Protein AF-A0A1T4K351-F1 (afdb_monomer_lite)

Organism: NCBI:txid115783

Sequence (400 aa):
MPLLRLLARGHLTGSCNRALLVLYWIIAPCRLATFPYLRSLLSPQKSSDVQTVTPPDETFQIAHLRLLNDAAEGRPIELAQVLSIAAAWQSTFTSESYAATLARGMEVGARDSHGVADAIPEELLAELEELVAVATGGLPEELLENWEEWRETLVGTLVIRLRSRLFQKLEESADHFFDGDAEQAPPLLQCWDTWLAMHDATERLGYLMGTEDVATAWYGGLQITAWNGACRVSNTYGSKGNWISYLMFSWVVRVADIVEDAEAARVNRNNAATCGIPLYTTFESFLRLPLRIYKWFLGCLMRVCSFAWWGRETPRFLLNIRSALVNRITIVLPAGGAVVAVSIFLSLWSFSDLIVSSLMGLPILVAGIALLYILALRIEKKRQREGSHMAPEKEAEEIG

Radius of gyration: 38.17 Å; chains: 1; bounding box: 68×67×140 Å

Foldseek 3Di:
DVQVLQLLCCVPPVDGDLVVNVVVLVPDPPNVVCVVSNCVSPPPPPPDDPPVPPPPPDDLVNLLSVLVNCVVVLHAAALVNLLVSQVSVQVCPDPVNLVVQLVVCVVVPPPCSNCVSVCVVVVVLVSSLSSNVRYDDEDDPVCVVPVVVCCPGSSVVSLVVLLVVLLVQLVVLLVVQPPPPDLAGDDLVVLVVSVVSNLVSLVRCCRHVNLVSSLCSCVVCSLVSLLVSLVRQCVRVPLNSLVVSLVSLVSSLVNCVSNVVPPSNVVSVVVSVVSPDDVVVVVVVVVPDPPVVVVVVVVVVVVQFPDWDDDPPDIDTDRPQADWDDDPVDTDHDDDDDDDPPPCPVVVVVVVVVVVVVVVCPVVVVVVVVVVVVVVVVVVVVVVVVVVVDDDDDDDDDDD

Structure (mmCIF, N/CA/C/O backbone):
data_AF-A0A1T4K351-F1
#
_entry.id   AF-A0A1T4K351-F1
#
loop_
_atom_site.group_PDB
_atom_site.id
_atom_site.type_symbol
_atom_site.label_atom_id
_atom_site.label_alt_id
_atom_site.label_comp_id
_atom_site.label_asym_id
_atom_site.label_entity_id
_atom_site.label_seq_id
_atom_site.pdbx_PDB_ins_code
_atom_site.Cartn_x
_atom_site.Cartn_y
_atom_site.Cartn_z
_atom_site.occupancy
_atom_site.B_iso_or_equiv
_atom_site.auth_seq_id
_atom_site.auth_comp_id
_atom_site.auth_asym_id
_atom_site.auth_atom_id
_atom_site.pdbx_PDB_model_num
ATOM 1 N N . MET A 1 1 ? -10.447 -15.354 11.981 1.00 55.28 1 MET A N 1
ATOM 2 C CA . MET A 1 1 ? -11.022 -14.568 10.865 1.00 55.28 1 MET A CA 1
ATOM 3 C C . MET A 1 1 ? -12.263 -15.191 10.195 1.00 55.28 1 MET A C 1
ATOM 5 O O . MET A 1 1 ? -13.281 -14.511 10.187 1.00 55.28 1 MET A O 1
ATOM 9 N N . PRO A 1 2 ? -12.293 -16.444 9.687 1.00 65.88 2 PRO A N 1
ATOM 10 C CA . PRO A 1 2 ? -13.440 -16.924 8.889 1.00 65.88 2 PRO A CA 1
ATOM 11 C C . PRO A 1 2 ? -14.757 -17.107 9.673 1.00 65.88 2 PRO A C 1
ATOM 13 O O . PRO A 1 2 ? -15.829 -16.879 9.121 1.00 65.88 2 PRO A O 1
ATOM 16 N N . LEU A 1 3 ? -14.697 -17.457 10.967 1.00 68.62 3 LEU A N 1
ATOM 17 C CA . LEU A 1 3 ? -15.891 -17.642 11.805 1.00 68.62 3 LEU A CA 1
ATOM 18 C C . LEU A 1 3 ? -16.642 -16.330 12.085 1.00 68.62 3 LEU A C 1
ATOM 20 O O . LEU A 1 3 ? -17.861 -16.297 11.963 1.00 68.62 3 LEU A O 1
ATOM 24 N N . LEU A 1 4 ? -15.932 -15.255 12.443 1.00 67.56 4 LEU A N 1
ATOM 25 C CA . LEU A 1 4 ? -16.554 -13.956 12.736 1.00 67.56 4 LEU A CA 1
ATOM 26 C C . LEU A 1 4 ? -17.240 -13.379 11.491 1.00 67.56 4 LEU A C 1
ATOM 28 O O . LEU A 1 4 ? -18.376 -12.926 11.576 1.00 67.56 4 LEU A O 1
ATOM 32 N N . ARG A 1 5 ? -16.609 -13.525 10.317 1.00 67.75 5 ARG A N 1
ATOM 33 C CA . ARG A 1 5 ? -17.194 -13.151 9.018 1.00 67.75 5 ARG A CA 1
ATOM 34 C C . ARG A 1 5 ? -18.483 -13.924 8.715 1.00 67.75 5 ARG A C 1
ATOM 36 O O . ARG A 1 5 ? -19.476 -13.347 8.283 1.00 67.75 5 ARG A O 1
ATOM 43 N N . LEU A 1 6 ? -18.495 -15.229 8.980 1.00 66.44 6 LEU A N 1
ATOM 44 C CA . LEU A 1 6 ? -19.673 -16.079 8.783 1.00 66.44 6 LEU A CA 1
ATOM 45 C C . LEU A 1 6 ? -20.812 -15.772 9.771 1.00 66.44 6 LEU A C 1
ATOM 47 O O . LEU A 1 6 ? -21.978 -15.776 9.376 1.00 66.44 6 LEU A O 1
ATOM 51 N N . LEU A 1 7 ? -20.485 -15.469 11.032 1.00 72.25 7 LEU A N 1
ATOM 52 C CA . LEU A 1 7 ? -21.459 -15.044 12.043 1.00 72.25 7 LEU A CA 1
ATOM 53 C C . LEU A 1 7 ? -22.075 -13.682 11.688 1.00 72.25 7 LEU A C 1
ATOM 55 O O . LEU A 1 7 ? -23.297 -13.543 11.738 1.00 72.25 7 LEU A O 1
ATOM 59 N N . ALA A 1 8 ? -21.261 -12.715 11.255 1.00 69.50 8 ALA A N 1
ATOM 60 C CA . ALA A 1 8 ? -21.733 -11.408 10.798 1.00 69.50 8 ALA A CA 1
ATOM 61 C C . ALA A 1 8 ? -22.688 -11.543 9.600 1.00 69.50 8 ALA A C 1
ATOM 63 O O . ALA A 1 8 ? -23.799 -11.012 9.626 1.00 69.50 8 ALA A O 1
ATOM 64 N N . ARG A 1 9 ? -22.319 -12.350 8.595 1.00 70.56 9 ARG A N 1
ATOM 65 C CA . ARG A 1 9 ? -23.171 -12.628 7.429 1.00 70.56 9 ARG A CA 1
ATOM 66 C C . ARG A 1 9 ? -24.506 -13.260 7.817 1.00 70.56 9 ARG A C 1
ATOM 68 O O . ARG A 1 9 ? -25.547 -12.859 7.293 1.00 70.56 9 ARG A O 1
ATOM 75 N N . GLY A 1 10 ? -24.491 -14.229 8.733 1.00 69.31 10 GLY A N 1
ATOM 76 C CA . GLY A 1 10 ? -25.708 -14.857 9.245 1.00 69.31 10 GLY A CA 1
ATOM 77 C C . GLY A 1 10 ? -26.642 -13.857 9.927 1.00 69.31 10 GLY A C 1
ATOM 78 O O . GLY A 1 10 ? -27.849 -13.911 9.705 1.00 69.31 10 GLY A O 1
ATOM 79 N N . HIS A 1 11 ? -26.088 -12.923 10.701 1.00 68.94 11 HIS A N 1
ATOM 80 C CA . HIS A 1 11 ? -26.867 -11.916 11.419 1.00 68.94 11 HIS A CA 1
ATOM 81 C C . HIS A 1 11 ? -27.392 -10.784 10.528 1.00 68.94 11 HIS A C 1
ATOM 83 O O . HIS A 1 11 ? -28.496 -10.306 10.769 1.00 68.94 11 HIS A O 1
ATOM 89 N N . LEU A 1 12 ? -26.645 -10.382 9.496 1.00 66.06 12 LEU A N 1
ATOM 90 C CA . LEU A 1 12 ? -27.033 -9.287 8.599 1.00 66.06 12 LEU A CA 1
ATOM 91 C C . LEU A 1 12 ? -28.000 -9.726 7.495 1.00 66.06 12 LEU A C 1
ATOM 93 O O . LEU A 1 12 ? -28.911 -8.986 7.143 1.00 66.06 12 LEU A O 1
ATOM 97 N N . THR A 1 13 ? -27.802 -10.920 6.931 1.00 65.56 13 THR A N 1
ATOM 98 C CA . THR A 1 13 ? -28.545 -11.354 5.732 1.00 65.56 13 THR A CA 1
ATOM 99 C C . THR A 1 13 ? -29.606 -12.411 6.018 1.00 65.56 13 THR A C 1
ATOM 101 O O . THR A 1 13 ? -30.419 -12.711 5.149 1.00 65.56 13 THR A O 1
ATOM 104 N N . GLY A 1 14 ? -29.576 -13.052 7.193 1.00 65.06 14 GLY A N 1
ATOM 105 C CA . GLY A 1 14 ? -30.418 -14.213 7.511 1.00 65.06 14 GLY A CA 1
ATOM 106 C C . GLY A 1 14 ? -30.107 -15.474 6.683 1.00 65.06 14 GLY A C 1
ATOM 107 O O . GLY A 1 14 ? -30.541 -16.571 7.034 1.00 65.06 14 GLY A O 1
ATOM 108 N N . SER A 1 15 ? -29.315 -15.360 5.613 1.00 63.41 15 SER A N 1
ATOM 109 C CA . SER A 1 15 ? -28.910 -16.453 4.734 1.00 63.41 15 SER A CA 1
ATOM 110 C C . SER A 1 15 ? -27.471 -16.879 5.026 1.00 63.41 15 SER A C 1
ATOM 112 O O . SER A 1 15 ? -26.511 -16.345 4.472 1.00 63.41 15 SER A O 1
ATOM 114 N N . CYS A 1 16 ? -27.303 -17.875 5.894 1.00 72.62 16 CYS A N 1
ATOM 115 C CA . CYS A 1 16 ? -26.020 -18.545 6.088 1.00 72.62 16 CYS A CA 1
ATOM 116 C C . CYS A 1 16 ? -26.193 -20.059 5.989 1.00 72.62 16 CYS A C 1
ATOM 118 O O . CYS A 1 16 ? -27.124 -20.634 6.558 1.00 72.62 16 CYS A O 1
ATOM 120 N N . ASN A 1 17 ? -25.268 -20.725 5.293 1.00 80.38 17 ASN A N 1
ATOM 121 C CA . ASN A 1 17 ? -25.212 -22.179 5.280 1.00 80.38 17 ASN A CA 1
ATOM 122 C C . ASN A 1 17 ? -24.855 -22.671 6.693 1.00 80.38 17 ASN A C 1
ATOM 124 O O . ASN A 1 17 ? -23.704 -22.595 7.127 1.00 80.38 17 ASN A O 1
ATOM 128 N N . ARG A 1 18 ? -25.868 -23.158 7.416 1.00 82.56 18 ARG A N 1
ATOM 129 C CA . ARG A 1 18 ? -25.766 -23.592 8.817 1.00 82.56 18 ARG A CA 1
ATOM 130 C C . ARG A 1 18 ? -24.716 -24.687 9.017 1.00 82.56 18 ARG A C 1
ATOM 132 O O . ARG A 1 18 ? -24.059 -24.701 10.052 1.00 82.56 18 ARG A O 1
ATOM 139 N N . ALA A 1 19 ? -24.517 -25.558 8.025 1.00 80.19 19 ALA A N 1
ATOM 140 C CA . ALA A 1 19 ? -23.513 -26.617 8.096 1.00 80.19 19 ALA A CA 1
ATOM 141 C C . ALA A 1 19 ? -22.085 -26.048 8.085 1.00 80.19 19 ALA A C 1
ATOM 143 O O . ALA A 1 19 ? -21.259 -26.452 8.900 1.00 80.19 19 ALA A O 1
ATOM 144 N N . LEU A 1 20 ? -21.814 -25.057 7.227 1.00 77.69 20 LEU A N 1
ATOM 145 C CA . LEU A 1 20 ? -20.525 -24.357 7.207 1.00 77.69 20 LEU A CA 1
ATOM 146 C C . LEU A 1 20 ? -20.317 -23.534 8.482 1.00 77.69 20 LEU A C 1
ATOM 148 O O . LEU A 1 20 ? -19.233 -23.575 9.052 1.00 77.69 20 LEU A O 1
ATOM 152 N N . LEU A 1 21 ? -21.354 -22.849 8.972 1.00 81.12 21 LEU A N 1
ATOM 153 C CA . LEU A 1 21 ? -21.295 -22.077 10.218 1.00 81.12 21 LEU A CA 1
ATOM 154 C C . LEU A 1 21 ? -20.856 -22.953 11.408 1.00 81.12 21 LEU A C 1
ATOM 156 O O . LEU A 1 21 ? -19.949 -22.586 12.152 1.00 81.12 21 LEU A O 1
ATOM 160 N N . VAL A 1 22 ? -21.458 -24.139 11.547 1.00 83.06 22 VAL A N 1
ATOM 161 C CA . VAL A 1 22 ? -21.103 -25.118 12.587 1.00 83.06 22 VAL A CA 1
ATOM 162 C C . VAL A 1 22 ? -19.690 -25.663 12.377 1.00 83.06 22 VAL A C 1
ATOM 164 O O . VAL A 1 22 ? -18.929 -25.752 13.338 1.00 83.06 22 VAL A O 1
ATOM 167 N N . LEU A 1 23 ? -19.308 -25.985 11.137 1.00 82.62 23 LEU A N 1
ATOM 168 C CA . LEU A 1 23 ? -17.975 -26.501 10.820 1.00 82.62 23 LEU A CA 1
ATOM 169 C C . LEU A 1 23 ? -16.874 -25.498 11.197 1.00 82.62 23 LEU A C 1
ATOM 171 O O . LEU A 1 23 ? -15.933 -25.855 11.905 1.00 82.62 23 LEU A O 1
ATOM 175 N N . TYR A 1 24 ? -17.020 -24.237 10.781 1.00 78.19 24 TYR A N 1
ATOM 176 C CA . TYR A 1 24 ? -16.079 -23.163 11.110 1.00 78.19 24 TYR A CA 1
ATOM 177 C C . TYR A 1 24 ? -16.063 -22.832 12.604 1.00 78.19 24 TYR A C 1
ATOM 179 O O . TYR A 1 24 ? -15.031 -22.414 13.126 1.00 78.19 24 TYR A O 1
ATOM 187 N N . TRP A 1 25 ? -17.180 -23.040 13.302 1.00 86.25 25 TRP A N 1
ATOM 188 C CA . TRP A 1 25 ? -17.252 -22.869 14.748 1.00 86.25 25 TRP A CA 1
ATOM 189 C C . TRP A 1 25 ? -16.485 -23.959 15.503 1.00 86.25 25 TRP A C 1
ATOM 191 O O . TRP A 1 25 ? -15.744 -23.648 16.431 1.00 86.25 25 TRP A O 1
ATOM 201 N N . ILE A 1 26 ? -16.593 -25.223 15.080 1.00 84.81 26 ILE A N 1
ATOM 202 C CA . ILE A 1 26 ? -15.895 -26.353 15.720 1.00 84.81 26 ILE A CA 1
ATOM 203 C C . ILE A 1 26 ? -14.371 -26.162 15.691 1.00 84.81 26 ILE A C 1
ATOM 205 O O . ILE A 1 26 ? -13.700 -26.424 16.694 1.00 84.81 26 ILE A O 1
ATOM 209 N N . ILE A 1 27 ? -13.837 -25.687 14.561 1.00 80.56 27 ILE A N 1
ATOM 210 C CA . ILE A 1 27 ? -12.392 -25.508 14.341 1.00 80.56 27 ILE A CA 1
ATOM 211 C C . ILE A 1 27 ? -11.834 -24.196 14.914 1.00 80.56 27 ILE A C 1
ATOM 213 O O . ILE A 1 27 ? -10.626 -23.976 14.862 1.00 80.56 27 ILE A O 1
ATOM 217 N N . ALA A 1 28 ? -12.678 -23.309 15.452 1.00 77.69 28 ALA A N 1
ATOM 218 C CA . ALA A 1 28 ? -12.224 -22.017 15.949 1.00 77.69 28 ALA A CA 1
ATOM 219 C C . ALA A 1 28 ? -11.623 -22.110 17.368 1.00 77.69 28 ALA A C 1
ATOM 221 O O . ALA A 1 28 ? -12.225 -22.725 18.255 1.00 77.69 28 ALA A O 1
ATOM 222 N N . PRO A 1 29 ? -10.490 -21.429 17.631 1.00 59.53 29 PRO A N 1
ATOM 223 C CA . PRO A 1 29 ? -9.822 -21.457 18.936 1.00 59.53 29 PRO A CA 1
ATOM 224 C C . PRO A 1 29 ? -10.671 -20.862 20.079 1.00 59.53 29 PRO A C 1
ATOM 226 O O . PRO A 1 29 ? -10.521 -21.276 21.224 1.00 59.53 29 PRO A O 1
ATOM 229 N N . CYS A 1 30 ? -11.647 -19.994 19.777 1.00 69.69 30 CYS A N 1
ATOM 230 C CA . CYS A 1 30 ? -12.542 -19.353 20.757 1.00 69.69 30 CYS A CA 1
ATOM 231 C C . CYS A 1 30 ? -14.014 -19.802 20.627 1.00 69.69 30 CYS A C 1
ATOM 233 O O . CYS A 1 30 ? -14.946 -19.009 20.795 1.00 69.69 30 CYS A O 1
ATOM 235 N N . ARG A 1 31 ? -14.259 -21.079 20.299 1.00 75.19 31 ARG A N 1
ATOM 236 C CA . ARG A 1 31 ? -15.615 -21.602 20.034 1.00 75.19 31 ARG A CA 1
ATOM 237 C C . ARG A 1 31 ? -16.609 -21.393 21.186 1.00 75.19 31 ARG A C 1
ATOM 239 O O . ARG A 1 31 ? -17.766 -21.065 20.958 1.00 75.19 31 ARG A O 1
ATOM 246 N N . LEU A 1 32 ? -16.176 -21.504 22.442 1.00 77.25 32 LEU A N 1
ATOM 247 C CA . LEU A 1 32 ? -17.086 -21.334 23.585 1.00 77.25 32 LEU A CA 1
ATOM 248 C C . LEU A 1 32 ? -17.607 -19.894 23.706 1.00 77.25 32 LEU A C 1
ATOM 250 O O . LEU A 1 32 ? -18.799 -19.703 23.932 1.00 77.25 32 LEU A O 1
ATOM 254 N N . ALA A 1 33 ? -16.752 -18.896 23.465 1.00 72.31 33 ALA A N 1
ATOM 255 C CA . ALA A 1 33 ? -17.134 -17.482 23.493 1.00 72.31 33 ALA A CA 1
ATOM 256 C C . ALA A 1 33 ? -18.099 -17.109 22.353 1.00 72.31 33 ALA A C 1
ATOM 258 O O . ALA A 1 33 ? -18.955 -16.244 22.505 1.00 72.31 33 ALA A O 1
ATOM 259 N N . THR A 1 34 ? -18.000 -17.800 21.214 1.00 75.00 34 THR A N 1
ATOM 260 C CA . THR A 1 34 ? -18.831 -17.548 20.025 1.00 75.00 34 THR A CA 1
ATOM 261 C C . THR A 1 34 ? -20.115 -18.388 19.974 1.00 75.00 34 THR A C 1
ATOM 263 O O . THR A 1 34 ? -20.962 -18.188 19.102 1.00 75.00 34 THR A O 1
ATOM 266 N N . PHE A 1 35 ? -20.304 -19.310 20.925 1.00 80.62 35 PHE A N 1
ATOM 267 C CA . PHE A 1 35 ? -21.460 -20.208 20.989 1.00 80.62 35 PHE A CA 1
ATOM 268 C C . PHE A 1 35 ? -22.824 -19.501 21.109 1.00 80.62 35 PHE A C 1
ATOM 270 O O . PHE A 1 35 ? -23.759 -19.946 20.438 1.00 80.62 35 PHE A O 1
ATOM 277 N N . PRO A 1 36 ? -22.990 -18.407 21.886 1.00 76.94 36 PRO A N 1
ATOM 278 C CA . PRO A 1 36 ? -24.273 -17.702 21.962 1.00 76.94 36 PRO A CA 1
ATOM 279 C C . PRO A 1 36 ? -24.740 -17.161 20.602 1.00 76.94 36 PRO A C 1
ATOM 281 O O . PRO A 1 36 ? -25.921 -17.269 20.273 1.00 76.94 36 PRO A O 1
ATOM 284 N N . TYR A 1 37 ? -23.806 -16.664 19.785 1.00 76.12 37 TYR A N 1
ATOM 285 C CA . TYR A 1 37 ? -24.066 -16.144 18.437 1.00 76.12 37 TYR A CA 1
ATOM 286 C C . TYR A 1 37 ? -24.357 -17.263 17.429 1.00 76.12 37 TYR A C 1
ATOM 288 O O . TYR A 1 37 ? -25.254 -17.158 16.600 1.00 76.12 37 TYR A O 1
ATOM 296 N N . LEU A 1 38 ? -23.655 -18.396 17.532 1.00 83.00 38 LEU A N 1
ATOM 297 C CA . LEU A 1 38 ? -23.995 -19.582 16.746 1.00 83.00 38 LEU A CA 1
ATOM 298 C C . LEU A 1 38 ? -25.420 -20.064 17.073 1.00 83.00 38 LEU A C 1
ATOM 300 O O . LEU A 1 38 ? -26.213 -20.367 16.183 1.00 83.00 38 LEU A O 1
ATOM 304 N N . ARG A 1 39 ? -25.757 -20.132 18.364 1.00 83.81 39 ARG A N 1
ATOM 305 C CA . ARG A 1 39 ? -27.051 -20.623 18.845 1.00 83.81 39 ARG A CA 1
ATOM 306 C C . ARG A 1 39 ? -28.211 -19.732 18.405 1.00 83.81 39 ARG A C 1
ATOM 308 O O . ARG A 1 39 ? -29.275 -20.266 18.087 1.00 83.81 39 ARG A O 1
ATOM 315 N N . SER A 1 40 ? -28.030 -18.414 18.371 1.00 80.56 40 SER A N 1
ATOM 316 C CA . SER A 1 40 ? -29.064 -17.487 17.895 1.00 80.56 40 SER A CA 1
ATOM 317 C C . SER A 1 40 ? -29.346 -17.667 16.397 1.00 80.56 40 SER A C 1
ATOM 319 O O . SER A 1 40 ? -30.510 -17.673 16.007 1.00 80.56 40 SER A O 1
ATOM 321 N N . LEU A 1 41 ? -28.322 -17.939 15.579 1.00 79.06 41 LEU A N 1
ATOM 322 C CA . LEU A 1 41 ? -28.462 -18.202 14.137 1.00 79.06 41 LEU A CA 1
ATOM 323 C C . LEU A 1 41 ? -29.015 -19.595 13.794 1.00 79.06 41 LEU A C 1
ATOM 325 O O . LEU A 1 41 ? -29.647 -19.783 12.751 1.00 79.06 41 LEU A O 1
ATOM 329 N N . LEU A 1 42 ? -28.764 -20.591 14.647 1.00 81.56 42 LEU A N 1
ATOM 330 C CA . LEU A 1 42 ? -29.262 -21.960 14.470 1.00 81.56 42 LEU A CA 1
ATOM 331 C C . LEU A 1 42 ? -30.663 -22.178 15.046 1.00 81.56 42 LEU A C 1
ATOM 333 O O . LEU A 1 42 ? -31.313 -23.167 14.699 1.00 81.56 42 LEU A O 1
ATOM 337 N N . SER A 1 43 ? -31.128 -21.285 15.922 1.00 79.50 43 SER A N 1
ATOM 338 C CA . SER A 1 43 ? -32.469 -21.388 16.485 1.00 79.50 43 SER A CA 1
ATOM 339 C C . SER A 1 43 ? -33.504 -21.237 15.365 1.00 79.50 43 SER A C 1
ATOM 341 O O . SER A 1 43 ? -33.389 -20.320 14.549 1.00 79.50 43 SER A O 1
ATOM 343 N N . PRO A 1 44 ? -34.506 -22.131 15.276 1.00 58.00 44 PRO A N 1
ATOM 344 C CA . PRO A 1 44 ? -35.570 -21.987 14.297 1.00 58.00 44 PRO A CA 1
ATOM 345 C C . PRO A 1 44 ? -36.277 -20.659 14.566 1.00 58.00 44 PRO A C 1
ATOM 347 O O . PRO A 1 44 ? -36.932 -20.498 15.596 1.00 58.00 44 PRO A O 1
ATOM 350 N N . GLN A 1 45 ? -36.105 -19.697 13.656 1.00 54.84 45 GLN A N 1
ATOM 351 C CA . GLN A 1 45 ? -36.893 -18.475 13.652 1.00 54.84 45 GLN A CA 1
ATOM 352 C C . GLN A 1 45 ? -38.357 -18.904 13.593 1.00 54.84 45 GLN A C 1
ATOM 354 O O . GLN A 1 45 ? -38.830 -19.408 12.574 1.00 54.84 45 GLN A O 1
ATOM 359 N N . LYS A 1 46 ? -39.077 -18.735 14.709 1.00 45.12 46 LYS A N 1
ATOM 360 C CA . LYS A 1 46 ? -40.526 -18.587 14.639 1.00 45.12 46 LYS A CA 1
ATOM 361 C C . LYS A 1 46 ? -40.746 -17.451 13.655 1.00 45.12 46 LYS A C 1
ATOM 363 O O . LYS A 1 46 ? -40.214 -16.363 13.864 1.00 45.12 46 LYS A O 1
ATOM 368 N N . SER A 1 47 ? -41.457 -17.748 12.576 1.00 42.22 47 SER A N 1
ATOM 369 C CA . SER A 1 47 ? -41.986 -16.780 11.627 1.00 42.22 47 SER A CA 1
ATOM 370 C C . SER A 1 47 ? -42.960 -15.866 12.371 1.00 42.22 47 SER A C 1
ATOM 372 O O . SER A 1 47 ? -44.174 -16.030 12.298 1.00 42.22 47 SER A O 1
ATOM 374 N N . SER A 1 48 ? -42.419 -14.973 13.188 1.00 39.81 48 SER A N 1
ATOM 375 C CA . SER A 1 48 ? -43.096 -13.749 13.555 1.00 39.81 48 SER A CA 1
ATOM 376 C C . SER A 1 48 ? -43.103 -12.907 12.295 1.00 39.81 48 SER A C 1
ATOM 378 O O . SER A 1 48 ? -42.079 -12.833 11.609 1.00 39.81 48 SER A O 1
ATOM 380 N N . ASP A 1 49 ? -44.273 -12.360 11.979 1.00 37.62 49 ASP A N 1
ATOM 381 C CA . ASP A 1 49 ? -44.488 -11.412 10.900 1.00 37.62 49 ASP A CA 1
ATOM 382 C C . ASP A 1 49 ? -43.270 -10.525 10.689 1.00 37.62 49 ASP A C 1
ATOM 384 O O . ASP A 1 49 ? -42.671 -10.023 11.646 1.00 37.62 49 ASP A O 1
ATOM 388 N N . VAL A 1 50 ? -42.933 -10.339 9.414 1.00 40.03 50 VAL A N 1
A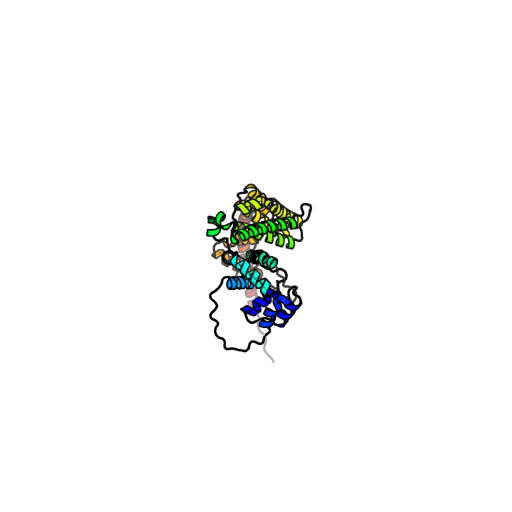TOM 389 C CA . VAL A 1 50 ? -42.020 -9.309 8.938 1.00 40.03 50 VAL A CA 1
ATOM 390 C C . VAL A 1 50 ? -42.628 -7.964 9.338 1.00 40.03 50 VAL A C 1
ATOM 392 O O . VAL A 1 50 ? -43.241 -7.263 8.541 1.00 40.03 50 VAL A O 1
ATOM 395 N N . GLN A 1 51 ? -42.469 -7.590 10.607 1.00 35.12 51 GLN A N 1
ATOM 396 C CA . GLN A 1 51 ? -42.246 -6.207 10.944 1.00 35.12 51 GLN A CA 1
ATOM 397 C C . GLN A 1 51 ? -41.005 -5.855 10.144 1.00 35.12 51 GLN A C 1
ATOM 399 O O . GLN A 1 51 ? -39.913 -6.358 10.407 1.00 35.12 51 GLN A O 1
ATOM 404 N N . THR A 1 52 ? -41.207 -5.066 9.095 1.00 36.06 52 THR A N 1
ATOM 405 C CA . THR A 1 52 ? -40.189 -4.172 8.572 1.00 36.06 52 THR A CA 1
ATOM 406 C C . THR A 1 52 ? -39.604 -3.453 9.775 1.00 36.06 52 THR A C 1
ATOM 408 O O . THR A 1 52 ? -40.160 -2.464 10.248 1.00 36.06 52 THR A O 1
ATOM 411 N N . VAL A 1 53 ? -38.539 -4.032 10.330 1.00 38.56 53 VAL A N 1
ATOM 412 C CA . VAL A 1 53 ? -37.652 -3.360 11.257 1.00 38.56 53 VAL A CA 1
ATOM 413 C C . VAL A 1 53 ? -37.143 -2.202 10.429 1.00 38.56 53 VAL A C 1
ATOM 415 O O . VAL A 1 53 ? -36.379 -2.397 9.482 1.00 38.56 53 VAL A O 1
ATOM 418 N N . THR A 1 54 ? -37.688 -1.020 10.700 1.00 34.66 54 THR A N 1
ATOM 419 C CA . THR A 1 54 ? -37.127 0.249 10.261 1.00 34.66 54 THR A CA 1
ATOM 420 C C . THR A 1 54 ? -35.620 0.112 10.445 1.00 34.66 54 THR A C 1
ATOM 422 O O . THR A 1 54 ? -35.225 -0.284 11.549 1.00 34.66 54 THR A O 1
ATOM 425 N N . PRO A 1 55 ? -34.790 0.288 9.396 1.00 42.69 55 PRO A N 1
ATOM 426 C CA . PRO A 1 55 ? -33.353 0.137 9.558 1.00 42.69 55 PRO A CA 1
ATOM 427 C C . PRO A 1 55 ? -32.968 0.988 10.770 1.00 42.69 55 PRO A C 1
ATOM 429 O O . PRO A 1 55 ? -33.392 2.146 10.819 1.00 42.69 55 PRO A O 1
ATOM 432 N N . PRO A 1 56 ? -32.314 0.406 11.794 1.00 47.97 56 PRO A N 1
ATOM 433 C CA . PRO A 1 56 ? -31.877 1.192 12.938 1.00 47.97 56 PRO A CA 1
ATOM 434 C C . PRO A 1 56 ? -31.120 2.398 12.390 1.00 47.97 56 PRO A C 1
ATOM 436 O O . PRO A 1 56 ? -30.382 2.224 11.413 1.00 47.97 56 PRO A O 1
ATOM 439 N N . ASP A 1 57 ? -31.348 3.583 12.974 1.00 52.69 57 ASP A N 1
ATOM 440 C CA . ASP A 1 57 ? -30.557 4.785 12.688 1.00 52.69 57 ASP A CA 1
ATOM 441 C C . ASP A 1 57 ? -29.113 4.338 12.490 1.00 52.69 57 ASP A C 1
ATOM 443 O O . ASP A 1 57 ? -28.592 3.623 13.349 1.00 52.69 57 ASP A O 1
ATOM 447 N N . GLU A 1 58 ? -28.536 4.603 11.314 1.00 65.00 58 GLU A N 1
ATOM 448 C CA . GLU A 1 58 ? -27.271 3.996 10.900 1.00 65.00 58 GLU A CA 1
ATOM 449 C C . GLU A 1 58 ? -26.168 4.383 11.880 1.00 65.00 58 GLU A C 1
ATOM 451 O O . GLU A 1 58 ? -25.508 5.411 11.750 1.00 65.00 58 GLU A O 1
ATOM 456 N N . THR A 1 59 ? -25.980 3.557 12.907 1.00 86.56 59 THR A N 1
ATOM 457 C CA . THR A 1 59 ? -24.914 3.771 13.864 1.00 86.56 59 THR A CA 1
ATOM 458 C C . THR A 1 59 ? -23.601 3.424 13.178 1.00 86.56 59 THR A C 1
ATOM 460 O O . THR A 1 59 ? -23.530 2.517 12.337 1.00 86.56 59 THR A O 1
ATOM 463 N N . PHE A 1 60 ? -22.526 4.119 13.544 1.00 89.81 60 PHE A N 1
ATOM 464 C CA . PHE A 1 60 ? -21.217 3.877 12.939 1.00 89.81 60 PHE A CA 1
ATOM 465 C C . PHE A 1 60 ? -20.735 2.428 13.156 1.00 89.81 60 PHE A C 1
ATOM 467 O O . PHE A 1 60 ? -19.992 1.905 12.332 1.00 89.81 60 PHE A O 1
ATOM 474 N N . GLN A 1 61 ? -21.202 1.731 14.203 1.00 89.88 61 GLN A N 1
ATOM 475 C CA . GLN A 1 61 ? -20.909 0.307 14.403 1.00 89.88 61 GLN A CA 1
ATOM 476 C C . GLN A 1 61 ? -21.541 -0.569 13.312 1.00 89.88 61 GLN A C 1
ATOM 478 O O . GLN A 1 61 ? -20.913 -1.515 12.842 1.00 89.88 61 GLN A O 1
ATOM 483 N N . ILE A 1 62 ? -22.766 -0.258 12.875 1.00 89.69 62 ILE A N 1
ATOM 484 C CA . ILE A 1 62 ? -23.416 -0.976 11.770 1.00 89.69 62 ILE A CA 1
ATOM 485 C C . ILE A 1 62 ? -22.700 -0.665 10.456 1.00 89.69 62 ILE A C 1
ATOM 487 O O . ILE A 1 62 ? -22.451 -1.582 9.673 1.00 89.69 62 ILE A O 1
ATOM 491 N N . ALA A 1 63 ? -22.324 0.598 10.231 1.00 89.50 63 ALA A N 1
ATOM 492 C CA . ALA A 1 63 ? -21.509 0.979 9.081 1.00 89.50 63 ALA A CA 1
ATOM 493 C C . ALA A 1 63 ? -20.172 0.215 9.065 1.00 89.50 63 ALA A C 1
ATOM 495 O O . ALA A 1 63 ? -19.781 -0.315 8.027 1.00 89.50 63 ALA A O 1
ATOM 496 N N . HIS A 1 64 ? -19.529 0.052 10.225 1.00 93.31 64 HIS A N 1
ATOM 497 C CA . HIS A 1 64 ? -18.273 -0.686 10.347 1.00 93.31 64 HIS A CA 1
ATOM 498 C C . HIS A 1 64 ? -18.439 -2.160 9.970 1.00 93.31 64 HIS A C 1
ATOM 500 O O . HIS A 1 64 ? -17.700 -2.679 9.135 1.00 93.31 64 HIS A O 1
ATOM 506 N N . LEU A 1 65 ? -19.473 -2.821 10.501 1.00 92.44 65 LEU A N 1
ATOM 507 C CA . LEU A 1 65 ? -19.783 -4.210 10.151 1.00 92.44 65 LEU A CA 1
ATOM 508 C C . LEU A 1 65 ? -20.082 -4.391 8.657 1.00 92.44 65 LEU A C 1
ATOM 510 O O . LEU A 1 65 ? -19.757 -5.438 8.092 1.00 92.44 65 LEU A O 1
ATOM 514 N N . ARG A 1 66 ? -20.683 -3.390 8.002 1.00 91.75 66 ARG A N 1
ATOM 515 C CA . ARG A 1 66 ? -20.894 -3.415 6.550 1.00 91.75 66 ARG A CA 1
ATOM 516 C C . ARG A 1 66 ? -19.580 -3.315 5.787 1.00 91.75 66 ARG A C 1
ATOM 518 O O . ARG A 1 66 ? -19.384 -4.140 4.902 1.00 91.75 66 ARG A O 1
ATOM 525 N N . LEU A 1 67 ? -18.663 -2.423 6.176 1.00 93.00 67 LEU A N 1
ATOM 526 C CA . LEU A 1 67 ? -17.337 -2.352 5.548 1.00 93.00 67 LEU A CA 1
ATOM 527 C C . LEU A 1 67 ? -16.579 -3.677 5.672 1.00 93.00 67 LEU A C 1
ATOM 529 O O . LEU A 1 67 ? -15.994 -4.148 4.703 1.00 93.00 67 LEU A O 1
ATOM 533 N N . LEU A 1 68 ? -16.651 -4.342 6.827 1.00 92.06 68 LEU A N 1
ATOM 534 C CA . LEU A 1 68 ? -16.046 -5.667 6.997 1.00 92.06 68 LEU A CA 1
ATOM 535 C C . LEU A 1 68 ? -16.676 -6.720 6.083 1.00 92.06 68 LEU A C 1
ATOM 537 O O . LEU A 1 68 ? -15.970 -7.582 5.553 1.00 92.06 68 LEU A O 1
ATOM 541 N N . ASN A 1 69 ? -17.995 -6.665 5.883 1.00 89.19 69 ASN A N 1
ATOM 542 C CA . ASN A 1 69 ? -18.678 -7.559 4.954 1.00 89.19 69 ASN A CA 1
ATOM 543 C C . ASN A 1 69 ? -18.298 -7.256 3.497 1.00 89.19 69 ASN A C 1
ATOM 545 O O . ASN A 1 69 ? -18.048 -8.183 2.731 1.00 89.19 69 ASN A O 1
ATOM 549 N N . ASP A 1 70 ? -18.211 -5.980 3.129 1.00 89.75 70 ASP A N 1
ATOM 550 C CA . ASP A 1 70 ? -17.813 -5.538 1.793 1.00 89.75 70 ASP A CA 1
ATOM 551 C C . ASP A 1 70 ? -16.388 -5.986 1.470 1.00 89.75 70 ASP A C 1
ATOM 553 O O . ASP A 1 70 ? -16.166 -6.616 0.435 1.00 89.75 70 ASP A O 1
ATOM 557 N N . ALA A 1 71 ? -15.456 -5.807 2.409 1.00 88.94 71 ALA A N 1
ATOM 558 C CA . ALA A 1 71 ? -14.076 -6.263 2.280 1.00 88.94 71 ALA A CA 1
ATOM 559 C C . ALA A 1 71 ? -14.012 -7.786 2.130 1.00 88.94 71 ALA A C 1
ATOM 561 O O . ALA A 1 71 ? -13.271 -8.314 1.302 1.00 88.94 71 ALA A O 1
ATOM 562 N N . ALA A 1 72 ? -14.811 -8.515 2.916 1.00 86.12 72 ALA A N 1
ATOM 563 C CA . ALA A 1 72 ? -14.862 -9.971 2.857 1.00 86.12 72 ALA A CA 1
ATOM 564 C C . ALA A 1 72 ? -15.438 -10.504 1.534 1.00 86.12 72 ALA A C 1
ATOM 566 O O . ALA A 1 72 ? -15.064 -11.599 1.112 1.00 86.12 72 ALA A O 1
ATOM 567 N N . GLU A 1 73 ? -16.332 -9.753 0.890 1.00 87.69 73 GLU A N 1
ATOM 568 C CA . GLU A 1 73 ? -16.900 -10.070 -0.425 1.00 87.69 73 GLU A CA 1
ATOM 569 C C . GLU A 1 73 ? -16.038 -9.558 -1.593 1.00 87.69 73 GLU A C 1
ATOM 571 O O . GLU A 1 73 ? -16.372 -9.810 -2.750 1.00 87.69 73 GLU A O 1
ATOM 576 N N . GLY A 1 74 ? -14.924 -8.870 -1.309 1.00 84.12 74 GLY A N 1
ATOM 577 C CA . GLY A 1 74 ? -14.072 -8.250 -2.325 1.00 84.12 74 GLY A CA 1
ATOM 578 C C . GLY A 1 74 ? -14.747 -7.075 -3.035 1.00 84.12 74 GLY A C 1
ATOM 579 O O . GLY A 1 74 ? -14.397 -6.757 -4.172 1.00 84.12 74 GLY A O 1
ATOM 580 N N . ARG A 1 75 ? -15.749 -6.457 -2.399 1.00 89.56 75 ARG A N 1
ATOM 581 C CA . ARG A 1 75 ? -16.391 -5.244 -2.904 1.00 89.56 75 ARG A CA 1
ATOM 582 C C . ARG A 1 75 ? -15.486 -4.038 -2.637 1.00 89.56 75 ARG A C 1
ATOM 584 O O . ARG A 1 75 ? -14.808 -4.014 -1.609 1.00 89.56 75 ARG A O 1
ATOM 591 N N . PRO A 1 76 ? -15.455 -3.051 -3.549 1.00 87.88 76 PRO A N 1
ATOM 592 C CA . PRO A 1 76 ? -14.666 -1.844 -3.347 1.00 87.88 76 PRO A CA 1
ATOM 593 C C . PRO A 1 76 ? -15.190 -1.069 -2.135 1.00 87.88 76 PRO A C 1
ATOM 595 O O . PRO A 1 76 ? -16.401 -0.976 -1.930 1.00 87.88 76 PRO A O 1
ATOM 598 N N . ILE A 1 77 ? -14.268 -0.520 -1.348 1.00 93.19 77 ILE A N 1
ATOM 599 C CA . ILE A 1 77 ? -14.550 0.295 -0.163 1.00 93.19 77 ILE A CA 1
ATOM 600 C C . ILE A 1 77 ? -13.819 1.615 -0.325 1.00 93.19 77 ILE A C 1
ATOM 602 O O . ILE A 1 77 ? -12.651 1.615 -0.688 1.00 93.19 77 ILE A O 1
ATOM 606 N N . GLU A 1 78 ? -14.466 2.728 -0.004 1.00 93.62 78 GLU A N 1
ATOM 607 C CA . GLU A 1 78 ? -13.820 4.038 -0.060 1.00 93.62 78 GLU A CA 1
ATOM 608 C C . GLU A 1 78 ? -13.023 4.323 1.218 1.00 93.62 78 GLU A C 1
ATOM 610 O O . GLU A 1 78 ? -13.522 4.159 2.334 1.00 93.62 78 GLU A O 1
ATOM 615 N N . LEU A 1 79 ? -11.793 4.816 1.067 1.00 93.69 79 LEU A N 1
ATOM 616 C CA . LEU A 1 79 ? -10.887 5.135 2.171 1.00 93.69 79 LEU A CA 1
ATOM 617 C C . LEU A 1 79 ? -11.512 6.160 3.121 1.00 93.69 79 LEU A C 1
ATOM 619 O O . LEU A 1 79 ? -11.459 5.986 4.337 1.00 93.69 79 LEU A O 1
ATOM 623 N N . ALA A 1 80 ? -12.195 7.169 2.576 1.00 92.56 80 ALA A N 1
ATOM 624 C CA . ALA A 1 80 ? -12.916 8.172 3.356 1.00 92.56 80 ALA A CA 1
ATOM 625 C C . ALA A 1 80 ? -13.949 7.553 4.317 1.00 92.56 80 ALA A C 1
ATOM 627 O O . ALA A 1 80 ? -14.104 8.027 5.442 1.00 92.56 80 ALA A O 1
ATOM 628 N N . GLN A 1 81 ? -14.616 6.460 3.923 1.00 94.31 81 GLN A N 1
ATOM 629 C CA . GLN A 1 81 ? -15.570 5.767 4.795 1.00 94.31 81 GLN A CA 1
ATOM 630 C C . GLN A 1 81 ? -14.848 5.107 5.970 1.00 94.31 81 GLN A C 1
ATOM 632 O O . GLN A 1 81 ? -15.271 5.272 7.113 1.00 94.31 81 GLN A O 1
ATOM 637 N N . VAL A 1 82 ? -13.727 4.427 5.716 1.00 95.69 82 VAL A N 1
ATOM 638 C CA . VAL A 1 82 ? -12.925 3.792 6.772 1.00 95.69 82 VAL A CA 1
ATOM 639 C C . VAL A 1 82 ? -12.405 4.836 7.764 1.00 95.69 82 VAL A C 1
ATOM 641 O O . VAL A 1 82 ? -12.539 4.654 8.974 1.00 95.69 82 VAL A O 1
ATOM 644 N N . LEU A 1 83 ? -11.888 5.966 7.269 1.00 94.75 83 LEU A N 1
ATOM 645 C CA . LEU A 1 83 ? -11.390 7.052 8.119 1.00 94.75 83 LEU A CA 1
ATOM 646 C C . LEU A 1 83 ? -12.514 7.712 8.933 1.00 94.75 83 LEU A C 1
ATOM 648 O O . LEU A 1 83 ? -12.321 7.997 10.113 1.00 94.75 83 LEU A O 1
ATOM 652 N N . SER A 1 84 ? -13.709 7.885 8.356 1.00 93.19 84 SER A N 1
ATOM 653 C CA . SER A 1 84 ? -14.869 8.410 9.093 1.00 93.19 84 SER A CA 1
ATOM 654 C C . SER A 1 84 ? -15.290 7.492 10.249 1.00 93.19 84 SER A C 1
ATOM 656 O O . SER A 1 84 ? -15.621 7.960 11.339 1.00 93.19 84 SER A O 1
ATOM 658 N N . ILE A 1 85 ? -15.205 6.174 10.047 1.00 95.00 85 ILE A N 1
ATOM 659 C CA . ILE A 1 85 ? -15.501 5.177 11.078 1.00 95.00 85 ILE A CA 1
ATOM 660 C C . ILE A 1 85 ? -14.424 5.180 12.158 1.00 95.00 85 ILE A C 1
ATOM 662 O O . ILE A 1 85 ? -14.755 5.109 13.340 1.00 95.00 85 ILE A O 1
ATOM 666 N N . ALA A 1 86 ? -13.153 5.316 11.781 1.00 95.19 86 ALA A N 1
ATOM 667 C CA . ALA A 1 86 ? -12.066 5.469 12.739 1.00 95.19 86 ALA A CA 1
ATOM 668 C C . ALA A 1 86 ? -12.263 6.715 13.625 1.00 95.19 86 ALA A C 1
ATOM 670 O O . ALA A 1 86 ? -12.156 6.624 14.848 1.00 95.19 86 ALA A O 1
ATOM 671 N N . ALA A 1 87 ? -12.634 7.856 13.035 1.00 93.44 87 ALA A N 1
ATOM 672 C CA . ALA A 1 87 ? -12.951 9.070 13.787 1.00 93.44 87 ALA A CA 1
ATOM 673 C C . ALA A 1 87 ? -14.133 8.862 14.754 1.00 93.44 87 ALA A C 1
ATOM 675 O O . ALA A 1 87 ? -14.075 9.283 15.910 1.00 93.44 87 ALA A O 1
ATOM 676 N N . ALA A 1 88 ? -15.181 8.154 14.319 1.00 93.06 88 ALA A N 1
ATOM 677 C CA . ALA A 1 88 ? -16.317 7.826 15.178 1.00 93.06 88 ALA A CA 1
ATOM 678 C C . ALA A 1 88 ? -15.912 6.923 16.358 1.00 93.06 88 ALA A C 1
ATOM 680 O O . ALA A 1 88 ? -16.292 7.200 17.497 1.00 93.06 88 ALA A O 1
ATOM 681 N N . TRP A 1 89 ? -15.087 5.896 16.127 1.00 93.56 89 TRP A N 1
ATOM 682 C CA . TRP A 1 89 ? -14.569 5.032 17.193 1.00 93.56 89 TRP A CA 1
ATOM 683 C C . TRP A 1 89 ? -13.678 5.773 18.190 1.00 93.56 89 TRP A C 1
ATOM 685 O O . TRP A 1 89 ? -13.820 5.541 19.390 1.00 93.56 89 TRP A O 1
ATOM 695 N N . GLN A 1 90 ? -12.827 6.700 17.737 1.00 91.56 90 GLN A N 1
ATOM 696 C CA . GLN A 1 90 ? -11.976 7.509 18.620 1.00 91.56 90 GLN A CA 1
ATOM 697 C C . GLN A 1 90 ? -12.794 8.184 19.732 1.00 91.56 90 GLN A C 1
ATOM 699 O O . GLN A 1 90 ? -12.392 8.169 20.893 1.00 91.56 90 GLN A O 1
ATOM 704 N N . SER A 1 91 ? -13.972 8.720 19.394 1.00 88.38 91 SER A N 1
ATOM 705 C CA . SER A 1 91 ? -14.861 9.388 20.359 1.00 88.38 91 SER A CA 1
ATOM 706 C C . SER A 1 91 ? -15.403 8.458 21.451 1.00 88.38 91 SER A C 1
ATOM 708 O O . SER A 1 91 ? -15.847 8.918 22.502 1.00 88.38 91 SER A O 1
ATOM 710 N N . THR A 1 92 ? -15.347 7.143 21.224 1.00 89.38 92 THR A N 1
ATOM 711 C CA . THR A 1 92 ? -15.824 6.134 22.170 1.00 89.38 92 THR A CA 1
ATOM 712 C C . THR A 1 92 ? -14.740 5.595 23.086 1.00 89.38 92 THR A C 1
ATOM 714 O O . THR A 1 92 ? -15.081 4.911 24.044 1.00 89.38 92 THR A O 1
ATOM 717 N N . PHE A 1 93 ? -13.462 5.900 22.854 1.00 87.62 93 PHE A N 1
ATOM 718 C CA . PHE A 1 93 ? -12.366 5.478 23.726 1.00 87.62 93 PHE A CA 1
ATOM 719 C C . PHE A 1 93 ? -12.182 6.456 24.889 1.00 87.62 93 PHE A C 1
ATOM 721 O O . PHE A 1 93 ? -11.254 7.259 24.924 1.00 87.62 93 PHE A O 1
ATOM 728 N N . THR A 1 94 ? -13.098 6.392 25.855 1.00 89.62 94 THR A N 1
ATOM 729 C CA . THR A 1 94 ? -13.079 7.200 27.077 1.00 89.62 94 THR A CA 1
ATOM 730 C C . THR A 1 94 ? -12.799 6.328 28.299 1.00 89.62 94 THR A C 1
ATOM 732 O O . THR A 1 94 ? -13.021 5.117 28.294 1.00 89.62 94 THR A O 1
ATOM 735 N N . SER A 1 95 ? -12.366 6.939 29.404 1.00 90.06 95 SER A N 1
ATOM 736 C CA . SER A 1 95 ? -12.200 6.220 30.677 1.00 90.06 95 SER A CA 1
ATOM 737 C C . SER A 1 95 ? -13.506 5.565 31.155 1.00 90.06 95 SER A C 1
ATOM 739 O O . SER A 1 95 ? -13.476 4.535 31.828 1.00 90.06 95 SER A O 1
ATOM 741 N N . GLU A 1 96 ? -14.658 6.136 30.788 1.00 90.06 96 GLU A N 1
ATOM 742 C CA . GLU A 1 96 ? -15.979 5.588 31.103 1.00 90.06 96 GLU A CA 1
ATOM 743 C C . GLU A 1 96 ? -16.290 4.327 30.292 1.00 90.06 96 GLU A C 1
ATOM 745 O O . GLU A 1 96 ? -16.732 3.328 30.861 1.00 90.06 96 GLU A O 1
ATOM 750 N N . SER A 1 97 ? -16.030 4.332 28.980 1.00 85.50 97 SER A N 1
ATOM 751 C CA . SER A 1 97 ? -16.252 3.151 28.138 1.00 85.50 97 SER A CA 1
ATOM 752 C C . SER A 1 97 ? -15.280 2.022 28.475 1.00 85.50 97 SER A C 1
ATOM 754 O O . SER A 1 97 ? -15.672 0.851 28.471 1.00 85.50 97 SER A O 1
ATOM 756 N N . TYR A 1 98 ? -14.049 2.365 28.861 1.00 89.62 98 TYR A N 1
ATOM 757 C CA . TYR A 1 98 ? -13.081 1.419 29.403 1.00 89.62 98 TYR A CA 1
ATOM 758 C C . TYR A 1 98 ? -13.616 0.744 30.672 1.00 89.62 98 TYR A C 1
ATOM 760 O O . TYR A 1 98 ? -13.698 -0.484 30.741 1.00 89.62 98 TYR A O 1
ATOM 768 N N . ALA A 1 99 ? -14.069 1.532 31.653 1.00 88.12 99 ALA A N 1
ATOM 769 C CA . ALA A 1 99 ? -14.639 1.009 32.893 1.00 88.12 99 ALA A CA 1
ATOM 770 C C . ALA A 1 99 ? -15.897 0.157 32.647 1.00 88.12 99 ALA A C 1
ATOM 772 O O . ALA A 1 99 ? -16.062 -0.891 33.272 1.00 88.12 99 ALA A O 1
ATOM 773 N N . ALA A 1 100 ? -16.762 0.564 31.712 1.00 85.88 100 ALA A N 1
ATOM 774 C CA . ALA A 1 100 ? -17.943 -0.203 31.321 1.00 85.88 100 ALA A CA 1
ATOM 775 C C . ALA A 1 100 ? -17.571 -1.549 30.678 1.00 85.88 100 ALA A C 1
ATOM 777 O O . ALA A 1 100 ? -18.183 -2.576 30.978 1.00 85.88 100 ALA A O 1
ATOM 778 N N . THR A 1 101 ? -16.540 -1.563 29.834 1.00 87.31 101 THR A N 1
ATOM 779 C CA . THR A 1 101 ? -16.041 -2.784 29.190 1.00 87.31 101 THR A CA 1
ATOM 780 C C . THR A 1 101 ? -15.420 -3.733 30.205 1.00 87.31 101 THR A C 1
ATOM 782 O O . THR A 1 101 ? -15.705 -4.930 30.187 1.00 87.31 101 THR A O 1
ATOM 785 N N . LEU A 1 102 ? -14.653 -3.196 31.153 1.00 89.31 102 LEU A N 1
ATOM 786 C CA . LEU A 1 102 ? -14.094 -3.952 32.264 1.00 89.31 102 LEU A CA 1
ATOM 787 C C . LEU A 1 102 ? -15.190 -4.549 33.160 1.00 89.31 102 LEU A C 1
ATOM 789 O O . LEU A 1 102 ? -15.158 -5.744 33.458 1.00 89.31 102 LEU A O 1
ATOM 793 N N . ALA A 1 103 ? -16.192 -3.748 33.539 1.00 81.31 103 ALA A N 1
ATOM 794 C CA . ALA A 1 103 ? -17.355 -4.212 34.295 1.00 81.31 103 ALA A CA 1
ATOM 795 C C . ALA A 1 103 ? -18.062 -5.355 33.564 1.00 81.31 103 ALA A C 1
ATOM 797 O O . ALA A 1 103 ? -18.328 -6.406 34.150 1.00 81.31 103 ALA A O 1
ATOM 798 N N . ARG A 1 104 ? -18.275 -5.198 32.254 1.00 79.31 104 ARG A N 1
ATOM 799 C CA . ARG A 1 104 ? -18.906 -6.231 31.441 1.00 79.31 104 ARG A CA 1
ATOM 800 C C . ARG A 1 104 ? -18.052 -7.491 31.329 1.00 79.31 104 ARG A C 1
ATOM 802 O O . ARG A 1 104 ? -18.605 -8.585 31.396 1.00 79.31 104 ARG A O 1
ATOM 809 N N . GLY A 1 105 ? -16.733 -7.352 31.192 1.00 82.75 105 GLY A N 1
ATOM 810 C CA . GLY A 1 105 ? -15.766 -8.451 31.206 1.00 82.75 105 GLY A CA 1
ATOM 811 C C . GLY A 1 105 ? -15.858 -9.279 32.489 1.00 82.75 105 GLY A C 1
ATOM 812 O O . GLY A 1 105 ? -15.947 -10.509 32.430 1.00 82.75 105 GLY A O 1
ATOM 813 N N . MET A 1 106 ? -15.947 -8.605 33.639 1.00 82.75 106 MET A N 1
ATOM 814 C CA . MET A 1 106 ? -16.123 -9.260 34.936 1.00 82.75 106 MET A CA 1
ATOM 815 C C . MET A 1 106 ? -17.468 -9.990 35.028 1.00 82.75 106 MET A C 1
ATOM 817 O O . MET A 1 106 ? -17.511 -11.133 35.481 1.00 82.75 106 MET A O 1
ATOM 821 N N . GLU A 1 107 ? -18.555 -9.380 34.544 1.00 84.19 107 GLU A N 1
ATOM 822 C CA . GLU A 1 107 ? -19.888 -10.000 34.521 1.00 84.19 107 GLU A CA 1
ATOM 823 C C . GLU A 1 107 ? -19.939 -11.284 33.683 1.00 84.19 107 GLU A C 1
ATOM 825 O O . GLU A 1 107 ? -20.594 -12.252 34.072 1.00 84.19 107 GLU A O 1
ATOM 830 N N . VAL A 1 108 ? -19.248 -11.319 32.537 1.00 85.81 108 VAL A N 1
ATOM 831 C CA . VAL A 1 108 ? -19.178 -12.521 31.685 1.00 85.81 108 VAL A CA 1
ATOM 832 C C . VAL A 1 108 ? -18.136 -13.540 32.159 1.00 85.81 108 VAL A C 1
ATOM 834 O O . VAL A 1 108 ? -17.976 -14.588 31.531 1.00 85.81 108 VAL A O 1
ATOM 837 N N . GLY A 1 109 ? -17.445 -13.271 33.272 1.00 86.56 109 GLY A N 1
ATOM 838 C CA . GLY A 1 109 ? -16.451 -14.167 33.858 1.00 86.56 109 GLY A CA 1
ATOM 839 C C . GLY A 1 109 ? -15.144 -14.241 33.065 1.00 86.56 109 GLY A C 1
ATOM 840 O O . GLY A 1 109 ? -14.490 -15.289 33.059 1.00 86.56 109 GLY A O 1
ATOM 841 N N . ALA A 1 110 ? -14.760 -13.162 32.372 1.00 86.12 110 ALA A N 1
ATOM 842 C CA . ALA A 1 110 ? -13.471 -13.087 31.697 1.00 86.12 110 ALA A CA 1
ATOM 843 C C . ALA A 1 110 ? -12.338 -13.163 32.732 1.00 86.12 110 ALA A C 1
ATOM 845 O O . ALA A 1 110 ? -12.265 -12.356 33.659 1.00 86.12 110 ALA A O 1
ATOM 846 N N . ARG A 1 111 ? -11.442 -14.148 32.565 1.00 84.69 111 ARG A N 1
ATOM 847 C CA . ARG A 1 111 ? -10.318 -14.391 33.490 1.00 84.69 111 ARG A CA 1
ATOM 848 C C . ARG A 1 111 ? -9.362 -13.204 33.598 1.00 84.69 111 ARG A C 1
ATOM 850 O O . ARG A 1 111 ? -8.763 -13.026 34.650 1.00 84.69 111 ARG A O 1
ATOM 857 N N . ASP A 1 112 ? -9.242 -12.428 32.527 1.00 91.44 112 ASP A N 1
ATOM 858 C CA . ASP A 1 112 ? -8.429 -11.220 32.458 1.00 91.44 112 ASP A CA 1
ATOM 859 C C . ASP A 1 112 ? -9.241 -10.097 31.800 1.00 91.44 112 ASP A C 1
ATOM 861 O O . ASP A 1 112 ? -9.183 -9.869 30.595 1.00 91.44 112 ASP A O 1
ATOM 865 N N . SER A 1 113 ? -10.095 -9.450 32.593 1.00 85.19 113 SER A N 1
ATOM 866 C CA . SER A 1 113 ? -10.973 -8.381 32.094 1.00 85.19 113 SER A CA 1
ATOM 867 C C . SER A 1 113 ? -10.203 -7.102 31.749 1.00 85.19 113 SER A C 1
ATOM 869 O O . SER A 1 113 ? -10.647 -6.355 30.882 1.00 85.19 113 SER A O 1
ATOM 871 N N . HIS A 1 114 ? -9.054 -6.869 32.395 1.00 89.31 114 HIS A N 1
ATOM 872 C CA . HIS A 1 114 ? -8.162 -5.753 32.078 1.00 89.31 114 HIS A CA 1
ATOM 873 C C . HIS A 1 114 ? -7.486 -5.972 30.730 1.00 89.31 114 HIS A C 1
ATOM 875 O O . HIS A 1 114 ? -7.640 -5.135 29.851 1.00 89.31 114 HIS A O 1
ATOM 881 N N . GLY A 1 115 ? -6.862 -7.137 30.520 1.00 87.12 115 GLY A N 1
ATOM 882 C CA . GLY A 1 115 ? -6.225 -7.458 29.244 1.00 87.12 115 GLY A CA 1
ATOM 883 C C . GLY A 1 115 ? -7.195 -7.394 28.063 1.00 87.12 115 GLY A C 1
ATOM 884 O O . GLY A 1 115 ? -6.831 -6.908 27.000 1.00 87.12 115 GLY A O 1
ATOM 885 N N . VAL A 1 116 ? -8.458 -7.805 28.247 1.00 83.75 116 VAL A N 1
ATOM 886 C CA . VAL A 1 116 ? -9.494 -7.649 27.209 1.00 83.75 116 VAL A CA 1
ATOM 887 C C . VAL A 1 116 ? -9.819 -6.176 26.947 1.00 83.75 116 VAL A C 1
ATOM 889 O O . VAL A 1 116 ? -9.914 -5.782 25.790 1.00 83.75 116 VAL A O 1
ATOM 892 N N . ALA A 1 117 ? -10.003 -5.361 27.989 1.00 85.44 117 ALA A N 1
ATOM 893 C CA . ALA A 1 117 ? -10.316 -3.942 27.821 1.00 85.44 117 ALA A CA 1
ATOM 894 C C . ALA A 1 117 ? -9.153 -3.165 27.174 1.00 85.44 117 ALA A C 1
ATOM 896 O O . ALA A 1 117 ? -9.394 -2.320 26.314 1.00 85.44 117 ALA A O 1
ATOM 897 N N . ASP A 1 118 ? -7.914 -3.495 27.544 1.00 88.44 118 ASP A N 1
ATOM 898 C CA . ASP A 1 118 ? -6.692 -2.899 26.997 1.00 88.44 118 ASP A CA 1
ATOM 899 C C . ASP A 1 118 ? -6.442 -3.322 25.538 1.00 88.44 118 ASP A C 1
ATOM 901 O O . ASP A 1 118 ? -5.937 -2.529 24.747 1.00 88.44 118 ASP A O 1
ATOM 905 N N . ALA A 1 119 ? -6.826 -4.546 25.154 1.00 88.00 119 ALA A N 1
ATOM 906 C CA . ALA A 1 119 ? -6.613 -5.066 23.802 1.00 88.00 119 ALA A CA 1
ATOM 907 C C . ALA A 1 119 ? -7.587 -4.496 22.757 1.00 88.00 119 ALA A C 1
ATOM 909 O O . ALA A 1 119 ? -7.252 -4.451 21.577 1.00 88.00 119 ALA A O 1
ATOM 910 N N . ILE A 1 120 ? -8.787 -4.052 23.152 1.00 87.50 120 ILE A N 1
ATOM 911 C CA . ILE A 1 120 ? -9.831 -3.622 22.201 1.00 87.50 120 ILE A CA 1
ATOM 912 C C . ILE A 1 120 ? -9.376 -2.491 21.264 1.00 87.50 120 ILE A C 1
ATOM 914 O O . ILE A 1 120 ? -9.613 -2.617 20.061 1.00 87.50 120 ILE A O 1
ATOM 918 N N . PRO A 1 121 ? -8.738 -1.402 21.739 1.00 87.31 121 PRO A N 1
ATOM 919 C CA . PRO A 1 121 ? -8.242 -0.359 20.846 1.00 87.31 121 PRO A CA 1
ATOM 920 C C . PRO A 1 121 ? -7.227 -0.880 19.822 1.00 87.31 121 PRO A C 1
ATOM 922 O O . PRO A 1 121 ? -7.290 -0.494 18.656 1.00 87.31 121 PRO A O 1
ATOM 925 N N . GLU A 1 122 ? -6.328 -1.781 20.229 1.00 87.94 122 GLU A N 1
ATOM 926 C CA . GLU A 1 122 ? -5.329 -2.377 19.335 1.00 87.94 122 GLU A CA 1
ATOM 927 C C . GLU A 1 122 ? -5.961 -3.342 18.323 1.00 87.94 122 GLU A C 1
ATOM 929 O O . GLU A 1 122 ? -5.625 -3.296 17.140 1.00 87.94 122 GLU A O 1
ATOM 934 N N . GLU A 1 123 ? -6.909 -4.180 18.755 1.00 89.69 123 GLU A N 1
ATOM 935 C CA . GLU A 1 123 ? -7.649 -5.088 17.871 1.00 89.69 123 GLU A CA 1
ATOM 936 C C . GLU A 1 123 ? -8.486 -4.317 16.846 1.00 89.69 123 GLU A C 1
ATOM 938 O O . GLU A 1 123 ? -8.489 -4.668 15.664 1.00 89.69 123 GLU A O 1
ATOM 943 N N . LEU A 1 124 ? -9.155 -3.239 17.272 1.00 91.06 124 LEU A N 1
ATOM 944 C CA . LEU A 1 124 ? -9.895 -2.367 16.365 1.00 91.06 124 LEU A CA 1
ATOM 945 C C . LEU A 1 124 ? -8.952 -1.689 15.370 1.00 91.06 124 LEU A C 1
ATOM 947 O O . LEU A 1 124 ? -9.255 -1.632 14.181 1.00 91.06 124 LEU A O 1
ATOM 951 N N . LEU A 1 125 ? -7.819 -1.167 15.841 1.00 91.38 125 LEU A N 1
ATOM 952 C CA . LEU A 1 125 ? -6.835 -0.526 14.980 1.00 91.38 125 LEU A CA 1
ATOM 953 C C . LEU A 1 125 ? -6.315 -1.509 13.918 1.00 91.38 125 LEU A C 1
ATOM 955 O O . LEU A 1 125 ? -6.308 -1.170 12.737 1.00 91.38 125 LEU A O 1
ATOM 959 N N . ALA A 1 126 ? -5.982 -2.742 14.307 1.00 89.44 126 ALA A N 1
ATOM 960 C CA . ALA A 1 126 ? -5.576 -3.794 13.376 1.00 89.44 126 ALA A CA 1
ATOM 961 C C . ALA A 1 126 ? -6.684 -4.154 12.366 1.00 89.44 126 ALA A C 1
ATOM 963 O O . ALA A 1 126 ? -6.409 -4.393 11.190 1.00 89.44 126 ALA A O 1
ATOM 964 N N . GLU A 1 127 ? -7.947 -4.174 12.795 1.00 93.25 127 GLU A N 1
ATOM 965 C CA . GLU A 1 127 ? -9.089 -4.403 11.906 1.00 93.25 127 GLU A CA 1
ATOM 966 C C . GLU A 1 127 ? -9.274 -3.259 10.894 1.00 93.25 127 GLU A C 1
ATOM 968 O O . GLU A 1 127 ? -9.443 -3.505 9.695 1.00 93.25 127 GLU A O 1
ATOM 973 N N . LEU A 1 128 ? -9.175 -2.008 11.349 1.00 95.19 128 LEU A N 1
ATOM 974 C CA . LEU A 1 128 ? -9.252 -0.823 10.497 1.00 95.19 128 LEU A CA 1
ATOM 975 C C . LEU A 1 128 ? -8.071 -0.750 9.518 1.00 95.19 128 LEU A C 1
ATOM 977 O O . LEU A 1 128 ? -8.264 -0.354 8.372 1.00 95.19 128 LEU A O 1
ATOM 981 N N . GLU A 1 129 ? -6.870 -1.181 9.907 1.00 93.56 129 GLU A N 1
ATOM 982 C CA . GLU A 1 129 ? -5.715 -1.279 9.001 1.00 93.56 129 GLU A CA 1
ATOM 983 C C . GLU A 1 129 ? -5.962 -2.233 7.833 1.00 93.56 129 GLU A C 1
ATOM 985 O O . GLU A 1 129 ? -5.607 -1.925 6.693 1.00 93.56 129 GLU A O 1
ATOM 990 N N . GLU A 1 130 ? -6.587 -3.380 8.095 1.00 90.94 130 GLU A N 1
ATOM 991 C CA . GLU A 1 130 ? -6.942 -4.334 7.046 1.00 90.94 130 GLU A CA 1
AT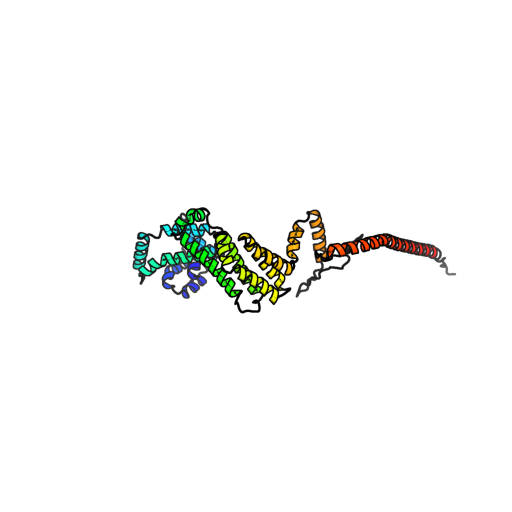OM 992 C C . GLU A 1 130 ? -7.996 -3.753 6.093 1.00 90.94 130 GLU A C 1
ATOM 994 O O . GLU A 1 130 ? -7.907 -3.958 4.880 1.00 90.94 130 GLU A O 1
ATOM 999 N N . LEU A 1 131 ? -8.948 -2.966 6.607 1.00 93.81 131 LEU A N 1
ATOM 1000 C CA . LEU A 1 131 ? -9.905 -2.229 5.776 1.00 93.81 131 LEU A CA 1
ATOM 1001 C C . LEU A 1 131 ? -9.220 -1.152 4.928 1.00 93.81 131 LEU A C 1
ATOM 1003 O O . LEU A 1 131 ? -9.466 -1.065 3.726 1.00 93.81 131 LEU A O 1
ATOM 1007 N N . VAL A 1 132 ? -8.324 -0.362 5.522 1.00 93.94 132 VAL A N 1
ATOM 1008 C CA . VAL A 1 132 ? -7.558 0.668 4.809 1.00 93.94 132 VAL A CA 1
ATOM 1009 C C . VAL A 1 132 ? -6.698 0.048 3.702 1.00 93.94 132 VAL A C 1
ATOM 1011 O O . VAL A 1 132 ? -6.586 0.629 2.624 1.00 93.94 132 VAL A O 1
ATOM 1014 N N . ALA A 1 133 ? -6.127 -1.141 3.918 1.00 87.50 133 ALA A N 1
ATOM 1015 C CA . ALA A 1 133 ? -5.293 -1.822 2.928 1.00 87.50 133 ALA A CA 1
ATOM 1016 C C . ALA A 1 133 ? -6.053 -2.202 1.643 1.00 87.50 133 ALA A C 1
ATOM 1018 O O . ALA A 1 133 ? -5.461 -2.197 0.561 1.00 87.50 133 ALA A O 1
ATOM 1019 N N . VAL A 1 134 ? -7.349 -2.515 1.747 1.00 88.88 134 VAL A N 1
ATOM 1020 C CA . VAL A 1 134 ? -8.203 -2.873 0.598 1.00 88.88 134 VAL A CA 1
ATOM 1021 C C . VAL A 1 134 ? -9.010 -1.698 0.051 1.00 88.88 134 VAL A C 1
ATOM 1023 O O . VAL A 1 134 ? -9.527 -1.788 -1.060 1.00 88.88 134 VAL A O 1
ATOM 1026 N N . ALA A 1 135 ? -9.108 -0.600 0.802 1.00 92.12 135 ALA A N 1
ATOM 1027 C CA . ALA A 1 135 ? -9.865 0.571 0.391 1.00 92.12 135 ALA A CA 1
ATOM 1028 C C . ALA A 1 135 ? -9.258 1.262 -0.845 1.00 92.12 135 ALA A C 1
ATOM 1030 O O . ALA A 1 135 ? -8.056 1.180 -1.094 1.00 92.12 135 ALA A O 1
ATOM 1031 N N . THR A 1 136 ? -10.089 1.958 -1.609 1.00 89.56 136 THR A N 1
ATOM 1032 C CA . THR A 1 136 ? -9.748 2.801 -2.759 1.00 89.56 136 THR A CA 1
ATOM 1033 C C . THR A 1 136 ? -10.010 4.271 -2.437 1.00 89.56 136 THR A C 1
ATOM 1035 O O . THR A 1 136 ? -10.628 4.584 -1.425 1.00 89.56 136 THR A O 1
ATOM 1038 N N . GLY A 1 137 ? -9.551 5.186 -3.289 1.00 88.19 137 GLY A N 1
ATOM 1039 C CA . GLY A 1 137 ? -9.766 6.623 -3.087 1.00 88.19 137 GLY A CA 1
ATOM 1040 C C . GLY A 1 137 ? -8.665 7.297 -2.267 1.00 88.19 137 GLY A C 1
ATOM 1041 O O . GLY A 1 137 ? -7.750 6.642 -1.768 1.00 88.19 137 GLY A O 1
ATOM 1042 N N . GLY A 1 138 ? -8.693 8.631 -2.268 1.00 87.69 138 GLY A N 1
ATOM 1043 C CA . GLY A 1 138 ? -7.641 9.493 -1.726 1.00 87.69 138 GLY A CA 1
ATOM 1044 C C . GLY A 1 138 ? -7.788 9.764 -0.231 1.00 87.69 138 GLY A C 1
ATOM 1045 O O . GLY A 1 138 ? -8.818 9.448 0.371 1.00 87.69 138 GLY A O 1
ATOM 1046 N N . LEU A 1 139 ? -6.774 10.396 0.365 1.00 88.94 139 LEU A N 1
ATOM 1047 C CA . LEU A 1 139 ? -6.952 11.034 1.669 1.00 88.94 139 LEU A CA 1
ATOM 1048 C C . LEU A 1 139 ? -7.877 12.258 1.518 1.00 88.94 139 LEU A C 1
ATOM 1050 O O . LEU A 1 139 ? -7.755 12.981 0.528 1.00 88.94 139 LEU A O 1
ATOM 1054 N N . PRO A 1 140 ? -8.802 12.503 2.465 1.00 88.19 140 PRO A N 1
ATOM 1055 C CA . PRO A 1 140 ? -9.601 13.726 2.475 1.00 88.19 140 PRO A CA 1
ATOM 1056 C C . PRO A 1 140 ? -8.706 14.973 2.523 1.00 88.19 140 PRO A C 1
ATOM 1058 O O . PRO A 1 140 ? -7.752 15.004 3.299 1.00 88.19 140 PRO A O 1
ATOM 1061 N N . GLU A 1 141 ? -9.030 16.013 1.747 1.00 85.44 141 GLU A N 1
ATOM 1062 C CA . GLU A 1 141 ? -8.252 17.268 1.714 1.00 85.44 141 GLU A CA 1
ATOM 1063 C C . GLU A 1 141 ? -8.129 17.903 3.108 1.00 85.44 141 GLU A C 1
ATOM 1065 O O . GLU A 1 141 ? -7.040 18.306 3.510 1.00 85.44 141 GLU A O 1
ATOM 1070 N N . GLU A 1 142 ? -9.206 17.871 3.900 1.00 86.69 142 GLU A N 1
ATOM 1071 C CA . GLU A 1 142 ? -9.237 18.383 5.279 1.00 86.69 142 GLU A CA 1
ATOM 1072 C C . GLU A 1 142 ? -8.166 17.753 6.188 1.00 86.69 142 GLU A C 1
ATOM 1074 O O . GLU A 1 142 ? -7.646 18.412 7.092 1.00 86.69 142 GLU A O 1
ATOM 1079 N N . LEU A 1 143 ? -7.830 16.479 5.953 1.00 87.25 143 LEU A N 1
ATOM 1080 C CA . LEU A 1 143 ? -6.812 15.753 6.710 1.00 87.25 143 LEU A CA 1
ATOM 1081 C C . LEU A 1 143 ? -5.403 16.186 6.297 1.00 87.25 143 LEU A C 1
ATOM 1083 O O . LEU A 1 143 ? -4.529 16.294 7.154 1.00 87.25 143 LEU A O 1
ATOM 1087 N N . LEU A 1 144 ? -5.188 16.445 5.004 1.00 84.81 144 LEU A N 1
ATOM 1088 C CA . LEU A 1 144 ? -3.906 16.918 4.479 1.00 84.81 144 LEU A CA 1
ATOM 1089 C C . LEU A 1 144 ? -3.598 18.340 4.963 1.00 84.81 144 LEU A C 1
ATOM 1091 O O . LEU A 1 144 ? -2.474 18.616 5.375 1.00 84.81 144 LEU A O 1
ATOM 1095 N N . GLU A 1 145 ? -4.597 19.224 4.966 1.00 87.69 145 GLU A N 1
ATOM 1096 C CA . GLU A 1 145 ? -4.438 20.616 5.406 1.00 87.69 145 GLU A CA 1
ATOM 1097 C C . GLU A 1 145 ? -4.165 20.738 6.912 1.00 87.69 145 GLU A C 1
ATOM 1099 O O . GLU A 1 145 ? -3.406 21.610 7.334 1.00 87.69 145 GLU A O 1
ATOM 1104 N N . ASN A 1 146 ? -4.740 19.843 7.721 1.00 91.25 146 ASN A N 1
ATOM 1105 C CA . ASN A 1 146 ? -4.667 19.901 9.184 1.00 91.25 146 ASN A CA 1
ATOM 1106 C C . ASN A 1 146 ? -3.867 18.736 9.786 1.00 91.25 146 ASN A C 1
ATOM 1108 O O . ASN A 1 146 ? -4.130 18.317 10.912 1.00 91.25 146 ASN A O 1
ATOM 1112 N N . TRP A 1 147 ? -2.897 18.189 9.047 1.00 89.25 147 TRP A N 1
ATOM 1113 C CA . TRP A 1 147 ? -2.214 16.942 9.412 1.00 89.25 147 TRP A CA 1
ATOM 1114 C C . TRP A 1 147 ? -1.685 16.906 10.854 1.00 89.25 147 TRP A C 1
ATOM 1116 O O . TRP A 1 147 ? -1.841 15.891 11.529 1.00 89.25 147 TRP A O 1
ATOM 1126 N N . GLU A 1 148 ? -1.109 18.004 11.355 1.00 90.88 148 GLU A N 1
ATOM 1127 C CA . GLU A 1 148 ? -0.573 18.059 12.726 1.00 90.88 148 GLU A CA 1
ATOM 1128 C C . GLU A 1 148 ? -1.650 17.870 13.806 1.00 90.88 148 GLU A C 1
ATOM 1130 O O . GLU A 1 148 ? -1.373 17.264 14.836 1.00 90.88 148 GLU A O 1
ATOM 1135 N N . GLU A 1 149 ? -2.887 18.314 13.567 1.00 89.12 149 GLU A N 1
ATOM 1136 C CA . GLU A 1 149 ? -4.008 18.078 14.487 1.00 89.12 149 GLU A CA 1
ATOM 1137 C C . GLU A 1 149 ? -4.451 16.609 14.450 1.00 89.12 149 GLU A C 1
ATOM 1139 O O . GLU A 1 149 ? -4.704 15.986 15.482 1.00 89.12 149 GLU A O 1
ATOM 1144 N N . TRP A 1 150 ? -4.495 16.021 13.254 1.00 89.94 150 TRP A N 1
ATOM 1145 C CA . TRP A 1 150 ? -4.929 14.639 13.067 1.00 89.94 150 TRP A CA 1
ATOM 1146 C C . TRP A 1 150 ? -3.877 13.614 13.483 1.00 89.94 150 TRP A C 1
ATOM 1148 O O . TRP A 1 150 ? -4.236 12.470 13.769 1.00 89.94 150 TRP A O 1
ATOM 1158 N N . ARG A 1 151 ? -2.598 13.991 13.539 1.00 88.88 151 ARG A N 1
ATOM 1159 C CA . ARG A 1 151 ? -1.466 13.080 13.746 1.00 88.88 151 ARG A CA 1
ATOM 1160 C C . ARG A 1 151 ? -1.581 12.233 15.013 1.00 88.88 151 ARG A C 1
ATOM 1162 O O . ARG A 1 151 ? -1.231 11.056 14.979 1.00 88.88 151 ARG A O 1
ATOM 1169 N N . GLU A 1 152 ? -2.082 12.808 16.104 1.00 89.62 152 GLU A N 1
ATOM 1170 C CA . GLU A 1 152 ? -2.232 12.123 17.399 1.00 89.62 152 GLU A CA 1
ATOM 1171 C C . GLU A 1 152 ? -3.558 11.349 17.536 1.00 89.62 152 GLU A C 1
ATOM 1173 O O . GLU A 1 152 ? -3.815 10.711 18.555 1.00 89.62 152 GLU A O 1
ATOM 1178 N N . THR A 1 153 ? -4.412 11.371 16.511 1.00 92.88 153 THR A N 1
ATOM 1179 C CA . THR A 1 153 ? -5.698 10.658 16.508 1.00 92.88 153 THR A CA 1
ATOM 1180 C C . THR A 1 153 ? -5.561 9.224 15.980 1.00 92.88 153 THR A C 1
ATOM 1182 O O . THR A 1 153 ? -4.566 8.862 15.340 1.00 92.88 153 THR A O 1
ATOM 1185 N N . LEU A 1 154 ? -6.596 8.392 16.170 1.00 92.44 154 LEU A N 1
ATOM 1186 C CA . LEU A 1 154 ? -6.674 7.070 15.529 1.00 92.44 154 LEU A CA 1
ATOM 1187 C C . LEU A 1 154 ? -6.582 7.163 14.000 1.00 92.44 154 LEU A C 1
ATOM 1189 O O . LEU A 1 154 ? -5.940 6.325 13.372 1.00 92.44 154 LEU A O 1
ATOM 1193 N N . VAL A 1 155 ? -7.174 8.203 13.406 1.00 93.94 155 VAL A N 1
ATOM 1194 C CA . VAL A 1 155 ? -7.097 8.472 11.963 1.00 93.94 155 VAL A CA 1
ATOM 1195 C C . VAL A 1 155 ? -5.650 8.741 11.542 1.00 93.94 155 VAL A C 1
ATOM 1197 O O . VAL A 1 155 ? -5.162 8.098 10.615 1.00 93.94 155 VAL A O 1
ATOM 1200 N N . GLY A 1 156 ? -4.934 9.617 12.253 1.00 92.81 156 GLY A N 1
ATOM 1201 C CA . GLY A 1 156 ? -3.514 9.882 11.990 1.00 92.81 156 GLY A CA 1
ATOM 1202 C C . GLY A 1 156 ? -2.650 8.634 12.148 1.00 92.81 156 GLY A C 1
ATOM 1203 O O . GLY A 1 156 ? -1.821 8.336 11.289 1.00 92.81 156 GLY A O 1
ATOM 1204 N N . THR A 1 157 ? -2.909 7.837 13.187 1.00 94.19 157 THR A N 1
ATOM 1205 C CA . THR A 1 157 ? -2.222 6.557 13.414 1.00 94.19 157 THR A CA 1
ATOM 1206 C C . THR A 1 157 ? -2.438 5.583 12.253 1.00 94.19 157 THR A C 1
ATOM 1208 O O . THR A 1 157 ? -1.477 4.973 11.779 1.00 94.19 157 THR A O 1
ATOM 1211 N N . LEU A 1 158 ? -3.671 5.462 11.749 1.00 94.75 158 LEU A N 1
ATOM 1212 C CA . LEU A 1 158 ? -3.990 4.627 10.587 1.00 94.75 158 LEU A CA 1
ATOM 1213 C C . LEU A 1 158 ? -3.266 5.092 9.324 1.00 94.75 158 LEU A C 1
ATOM 1215 O O . LEU A 1 158 ? -2.716 4.264 8.600 1.00 94.75 158 LEU A O 1
ATOM 1219 N N . VAL A 1 159 ? -3.227 6.401 9.069 1.00 93.00 159 VAL A N 1
ATOM 1220 C CA . VAL A 1 159 ? -2.524 6.973 7.911 1.00 93.00 159 VAL A CA 1
ATOM 1221 C C . VAL A 1 159 ? -1.017 6.718 8.003 1.00 93.00 159 VAL A C 1
ATOM 1223 O O . VAL A 1 159 ? -0.412 6.284 7.023 1.00 93.00 159 VAL A O 1
ATOM 1226 N N . ILE A 1 160 ? -0.413 6.892 9.185 1.00 92.88 160 ILE A N 1
ATOM 1227 C CA . ILE A 1 160 ? 1.006 6.580 9.421 1.00 92.88 160 ILE A CA 1
ATOM 1228 C C . ILE A 1 160 ? 1.281 5.095 9.170 1.00 92.88 160 ILE A C 1
ATOM 1230 O O . ILE A 1 160 ? 2.235 4.757 8.474 1.00 92.88 160 ILE A O 1
ATOM 1234 N N . ARG A 1 161 ? 0.447 4.193 9.699 1.00 92.94 161 ARG A N 1
ATOM 1235 C CA . ARG A 1 161 ? 0.630 2.749 9.499 1.00 92.94 161 ARG A CA 1
ATOM 1236 C C . ARG A 1 161 ? 0.415 2.330 8.048 1.00 92.94 161 ARG A C 1
ATOM 1238 O O . ARG A 1 161 ? 1.173 1.501 7.549 1.00 92.94 161 ARG A O 1
ATOM 1245 N N . LEU A 1 162 ? -0.546 2.934 7.348 1.00 92.38 162 LEU A N 1
ATOM 1246 C CA . LEU A 1 162 ? -0.724 2.741 5.910 1.00 92.38 162 LEU A CA 1
ATOM 1247 C C . LEU A 1 162 ? 0.531 3.158 5.143 1.00 92.38 162 LEU A C 1
ATOM 1249 O O . LEU A 1 162 ? 1.023 2.382 4.326 1.00 92.38 162 LEU A O 1
ATOM 1253 N N . ARG A 1 163 ? 1.065 4.350 5.432 1.00 93.62 163 ARG A N 1
ATOM 1254 C CA . ARG A 1 163 ? 2.310 4.849 4.841 1.00 93.62 163 ARG A CA 1
ATOM 1255 C C . ARG A 1 163 ? 3.453 3.860 5.078 1.00 93.62 163 ARG A C 1
ATOM 1257 O O . ARG A 1 163 ? 4.060 3.407 4.112 1.00 93.62 163 ARG A O 1
ATOM 1264 N N . SER A 1 164 ? 3.687 3.446 6.324 1.00 94.38 164 SER A N 1
ATOM 1265 C CA . SER A 1 164 ? 4.726 2.462 6.663 1.00 94.38 164 SER A CA 1
ATOM 1266 C C . SER A 1 164 ? 4.539 1.131 5.933 1.00 94.38 164 SER A C 1
ATOM 1268 O O . SER A 1 164 ? 5.503 0.578 5.417 1.00 94.38 164 SER A O 1
ATOM 1270 N N . ARG A 1 165 ? 3.302 0.631 5.822 1.00 91.88 165 ARG A N 1
ATOM 1271 C CA . ARG A 1 165 ? 2.997 -0.615 5.103 1.00 91.88 165 ARG A CA 1
ATOM 1272 C C . ARG A 1 165 ? 3.236 -0.491 3.599 1.00 91.88 165 ARG A C 1
ATOM 1274 O O . ARG A 1 165 ? 3.641 -1.466 2.974 1.00 91.88 165 ARG A O 1
ATOM 1281 N N . LEU A 1 166 ? 2.985 0.675 3.000 1.00 92.75 166 LEU A N 1
ATOM 1282 C CA . LEU A 1 166 ? 3.305 0.923 1.591 1.00 92.75 166 LEU A CA 1
ATOM 1283 C C . LEU A 1 166 ? 4.820 0.923 1.363 1.00 92.75 166 LEU A C 1
ATOM 1285 O O . LEU A 1 166 ? 5.274 0.247 0.445 1.00 92.75 166 LEU A O 1
ATOM 1289 N N . PHE A 1 167 ? 5.600 1.582 2.227 1.00 94.81 167 PHE A N 1
ATOM 1290 C CA . PHE A 1 167 ? 7.066 1.504 2.178 1.00 94.81 167 PHE A CA 1
ATOM 1291 C C . PHE A 1 167 ? 7.574 0.073 2.365 1.00 94.81 167 PHE A C 1
ATOM 1293 O O . PHE A 1 167 ? 8.388 -0.385 1.571 1.00 94.81 167 PHE A O 1
ATOM 1300 N N . GLN A 1 168 ? 7.030 -0.662 3.335 1.00 93.56 168 GLN A N 1
ATOM 1301 C CA . GLN A 1 168 ? 7.378 -2.064 3.549 1.00 93.56 168 GLN A CA 1
ATOM 1302 C C . GLN A 1 168 ? 7.070 -2.922 2.314 1.00 93.56 168 GLN A C 1
ATOM 1304 O O . GLN A 1 168 ? 7.898 -3.726 1.909 1.00 93.56 168 GLN A O 1
ATOM 1309 N N . LYS A 1 169 ? 5.916 -2.737 1.658 1.00 91.25 169 LYS A N 1
ATOM 1310 C CA . LYS A 1 169 ? 5.595 -3.452 0.409 1.00 91.25 169 LYS A CA 1
ATOM 1311 C C . LYS A 1 169 ? 6.580 -3.136 -0.716 1.00 91.25 169 LYS A C 1
ATOM 1313 O O . LYS A 1 169 ? 6.870 -4.016 -1.528 1.00 91.25 169 LYS A O 1
ATOM 1318 N N . LEU A 1 170 ? 7.058 -1.893 -0.798 1.00 92.75 170 LEU A N 1
ATOM 1319 C CA . LEU A 1 170 ? 8.079 -1.499 -1.768 1.00 92.75 170 LEU A CA 1
ATOM 1320 C C . LEU A 1 170 ? 9.415 -2.180 -1.467 1.00 92.75 170 LEU A C 1
ATOM 1322 O O . LEU A 1 170 ? 10.031 -2.706 -2.389 1.00 92.75 170 LEU A O 1
ATOM 1326 N N . GLU A 1 171 ? 9.817 -2.225 -0.198 1.00 91.69 171 GLU A N 1
ATOM 1327 C CA . GLU A 1 171 ? 11.026 -2.912 0.268 1.00 91.69 171 GLU A CA 1
ATOM 1328 C C . GLU A 1 171 ? 10.945 -4.427 0.019 1.00 91.69 171 GLU A C 1
ATOM 1330 O O . GLU A 1 171 ? 11.799 -4.981 -0.662 1.00 91.69 171 GLU A O 1
ATOM 1335 N N . GLU A 1 172 ? 9.852 -5.085 0.416 1.00 89.50 172 GLU A N 1
ATOM 1336 C CA . GLU A 1 172 ? 9.622 -6.518 0.172 1.00 89.50 172 GLU A CA 1
ATOM 1337 C C . GLU A 1 172 ? 9.636 -6.866 -1.325 1.00 89.50 172 GLU A C 1
ATOM 1339 O O . GLU A 1 172 ? 10.169 -7.907 -1.729 1.00 89.50 172 GLU A O 1
ATOM 1344 N N . SER A 1 173 ? 9.050 -5.999 -2.161 1.00 85.06 173 SER A N 1
ATOM 1345 C CA . SER A 1 173 ? 9.059 -6.165 -3.618 1.00 85.06 173 SER A CA 1
ATOM 1346 C C . SER A 1 173 ? 10.459 -5.962 -4.194 1.00 85.06 173 SER A C 1
ATOM 1348 O O . SER A 1 173 ? 10.840 -6.680 -5.121 1.00 85.06 173 SER A O 1
ATOM 1350 N N . ALA A 1 174 ? 11.228 -5.015 -3.651 1.00 84.25 174 ALA A N 1
ATOM 1351 C CA . ALA A 1 174 ? 12.616 -4.798 -4.029 1.00 84.25 174 ALA A CA 1
ATOM 1352 C C . ALA A 1 174 ? 13.473 -6.021 -3.675 1.00 84.25 174 ALA A C 1
ATOM 1354 O O . ALA A 1 174 ? 14.148 -6.552 -4.553 1.00 84.25 174 ALA A O 1
ATOM 1355 N N . ASP A 1 175 ? 13.362 -6.544 -2.456 1.00 83.81 175 ASP A N 1
ATOM 1356 C CA . ASP A 1 175 ? 14.110 -7.722 -2.006 1.00 83.81 175 ASP A CA 1
ATOM 1357 C C . ASP A 1 175 ? 13.823 -8.955 -2.877 1.00 83.81 175 ASP A C 1
ATOM 1359 O O . ASP A 1 175 ? 14.735 -9.663 -3.300 1.00 83.81 175 ASP A O 1
ATOM 1363 N N . HIS A 1 176 ? 12.550 -9.197 -3.215 1.00 72.62 176 HIS A N 1
ATOM 1364 C CA . HIS A 1 176 ? 12.160 -10.338 -4.055 1.00 72.62 176 HIS A CA 1
ATOM 1365 C C . HIS A 1 176 ? 12.676 -10.238 -5.489 1.00 72.62 176 HIS A C 1
ATOM 1367 O O . HIS A 1 176 ? 12.960 -11.252 -6.133 1.00 72.62 176 HIS A O 1
ATOM 1373 N N . PHE A 1 177 ? 12.738 -9.025 -6.025 1.00 68.19 177 PHE A N 1
ATOM 1374 C CA . PHE A 1 177 ? 13.171 -8.796 -7.396 1.00 68.19 177 PHE A CA 1
ATOM 1375 C C . PHE A 1 177 ? 14.706 -8.730 -7.491 1.00 68.19 177 PHE A C 1
ATOM 1377 O O . PHE A 1 177 ? 15.287 -9.072 -8.530 1.00 68.19 177 PHE A O 1
ATOM 1384 N N . PHE A 1 178 ? 15.368 -8.359 -6.394 1.00 62.88 178 PHE A N 1
ATOM 1385 C CA . PHE A 1 178 ? 16.798 -8.092 -6.327 1.00 62.88 178 PHE A CA 1
ATOM 1386 C C . PHE A 1 178 ? 17.447 -8.748 -5.123 1.00 62.88 178 PHE A C 1
ATOM 1388 O O . PHE A 1 178 ? 18.013 -8.076 -4.267 1.00 62.88 178 PHE A O 1
ATOM 1395 N N . ASP A 1 179 ? 17.525 -10.075 -5.158 1.00 63.91 179 ASP A N 1
ATOM 1396 C CA . ASP A 1 179 ? 18.687 -10.713 -4.555 1.00 63.91 179 ASP A CA 1
ATOM 1397 C C . ASP A 1 179 ? 19.916 -10.145 -5.297 1.00 63.91 179 ASP A C 1
ATOM 1399 O O . ASP A 1 179 ? 20.053 -10.299 -6.525 1.00 63.91 179 ASP A O 1
ATOM 1403 N N . GLY A 1 180 ? 20.708 -9.327 -4.595 1.00 56.62 180 GLY A N 1
ATOM 1404 C CA . GLY A 1 180 ? 21.752 -8.469 -5.170 1.00 56.62 180 GLY A CA 1
ATOM 1405 C C . GLY A 1 180 ? 22.802 -9.247 -5.965 1.00 56.62 180 GLY A C 1
ATOM 1406 O O . GLY A 1 180 ? 23.386 -8.711 -6.906 1.00 56.62 180 GLY A O 1
ATOM 1407 N N . ASP A 1 181 ? 22.932 -10.538 -5.662 1.00 60.53 181 ASP A N 1
ATOM 1408 C CA . ASP A 1 181 ? 23.920 -11.450 -6.232 1.00 60.53 181 ASP A CA 1
ATOM 1409 C C . ASP A 1 181 ? 23.378 -12.323 -7.381 1.00 60.53 181 ASP A C 1
ATOM 1411 O O . ASP A 1 181 ? 24.132 -13.064 -8.015 1.00 60.53 181 ASP A O 1
ATOM 1415 N N . ALA A 1 182 ? 22.078 -12.258 -7.696 1.00 66.88 182 ALA A N 1
ATOM 1416 C CA . ALA A 1 182 ? 21.499 -13.095 -8.745 1.00 66.88 182 ALA A CA 1
ATOM 1417 C C . ALA A 1 182 ? 21.833 -12.568 -10.156 1.00 66.88 182 ALA A C 1
ATOM 1419 O O . ALA A 1 182 ? 21.327 -11.532 -10.597 1.00 66.88 182 ALA A O 1
ATOM 1420 N N . GLU A 1 183 ? 22.643 -13.323 -10.909 1.00 72.50 183 GLU A N 1
ATOM 1421 C CA . GLU A 1 183 ? 22.983 -13.014 -12.310 1.00 72.50 183 GLU A CA 1
ATOM 1422 C C . GLU A 1 183 ? 21.779 -13.127 -13.266 1.00 72.50 183 GLU A C 1
ATOM 1424 O O . GLU A 1 183 ? 21.749 -12.472 -14.310 1.00 72.50 183 GLU A O 1
ATOM 1429 N N . GLN A 1 184 ? 20.778 -13.947 -12.926 1.00 79.88 184 GLN A N 1
ATOM 1430 C CA . GLN A 1 184 ? 19.604 -14.208 -13.764 1.00 79.88 184 GLN A CA 1
ATOM 1431 C C . GLN A 1 184 ? 18.323 -13.686 -13.121 1.00 79.88 184 GLN A C 1
ATOM 1433 O O . GLN A 1 184 ? 18.135 -13.761 -11.908 1.00 79.88 184 GLN A O 1
ATOM 1438 N N . ALA A 1 185 ? 17.413 -13.177 -13.954 1.00 83.06 185 ALA A N 1
ATOM 1439 C CA . ALA A 1 185 ? 16.076 -12.820 -13.504 1.00 83.06 185 ALA A CA 1
ATOM 1440 C C . ALA A 1 185 ? 15.278 -14.078 -13.092 1.00 83.06 185 ALA A C 1
ATOM 1442 O O . ALA A 1 185 ? 15.384 -15.110 -13.767 1.00 83.06 185 ALA A O 1
ATOM 1443 N N . PRO A 1 186 ? 14.413 -13.982 -12.062 1.00 85.94 186 PRO A N 1
ATOM 1444 C CA . PRO A 1 186 ? 13.379 -14.981 -11.792 1.00 85.94 186 PRO A CA 1
ATOM 1445 C C . PRO A 1 186 ? 12.503 -15.263 -13.027 1.00 85.94 186 PRO A C 1
ATOM 1447 O O . PRO A 1 186 ? 12.540 -14.495 -13.996 1.00 85.94 186 PRO A O 1
ATOM 1450 N N . PRO A 1 187 ? 11.685 -16.337 -13.026 1.00 89.56 187 PRO A N 1
ATOM 1451 C CA . PRO A 1 187 ? 10.706 -16.613 -14.077 1.00 89.56 187 PRO A CA 1
ATOM 1452 C C . PRO A 1 187 ? 9.918 -15.366 -14.502 1.00 89.56 187 PRO A C 1
ATOM 1454 O O . PRO A 1 187 ? 9.420 -14.623 -13.663 1.00 89.56 187 PRO A O 1
ATOM 1457 N N . LEU A 1 188 ? 9.760 -15.159 -15.813 1.00 85.94 188 LEU A N 1
ATOM 1458 C CA . LEU A 1 188 ? 9.230 -13.908 -16.374 1.00 85.94 188 LEU A CA 1
ATOM 1459 C C . LEU A 1 188 ? 7.876 -13.468 -15.781 1.00 85.94 188 LEU A C 1
ATOM 1461 O O . LEU A 1 188 ? 7.664 -12.277 -15.572 1.00 85.94 188 LEU A O 1
ATOM 1465 N N . LEU A 1 189 ? 6.973 -14.415 -15.499 1.00 87.31 189 LEU A N 1
ATOM 1466 C CA . LEU A 1 189 ? 5.683 -14.118 -14.862 1.00 87.31 189 LEU A CA 1
ATOM 1467 C C . LEU A 1 189 ? 5.845 -13.659 -13.409 1.00 87.31 189 LEU A C 1
ATOM 1469 O O . LEU A 1 189 ? 5.190 -12.710 -13.008 1.00 87.31 189 LEU A O 1
ATOM 1473 N N . GLN A 1 190 ? 6.763 -14.268 -12.656 1.00 87.94 190 GLN A N 1
ATOM 1474 C CA . GLN A 1 190 ? 7.066 -13.842 -11.291 1.00 87.94 190 GLN A CA 1
ATOM 1475 C C . GLN A 1 190 ? 7.650 -12.426 -11.280 1.00 87.94 190 GLN A C 1
ATOM 1477 O O . GLN A 1 190 ? 7.219 -11.601 -10.484 1.00 87.94 190 GLN A O 1
ATOM 1482 N N . CYS A 1 191 ? 8.564 -12.110 -12.207 1.00 87.00 191 CYS A N 1
ATOM 1483 C CA . CYS A 1 191 ? 9.033 -10.735 -12.387 1.00 87.00 191 CYS A CA 1
ATOM 1484 C C . CYS A 1 191 ? 7.868 -9.785 -12.678 1.00 87.00 191 CYS A C 1
ATOM 1486 O O . CYS A 1 191 ? 7.790 -8.704 -12.111 1.00 87.00 191 CYS A O 1
ATOM 1488 N N . TRP A 1 192 ? 6.945 -10.166 -13.556 1.00 88.56 192 TRP A N 1
ATOM 1489 C CA . TRP A 1 192 ? 5.801 -9.316 -13.862 1.00 88.56 192 TRP A CA 1
ATOM 1490 C C . TRP A 1 192 ? 4.912 -9.061 -12.636 1.00 88.56 192 TRP A C 1
ATOM 1492 O O . TRP A 1 192 ? 4.582 -7.908 -12.366 1.00 88.56 192 TRP A O 1
ATOM 1502 N N . ASP A 1 193 ? 4.601 -10.097 -11.857 1.00 89.00 193 ASP A N 1
ATOM 1503 C CA . ASP A 1 193 ? 3.764 -9.985 -10.658 1.00 89.00 193 ASP A CA 1
ATOM 1504 C C . ASP A 1 193 ? 4.424 -9.116 -9.574 1.00 89.00 193 ASP A C 1
ATOM 1506 O O . ASP A 1 193 ? 3.788 -8.210 -9.033 1.00 89.00 193 ASP A O 1
ATOM 1510 N N . THR A 1 194 ? 5.716 -9.325 -9.295 1.00 88.31 194 THR A N 1
ATOM 1511 C CA . THR A 1 194 ? 6.459 -8.506 -8.322 1.00 88.31 194 THR A CA 1
ATOM 1512 C C . THR A 1 194 ? 6.568 -7.050 -8.782 1.00 88.31 194 THR A C 1
ATOM 1514 O O . THR A 1 194 ? 6.422 -6.132 -7.978 1.00 88.31 194 THR A O 1
ATOM 1517 N N . TRP A 1 195 ? 6.769 -6.811 -10.082 1.00 90.38 195 TRP A N 1
ATOM 1518 C CA . TRP A 1 195 ? 6.789 -5.450 -10.618 1.00 90.38 195 TRP A CA 1
ATOM 1519 C C . TRP A 1 195 ? 5.433 -4.758 -10.512 1.00 90.38 195 TRP A C 1
ATOM 1521 O O . TRP A 1 195 ? 5.387 -3.589 -10.137 1.00 90.38 195 TRP A O 1
ATOM 1531 N N . LEU A 1 196 ? 4.333 -5.461 -10.798 1.00 89.81 196 LEU A N 1
ATOM 1532 C CA . LEU A 1 196 ? 2.987 -4.911 -10.636 1.00 89.81 196 LEU A CA 1
ATOM 1533 C C . LEU A 1 196 ? 2.699 -4.536 -9.180 1.00 89.81 196 LEU A C 1
ATOM 1535 O O . LEU A 1 196 ? 2.112 -3.485 -8.942 1.00 89.81 196 LEU A O 1
ATOM 1539 N N . ALA A 1 197 ? 3.145 -5.346 -8.216 1.00 88.31 197 ALA A N 1
ATOM 1540 C CA . ALA A 1 197 ? 3.008 -5.029 -6.796 1.00 88.31 197 ALA A CA 1
ATOM 1541 C C . ALA A 1 197 ? 3.791 -3.761 -6.406 1.00 88.31 197 ALA A C 1
ATOM 1543 O O . ALA A 1 197 ? 3.246 -2.878 -5.744 1.00 88.31 197 ALA A O 1
ATOM 1544 N N . MET A 1 198 ? 5.039 -3.633 -6.869 1.00 91.62 198 MET A N 1
ATOM 1545 C CA . MET A 1 198 ? 5.869 -2.442 -6.653 1.00 91.62 198 MET A CA 1
ATOM 1546 C C . MET A 1 198 ? 5.273 -1.192 -7.319 1.00 91.62 198 MET A C 1
ATOM 1548 O O . MET A 1 198 ? 5.253 -0.110 -6.730 1.00 91.62 198 MET A O 1
ATOM 1552 N N . HIS A 1 199 ? 4.765 -1.338 -8.544 1.00 92.62 199 HIS A N 1
ATOM 1553 C CA . HIS A 1 199 ? 4.086 -0.280 -9.284 1.00 92.62 199 HIS A CA 1
ATOM 1554 C C . HIS A 1 199 ? 2.835 0.194 -8.538 1.00 92.62 199 HIS A C 1
ATOM 1556 O O . HIS A 1 199 ? 2.693 1.387 -8.291 1.00 92.62 199 HIS A O 1
ATOM 1562 N N . ASP A 1 200 ? 1.945 -0.726 -8.156 1.00 90.56 200 ASP A N 1
ATOM 1563 C CA . ASP A 1 200 ? 0.712 -0.418 -7.421 1.00 90.56 200 ASP A CA 1
ATOM 1564 C C . ASP A 1 200 ? 1.008 0.269 -6.083 1.00 90.56 200 ASP A C 1
ATOM 1566 O O . ASP A 1 200 ? 0.413 1.298 -5.770 1.00 90.56 200 ASP A O 1
ATOM 1570 N N . ALA A 1 201 ? 1.995 -0.226 -5.330 1.00 91.75 201 ALA A N 1
ATOM 1571 C CA . ALA A 1 201 ? 2.407 0.391 -4.074 1.00 91.75 201 ALA A CA 1
ATOM 1572 C C . ALA A 1 201 ? 2.960 1.814 -4.273 1.00 91.75 201 ALA A C 1
ATOM 1574 O O . ALA A 1 201 ? 2.650 2.694 -3.474 1.00 91.75 201 ALA A O 1
ATOM 1575 N N . THR A 1 202 ? 3.724 2.061 -5.344 1.00 94.38 202 THR A N 1
ATOM 1576 C CA . THR A 1 202 ? 4.292 3.387 -5.650 1.00 94.38 202 THR A CA 1
ATOM 1577 C C . THR A 1 202 ? 3.216 4.371 -6.104 1.00 94.38 202 THR A C 1
ATOM 1579 O O . THR A 1 202 ? 3.170 5.496 -5.615 1.00 94.38 202 THR A O 1
ATOM 1582 N N . GLU A 1 203 ? 2.331 3.957 -7.016 1.00 91.31 203 GLU A N 1
ATOM 1583 C CA . GLU A 1 203 ? 1.196 4.775 -7.466 1.00 91.31 203 GLU A CA 1
ATOM 1584 C C . GLU A 1 203 ? 0.286 5.116 -6.287 1.00 91.31 203 GLU A C 1
ATOM 1586 O O . GLU A 1 203 ? -0.117 6.264 -6.112 1.00 91.31 203 GLU A O 1
ATOM 1591 N N . ARG A 1 204 ? 0.017 4.135 -5.420 1.00 90.12 204 ARG A N 1
ATOM 1592 C CA . ARG A 1 204 ? -0.788 4.340 -4.221 1.00 90.12 204 ARG A CA 1
ATOM 1593 C C . ARG A 1 204 ? -0.102 5.245 -3.204 1.00 90.12 204 ARG A C 1
ATOM 1595 O O . ARG A 1 204 ? -0.780 6.058 -2.583 1.00 90.12 204 ARG A O 1
ATOM 1602 N N . LEU A 1 205 ? 1.218 5.146 -3.054 1.00 93.25 205 LEU A N 1
ATOM 1603 C CA . LEU A 1 205 ? 1.999 6.060 -2.224 1.00 93.25 205 LEU A CA 1
ATOM 1604 C C . LEU A 1 205 ? 1.906 7.496 -2.757 1.00 93.25 205 LEU A C 1
ATOM 1606 O O . LEU A 1 205 ? 1.588 8.396 -1.989 1.00 93.25 205 LEU A O 1
ATOM 1610 N N . GLY A 1 206 ? 2.094 7.700 -4.063 1.00 91.31 206 GLY A N 1
ATOM 1611 C CA . GLY A 1 206 ? 2.005 9.024 -4.688 1.00 91.31 206 GLY A CA 1
ATOM 1612 C C . GLY A 1 206 ? 0.609 9.623 -4.663 1.00 91.31 206 GLY A C 1
ATOM 1613 O O . GLY A 1 206 ? 0.455 10.812 -4.405 1.00 91.31 206 GLY A O 1
ATOM 1614 N N . TYR A 1 207 ? -0.416 8.803 -4.873 1.00 88.88 207 TYR A N 1
ATOM 1615 C CA . TYR A 1 207 ? -1.799 9.255 -4.832 1.00 88.88 207 TYR A CA 1
ATOM 1616 C C . TYR A 1 207 ? -2.263 9.634 -3.418 1.00 88.88 207 TYR A C 1
ATOM 1618 O O . TYR A 1 207 ? -3.033 10.578 -3.266 1.00 88.88 207 TYR A O 1
ATOM 1626 N N . LEU A 1 208 ? -1.810 8.911 -2.387 1.00 88.88 208 LEU A N 1
ATOM 1627 C CA . LEU A 1 208 ? -2.247 9.146 -1.008 1.00 88.88 208 LEU A CA 1
ATOM 1628 C C . LEU A 1 208 ? -1.375 10.146 -0.252 1.00 88.88 208 LEU A C 1
ATOM 1630 O O . LEU A 1 208 ? -1.913 10.979 0.466 1.00 88.88 208 LEU A O 1
ATOM 1634 N N . MET A 1 209 ? -0.054 10.042 -0.382 1.00 88.81 209 MET A N 1
ATOM 1635 C CA . MET A 1 209 ? 0.911 10.795 0.429 1.00 88.81 209 MET A CA 1
ATOM 1636 C C . MET A 1 209 ? 1.619 11.900 -0.368 1.00 88.81 209 MET A C 1
ATOM 1638 O O . MET A 1 209 ? 2.311 12.738 0.201 1.00 88.81 209 MET A O 1
ATOM 1642 N N . GLY A 1 210 ? 1.420 11.934 -1.687 1.00 90.62 210 GLY A N 1
ATOM 1643 C CA . GLY A 1 210 ? 1.981 12.951 -2.564 1.00 90.62 210 GLY A CA 1
ATOM 1644 C C . GLY A 1 210 ? 3.402 12.654 -3.041 1.00 90.62 210 GLY A C 1
ATOM 1645 O O . GLY A 1 210 ? 3.986 11.591 -2.816 1.00 90.62 210 GLY A O 1
ATOM 1646 N N . THR A 1 211 ? 3.957 13.629 -3.759 1.00 93.31 211 THR A N 1
ATOM 1647 C CA . THR A 1 211 ? 5.230 13.492 -4.477 1.00 93.31 211 THR A CA 1
ATOM 1648 C C . THR A 1 211 ? 6.438 13.345 -3.552 1.00 93.31 211 THR A C 1
ATOM 1650 O O . THR A 1 211 ? 7.381 12.643 -3.909 1.00 93.31 211 THR A O 1
ATOM 1653 N N . GLU A 1 212 ? 6.430 13.957 -2.364 1.00 93.88 212 GLU A N 1
ATOM 1654 C CA . GLU A 1 212 ? 7.562 13.895 -1.423 1.00 93.88 212 GLU A CA 1
ATOM 1655 C C . GLU A 1 212 ? 7.827 12.470 -0.921 1.00 93.88 212 GLU A C 1
ATOM 1657 O O . GLU A 1 212 ? 8.977 12.039 -0.804 1.00 93.88 212 GLU A O 1
ATOM 1662 N N . ASP A 1 213 ? 6.768 11.700 -0.679 1.00 94.50 213 ASP A N 1
ATOM 1663 C CA . ASP A 1 213 ? 6.871 10.307 -0.258 1.00 94.50 213 ASP A CA 1
ATOM 1664 C C . ASP A 1 213 ? 7.350 9.392 -1.384 1.00 94.50 213 ASP A C 1
ATOM 1666 O O . ASP A 1 213 ? 8.191 8.517 -1.166 1.00 94.50 213 ASP A O 1
ATOM 1670 N N . VAL A 1 214 ? 6.895 9.644 -2.613 1.00 96.12 214 VAL A N 1
ATOM 1671 C CA . VAL A 1 214 ? 7.425 8.960 -3.800 1.00 96.12 214 VAL A CA 1
ATOM 1672 C C . VAL A 1 214 ? 8.900 9.290 -3.991 1.00 96.12 214 VAL A C 1
ATOM 1674 O O . VAL A 1 214 ? 9.685 8.380 -4.236 1.00 96.12 214 VAL A O 1
ATOM 1677 N N . ALA A 1 215 ? 9.305 10.553 -3.830 1.00 97.00 215 ALA A N 1
ATOM 1678 C CA . ALA A 1 215 ? 10.706 10.959 -3.894 1.00 97.00 215 ALA A CA 1
ATOM 1679 C C . ALA A 1 215 ? 11.538 10.278 -2.796 1.00 97.00 215 ALA A C 1
ATOM 1681 O O . ALA A 1 215 ? 12.632 9.784 -3.067 1.00 97.00 215 ALA A O 1
ATOM 1682 N N . THR A 1 216 ? 10.999 10.173 -1.579 1.00 97.06 216 THR A N 1
ATOM 1683 C CA . THR A 1 216 ? 11.639 9.455 -0.469 1.00 97.06 216 THR A CA 1
ATOM 1684 C C . THR A 1 216 ? 11.872 7.986 -0.825 1.00 97.06 216 THR A C 1
ATOM 1686 O O . THR A 1 216 ? 12.987 7.493 -0.668 1.00 97.06 216 THR A O 1
ATOM 1689 N N . ALA A 1 217 ? 10.865 7.291 -1.367 1.00 95.62 217 ALA A N 1
ATOM 1690 C CA . ALA A 1 217 ? 11.024 5.913 -1.837 1.00 95.62 217 ALA A CA 1
ATOM 1691 C C . ALA A 1 217 ? 12.033 5.816 -2.996 1.00 95.62 217 ALA A C 1
ATOM 1693 O O . ALA A 1 217 ? 12.903 4.944 -2.998 1.00 95.62 217 ALA A O 1
ATOM 1694 N N . TRP A 1 218 ? 11.933 6.734 -3.964 1.00 96.12 218 TRP A N 1
ATOM 1695 C CA . TRP A 1 218 ? 12.775 6.809 -5.158 1.00 96.12 218 TRP A CA 1
ATOM 1696 C C . TRP A 1 218 ? 14.259 6.878 -4.809 1.00 96.12 218 TRP A C 1
ATOM 1698 O O . TRP A 1 218 ? 15.022 5.978 -5.172 1.00 96.12 218 TRP A O 1
ATOM 1708 N N . TYR A 1 219 ? 14.641 7.902 -4.042 1.00 95.00 219 TYR A N 1
ATOM 1709 C CA . TYR A 1 219 ? 16.018 8.137 -3.611 1.00 95.00 219 TYR A CA 1
ATOM 1710 C C . TYR A 1 219 ? 16.457 7.197 -2.477 1.00 95.00 219 TYR A C 1
ATOM 1712 O O . TYR A 1 219 ? 17.653 7.013 -2.266 1.00 95.00 219 TYR A O 1
ATOM 1720 N N . GLY A 1 220 ? 15.508 6.550 -1.794 1.00 91.50 220 GLY A N 1
ATOM 1721 C CA . GLY A 1 220 ? 15.752 5.479 -0.824 1.00 91.50 220 GLY A CA 1
ATOM 1722 C C . GLY A 1 220 ? 16.156 4.136 -1.444 1.00 91.50 220 GLY A C 1
ATOM 1723 O O . GLY A 1 220 ? 16.447 3.199 -0.709 1.00 91.50 220 GLY A O 1
ATOM 1724 N N . GLY A 1 221 ? 16.200 4.030 -2.777 1.00 89.81 221 GLY A N 1
ATOM 1725 C CA . GLY A 1 221 ? 16.705 2.850 -3.489 1.00 89.81 221 GLY A CA 1
ATOM 1726 C C . GLY A 1 221 ? 15.748 2.277 -4.534 1.00 89.81 221 GLY A C 1
ATOM 1727 O O . GLY A 1 221 ? 16.190 1.504 -5.387 1.00 89.81 221 GLY A O 1
ATOM 1728 N N . LEU A 1 222 ? 14.474 2.693 -4.548 1.00 92.00 222 LEU A N 1
ATOM 1729 C CA . LEU A 1 222 ? 13.485 2.226 -5.529 1.00 92.00 222 LEU A CA 1
ATOM 1730 C C . LEU A 1 222 ? 13.934 2.491 -6.973 1.00 92.00 222 LEU A C 1
ATOM 1732 O O . LEU A 1 222 ? 13.708 1.654 -7.844 1.00 92.00 222 LEU A O 1
ATOM 1736 N N . GLN A 1 223 ? 14.607 3.616 -7.229 1.00 91.56 223 GLN A N 1
ATOM 1737 C CA . GLN A 1 223 ? 15.163 3.942 -8.543 1.00 91.56 223 GLN A CA 1
ATOM 1738 C C . GLN A 1 223 ? 16.119 2.858 -9.057 1.00 91.56 223 GLN A C 1
ATOM 1740 O O . GLN A 1 223 ? 15.991 2.378 -10.188 1.00 91.56 223 GLN A O 1
ATOM 1745 N N . ILE A 1 224 ? 17.095 2.494 -8.221 1.00 88.50 224 ILE A N 1
ATOM 1746 C CA . ILE A 1 224 ? 18.163 1.544 -8.551 1.00 88.50 224 ILE A CA 1
ATOM 1747 C C . ILE A 1 224 ? 17.553 0.163 -8.763 1.00 88.50 224 ILE A C 1
ATOM 1749 O O . ILE A 1 224 ? 17.806 -0.474 -9.784 1.00 88.50 224 ILE A O 1
ATOM 1753 N N . THR A 1 225 ? 16.703 -0.246 -7.826 1.00 89.19 225 THR A N 1
ATOM 1754 C CA . THR A 1 225 ? 15.862 -1.441 -7.875 1.00 89.19 225 THR A CA 1
ATOM 1755 C C . THR A 1 225 ? 15.120 -1.516 -9.212 1.00 89.19 225 THR A C 1
ATOM 1757 O O . THR A 1 225 ? 15.412 -2.366 -10.050 1.00 89.19 225 THR A O 1
ATOM 1760 N N . ALA A 1 226 ? 14.228 -0.573 -9.504 1.00 90.00 226 ALA A N 1
ATOM 1761 C CA . ALA A 1 226 ? 13.376 -0.647 -10.684 1.00 90.00 226 ALA A CA 1
ATOM 1762 C C . ALA A 1 226 ? 14.150 -0.658 -12.011 1.00 90.00 226 ALA A C 1
ATOM 1764 O O . ALA A 1 226 ? 13.826 -1.444 -12.909 1.00 90.00 226 ALA A O 1
ATOM 1765 N N . TRP A 1 227 ? 15.187 0.177 -12.138 1.00 89.19 227 TRP A N 1
ATOM 1766 C CA . TRP A 1 227 ? 16.046 0.175 -13.321 1.00 89.19 227 TRP A CA 1
ATOM 1767 C C . TRP A 1 227 ? 16.757 -1.173 -13.461 1.00 89.19 227 TRP A C 1
ATOM 1769 O O . TRP A 1 227 ? 16.608 -1.840 -14.493 1.00 89.19 227 TRP A O 1
ATOM 1779 N N . ASN A 1 228 ? 17.499 -1.615 -12.444 1.00 87.94 228 ASN A N 1
ATOM 1780 C CA . ASN A 1 228 ? 18.271 -2.855 -12.521 1.00 87.94 228 ASN A CA 1
ATOM 1781 C C . ASN A 1 228 ? 17.382 -4.059 -12.861 1.00 87.94 228 ASN A C 1
ATOM 1783 O O . ASN A 1 228 ? 17.821 -4.953 -13.585 1.00 87.94 228 ASN A O 1
ATOM 1787 N N . GLY A 1 229 ? 16.112 -4.049 -12.445 1.00 87.94 229 GLY A N 1
ATOM 1788 C CA . GLY A 1 229 ? 15.125 -5.075 -12.807 1.00 87.94 229 GLY A CA 1
ATOM 1789 C C . GLY A 1 229 ? 14.824 -5.131 -14.266 1.00 87.94 229 GLY A C 1
ATOM 1790 O O . GLY A 1 229 ? 14.936 -6.188 -14.887 1.00 87.94 229 GLY A O 1
ATOM 1791 N N . ALA A 1 230 ? 14.476 -3.977 -14.820 1.00 89.81 230 ALA A N 1
ATOM 1792 C CA . ALA A 1 230 ? 14.191 -3.851 -16.233 1.00 89.81 230 ALA A CA 1
ATOM 1793 C C . ALA A 1 230 ? 15.390 -4.318 -17.078 1.00 89.81 230 ALA A C 1
ATOM 1795 O O . ALA A 1 230 ? 15.206 -5.074 -18.040 1.00 89.81 230 ALA A O 1
ATOM 1796 N N . CYS A 1 231 ? 16.615 -3.954 -16.673 1.00 90.00 231 CYS A N 1
ATOM 1797 C CA . CYS A 1 231 ? 17.857 -4.432 -17.285 1.00 90.00 231 CYS A CA 1
ATOM 1798 C C . CYS A 1 231 ? 18.038 -5.950 -17.148 1.00 90.00 231 CYS A C 1
ATOM 1800 O O . CYS A 1 231 ? 18.322 -6.615 -18.143 1.00 90.00 231 CYS A O 1
ATOM 1802 N N . ARG A 1 232 ? 17.854 -6.518 -15.952 1.00 89.12 232 ARG A N 1
ATOM 1803 C CA . ARG A 1 232 ? 18.032 -7.956 -15.690 1.00 89.12 232 ARG A CA 1
ATOM 1804 C C . ARG A 1 232 ? 17.036 -8.800 -16.486 1.00 89.12 232 ARG A C 1
ATOM 1806 O O . ARG A 1 232 ? 17.437 -9.784 -17.108 1.00 89.12 232 ARG A O 1
ATOM 1813 N N . VAL A 1 233 ? 15.766 -8.390 -16.537 1.00 90.38 233 VAL A N 1
ATOM 1814 C CA . VAL A 1 233 ? 14.725 -9.030 -17.360 1.00 90.38 233 VAL A CA 1
ATOM 1815 C C . VAL A 1 233 ? 15.098 -8.968 -18.842 1.00 90.38 233 VAL A C 1
ATOM 1817 O O . VAL A 1 233 ? 15.039 -9.991 -19.527 1.00 90.38 233 VAL A O 1
ATOM 1820 N N . SER A 1 234 ? 15.544 -7.803 -19.321 1.00 90.69 234 SER A N 1
ATOM 1821 C CA . SER A 1 234 ? 15.955 -7.610 -20.717 1.00 90.69 234 SER A CA 1
ATOM 1822 C C . SER A 1 234 ? 17.132 -8.519 -21.084 1.00 90.69 234 SER A C 1
ATOM 1824 O O . SER A 1 234 ? 17.073 -9.253 -22.069 1.00 90.69 234 SER A O 1
ATOM 1826 N N . ASN A 1 235 ? 18.166 -8.563 -20.239 1.00 90.19 235 ASN A N 1
ATOM 1827 C CA . ASN A 1 235 ? 19.363 -9.372 -20.466 1.00 90.19 235 ASN A CA 1
ATOM 1828 C C . ASN A 1 235 ? 19.086 -10.882 -20.380 1.00 90.19 235 ASN A C 1
ATOM 1830 O O . ASN A 1 235 ? 19.633 -11.648 -21.169 1.00 90.19 235 ASN A O 1
ATOM 1834 N N . THR A 1 236 ? 18.227 -11.313 -19.451 1.00 92.00 236 THR A N 1
ATOM 1835 C CA . THR A 1 236 ? 17.925 -12.740 -19.234 1.00 92.00 236 THR A CA 1
ATOM 1836 C C . THR A 1 236 ? 17.039 -13.307 -20.345 1.00 92.00 236 THR A C 1
ATOM 1838 O O . THR A 1 236 ? 17.276 -14.409 -20.839 1.00 92.00 236 THR A O 1
ATOM 1841 N N . TYR A 1 237 ? 16.003 -12.568 -20.751 1.00 90.00 237 TYR A N 1
ATOM 1842 C CA . TYR A 1 237 ? 14.966 -13.077 -21.655 1.00 90.00 237 TYR A CA 1
ATOM 1843 C C . TYR A 1 237 ? 15.075 -12.558 -23.092 1.00 90.00 237 TYR A C 1
ATOM 1845 O O . TYR A 1 237 ? 14.393 -13.083 -23.983 1.00 90.00 237 TYR A O 1
ATOM 1853 N N . GLY A 1 238 ? 15.907 -11.542 -23.334 1.00 89.06 238 GLY A N 1
ATOM 1854 C CA . GLY A 1 238 ? 16.070 -10.899 -24.632 1.00 89.06 238 GLY A CA 1
ATOM 1855 C C . GLY A 1 238 ? 14.723 -10.514 -25.243 1.00 89.06 238 GLY A C 1
ATOM 1856 O O . GLY A 1 238 ? 13.816 -10.032 -24.563 1.00 89.06 238 GLY A O 1
ATOM 1857 N N . SER A 1 239 ? 14.535 -10.845 -26.524 1.00 86.25 239 SER A N 1
ATOM 1858 C CA . SER A 1 239 ? 13.322 -10.508 -27.283 1.00 86.25 239 SER A CA 1
ATOM 1859 C C . SER A 1 239 ? 12.006 -10.983 -26.652 1.00 86.25 239 SER A C 1
ATOM 1861 O O . SER A 1 239 ? 10.967 -10.379 -26.912 1.00 86.25 239 SER A O 1
ATOM 1863 N N . LYS A 1 240 ? 12.022 -12.027 -25.810 1.00 86.25 240 LYS A N 1
ATOM 1864 C CA . LYS A 1 240 ? 10.824 -12.510 -25.100 1.00 86.25 240 LYS A CA 1
ATOM 1865 C C . LYS A 1 240 ? 10.424 -11.610 -23.924 1.00 86.25 240 LYS A C 1
ATOM 1867 O O . LYS A 1 240 ? 9.240 -11.547 -23.604 1.00 86.25 240 LYS A O 1
ATOM 1872 N N . GLY A 1 241 ? 11.391 -10.937 -23.297 1.00 86.00 241 GLY A N 1
ATOM 1873 C CA . GLY A 1 241 ? 11.192 -10.034 -22.156 1.00 86.00 241 GLY A CA 1
ATOM 1874 C C . GLY A 1 241 ? 11.095 -8.556 -22.536 1.00 86.00 241 GLY A C 1
ATOM 1875 O O . GLY A 1 241 ? 10.621 -7.759 -21.734 1.00 86.00 241 GLY A O 1
ATOM 1876 N N . ASN A 1 242 ? 11.473 -8.192 -23.766 1.00 87.62 242 ASN A N 1
ATOM 1877 C CA . ASN A 1 242 ? 11.520 -6.806 -24.244 1.00 87.62 242 ASN A CA 1
ATOM 1878 C C . ASN A 1 242 ? 10.249 -5.986 -23.976 1.00 87.62 242 ASN A C 1
ATOM 1880 O O . ASN A 1 242 ? 10.345 -4.811 -23.639 1.00 87.62 242 ASN A O 1
ATOM 1884 N N . TRP A 1 243 ? 9.060 -6.578 -24.119 1.00 87.00 243 TRP A N 1
ATOM 1885 C CA . TRP A 1 243 ? 7.807 -5.858 -23.877 1.00 87.00 243 TRP A CA 1
ATOM 1886 C C . TRP A 1 243 ? 7.610 -5.519 -22.390 1.00 87.00 243 TRP A C 1
ATOM 1888 O O . TRP A 1 243 ? 7.157 -4.420 -22.086 1.00 87.00 243 TRP A O 1
ATOM 1898 N N . ILE A 1 244 ? 7.999 -6.416 -21.473 1.00 90.00 244 ILE A N 1
ATOM 1899 C CA . ILE A 1 244 ? 7.974 -6.162 -20.024 1.00 90.00 244 ILE A CA 1
ATOM 1900 C C . ILE A 1 244 ? 9.011 -5.103 -19.683 1.00 90.00 244 ILE A C 1
ATOM 1902 O O . ILE A 1 244 ? 8.668 -4.093 -19.078 1.00 90.00 244 ILE A O 1
ATOM 1906 N N . SER A 1 245 ? 10.255 -5.284 -20.131 1.00 91.50 245 SER A N 1
ATOM 1907 C CA . SER A 1 245 ? 11.326 -4.315 -19.889 1.00 91.50 245 SER A CA 1
ATOM 1908 C C . SER A 1 245 ? 10.968 -2.926 -20.419 1.00 91.50 245 SER A C 1
ATOM 1910 O O . SER A 1 245 ? 11.225 -1.937 -19.742 1.00 91.50 245 SER A O 1
ATOM 1912 N N . TYR A 1 246 ? 10.307 -2.834 -21.577 1.00 92.44 246 TYR A N 1
ATOM 1913 C CA . TYR A 1 246 ? 9.791 -1.570 -22.103 1.00 92.44 246 TYR A CA 1
ATOM 1914 C C . TYR A 1 246 ? 8.793 -0.901 -21.147 1.00 92.44 246 TYR A C 1
ATOM 1916 O O . TYR A 1 246 ? 8.915 0.298 -20.888 1.00 92.44 246 TYR A O 1
ATOM 1924 N N . LEU A 1 247 ? 7.817 -1.649 -20.620 1.00 93.19 247 LEU A N 1
ATOM 1925 C CA . LEU A 1 247 ? 6.830 -1.121 -19.670 1.00 93.19 247 LEU A CA 1
ATOM 1926 C C . LEU A 1 247 ? 7.496 -0.677 -18.365 1.00 93.19 247 LEU A C 1
ATOM 1928 O O . LEU A 1 247 ? 7.209 0.415 -17.880 1.00 93.19 247 LEU A O 1
ATOM 1932 N N . MET A 1 248 ? 8.439 -1.474 -17.859 1.00 93.12 248 MET A N 1
ATOM 1933 C CA . MET A 1 248 ? 9.220 -1.148 -16.668 1.00 93.12 248 MET A CA 1
ATOM 1934 C C . MET A 1 248 ? 10.027 0.138 -16.869 1.00 93.12 248 MET A C 1
ATOM 1936 O O . MET A 1 248 ? 9.878 1.073 -16.089 1.00 93.12 248 MET A O 1
ATOM 1940 N N . PHE A 1 249 ? 10.815 0.248 -17.946 1.00 94.62 249 PHE A N 1
ATOM 1941 C CA . PHE A 1 249 ? 11.578 1.464 -18.243 1.00 94.62 249 PHE A CA 1
ATOM 1942 C C . PHE A 1 249 ? 10.673 2.679 -18.455 1.00 94.62 249 PHE A C 1
ATOM 1944 O O . PHE A 1 249 ? 10.980 3.761 -17.966 1.00 94.62 249 PHE A O 1
ATOM 1951 N N . SER A 1 250 ? 9.542 2.515 -19.143 1.00 94.38 250 SER A N 1
ATOM 1952 C CA . SER A 1 250 ? 8.583 3.607 -19.361 1.00 94.38 250 SER A CA 1
ATOM 1953 C C . SER A 1 250 ? 7.956 4.092 -18.054 1.00 94.38 250 SER A C 1
ATOM 1955 O O . SER A 1 250 ? 7.709 5.285 -17.890 1.00 94.38 250 SER A O 1
ATOM 1957 N N . TRP A 1 251 ? 7.712 3.185 -17.109 1.00 95.25 251 TRP A N 1
ATOM 1958 C CA . TRP A 1 251 ? 7.271 3.545 -15.768 1.00 95.25 251 TRP A CA 1
ATOM 1959 C C . TRP A 1 251 ? 8.367 4.268 -14.981 1.00 95.25 251 TRP A C 1
ATOM 1961 O O . TRP A 1 251 ? 8.094 5.333 -14.438 1.00 95.25 251 TRP A O 1
ATOM 1971 N N . VAL A 1 252 ? 9.613 3.776 -15.011 1.00 95.69 252 VAL A N 1
ATOM 1972 C CA . VAL A 1 252 ? 10.769 4.452 -14.388 1.00 95.69 252 VAL A CA 1
ATOM 1973 C C . VAL A 1 252 ? 10.896 5.887 -14.911 1.00 95.69 252 VAL A C 1
ATOM 1975 O O . VAL A 1 252 ? 11.096 6.802 -14.124 1.00 95.69 252 VAL A O 1
ATOM 1978 N N . VAL A 1 253 ? 10.708 6.117 -16.217 1.00 96.38 253 VAL A N 1
ATOM 1979 C CA . VAL A 1 253 ? 10.696 7.471 -16.803 1.00 96.38 253 VAL A CA 1
ATOM 1980 C C . VAL A 1 253 ? 9.587 8.341 -16.214 1.00 96.38 253 VAL A C 1
ATOM 1982 O O . VAL A 1 253 ? 9.841 9.490 -15.877 1.00 96.38 253 VAL A O 1
ATOM 1985 N N . ARG A 1 254 ? 8.368 7.808 -16.085 1.00 95.94 254 ARG A N 1
ATOM 1986 C CA . ARG A 1 254 ? 7.223 8.550 -15.542 1.00 95.94 254 ARG A CA 1
ATOM 1987 C C . ARG A 1 254 ? 7.450 8.956 -14.089 1.00 95.94 254 ARG A C 1
ATOM 1989 O O . ARG A 1 254 ? 7.207 10.106 -13.749 1.00 95.94 254 ARG A O 1
ATOM 1996 N N . VAL A 1 255 ? 7.913 8.027 -13.253 1.00 94.81 255 VAL A N 1
ATOM 1997 C CA . VAL A 1 255 ? 8.197 8.314 -11.840 1.00 94.81 255 VAL A CA 1
ATOM 1998 C C . VAL A 1 255 ? 9.353 9.301 -11.724 1.00 94.81 255 VAL A C 1
ATOM 2000 O O . VAL A 1 255 ? 9.231 10.269 -10.984 1.00 94.81 255 VAL A O 1
ATOM 2003 N N . ALA A 1 256 ? 10.415 9.127 -12.518 1.00 95.94 256 ALA A N 1
ATOM 2004 C CA . ALA A 1 256 ? 11.525 10.073 -12.595 1.00 95.94 256 ALA A CA 1
ATOM 2005 C C . ALA A 1 256 ? 11.058 11.487 -12.979 1.00 95.94 256 ALA A C 1
ATOM 2007 O O . ALA A 1 256 ? 11.489 12.453 -12.364 1.00 95.94 256 ALA A O 1
ATOM 2008 N N . ASP A 1 257 ? 10.145 11.619 -13.947 1.00 96.19 257 ASP A N 1
ATOM 2009 C CA . ASP A 1 257 ? 9.570 12.915 -14.324 1.00 96.19 257 ASP A CA 1
ATOM 2010 C C . ASP A 1 257 ? 8.724 13.526 -13.185 1.00 96.19 257 ASP A C 1
ATOM 2012 O O . ASP A 1 257 ? 8.769 14.737 -12.990 1.00 96.19 257 ASP A O 1
ATOM 2016 N N . ILE A 1 258 ? 7.993 12.711 -12.409 1.00 93.62 258 ILE A N 1
ATOM 2017 C CA . ILE A 1 258 ? 7.211 13.159 -11.238 1.00 93.62 258 ILE A CA 1
ATOM 2018 C C . ILE A 1 258 ? 8.120 13.697 -10.121 1.00 93.62 258 ILE A C 1
ATOM 2020 O O . ILE A 1 258 ? 7.778 14.695 -9.494 1.00 93.62 258 ILE A O 1
ATOM 2024 N N . VAL A 1 259 ? 9.265 13.052 -9.875 1.00 96.44 259 VAL A N 1
ATOM 2025 C CA . VAL A 1 259 ? 10.234 13.448 -8.828 1.00 96.44 259 VAL A CA 1
ATOM 2026 C C . VAL A 1 259 ? 11.367 14.342 -9.351 1.00 96.44 259 VAL A C 1
ATOM 2028 O O . VAL A 1 259 ? 12.354 14.563 -8.650 1.00 96.44 259 VAL A O 1
ATOM 2031 N N . GLU A 1 260 ? 11.230 14.836 -10.585 1.00 96.69 260 GLU A N 1
ATOM 2032 C CA . GLU A 1 260 ? 12.164 15.739 -11.273 1.00 96.69 260 GLU A CA 1
ATOM 2033 C C . GLU A 1 260 ? 13.600 15.192 -11.472 1.00 96.69 260 GLU A C 1
ATOM 2035 O O . GLU A 1 260 ? 14.562 15.946 -11.638 1.00 96.69 260 GLU A O 1
ATOM 2040 N N . ASP A 1 261 ? 13.764 13.869 -11.550 1.00 96.75 261 ASP A N 1
ATOM 2041 C CA . ASP A 1 261 ? 15.036 13.193 -11.839 1.00 96.75 261 ASP A CA 1
ATOM 2042 C C . ASP A 1 261 ? 15.294 13.095 -13.358 1.00 96.75 261 ASP A C 1
ATOM 2044 O O . ASP A 1 261 ? 15.053 12.084 -14.033 1.00 96.75 261 ASP A O 1
ATOM 2048 N N . ALA A 1 262 ? 15.806 14.190 -13.923 1.00 96.00 262 ALA A N 1
ATOM 2049 C CA . ALA A 1 262 ? 16.055 14.309 -15.359 1.00 96.00 262 ALA A CA 1
ATOM 2050 C C . ALA A 1 262 ? 17.083 13.293 -15.896 1.00 96.00 262 ALA A C 1
ATOM 2052 O O . ALA A 1 262 ? 16.999 12.883 -17.063 1.00 96.00 262 ALA A O 1
ATOM 2053 N N . GLU A 1 263 ? 18.062 12.885 -15.082 1.00 94.81 263 GLU A N 1
ATOM 2054 C CA . GLU A 1 263 ? 19.085 11.928 -15.500 1.00 94.81 263 GLU A CA 1
ATOM 2055 C C . GLU A 1 263 ? 18.490 10.528 -15.640 1.00 94.81 263 GLU A C 1
ATOM 2057 O O . GLU A 1 263 ? 18.633 9.907 -16.703 1.00 94.81 263 GLU A O 1
ATOM 2062 N N . ALA A 1 264 ? 17.756 10.070 -14.625 1.00 92.81 264 ALA A N 1
ATOM 2063 C CA . ALA A 1 264 ? 17.078 8.783 -14.660 1.00 92.81 264 ALA A CA 1
ATOM 2064 C C . ALA A 1 264 ? 16.066 8.711 -15.799 1.00 92.81 264 ALA A C 1
ATOM 2066 O O . ALA A 1 264 ? 16.047 7.727 -16.546 1.00 92.81 264 ALA A O 1
ATOM 2067 N N . ALA A 1 265 ? 15.276 9.771 -15.989 1.00 94.88 265 ALA A N 1
ATOM 2068 C CA . ALA A 1 265 ? 14.324 9.851 -17.085 1.00 94.88 265 ALA A CA 1
ATOM 2069 C C . ALA A 1 265 ? 15.035 9.741 -18.444 1.00 94.88 265 ALA A C 1
ATOM 2071 O O . ALA A 1 265 ? 14.628 8.970 -19.314 1.00 94.88 265 ALA A O 1
ATOM 2072 N N . ARG A 1 266 ? 16.145 10.462 -18.647 1.00 94.75 266 ARG A N 1
ATOM 2073 C CA . ARG A 1 266 ? 16.914 10.413 -19.901 1.00 94.75 266 ARG A CA 1
ATOM 2074 C C . ARG A 1 266 ? 17.484 9.023 -20.178 1.00 94.75 266 ARG A C 1
ATOM 2076 O O . ARG A 1 266 ? 17.344 8.531 -21.299 1.00 94.75 266 ARG A O 1
ATOM 2083 N N . VAL A 1 267 ? 18.132 8.394 -19.197 1.00 93.56 267 VAL A N 1
ATOM 2084 C CA . VAL A 1 267 ? 18.749 7.074 -19.396 1.00 93.56 267 VAL A CA 1
ATOM 2085 C C . VAL A 1 267 ? 17.685 6.015 -19.675 1.00 93.56 267 VAL A C 1
ATOM 2087 O O . VAL A 1 267 ? 17.811 5.249 -20.632 1.00 93.56 267 VAL A O 1
ATOM 2090 N N . ASN A 1 268 ? 16.588 6.022 -18.921 1.00 93.06 268 ASN A N 1
ATOM 2091 C CA . ASN A 1 268 ? 15.546 5.014 -19.076 1.00 93.06 268 ASN A CA 1
ATOM 2092 C C . ASN A 1 268 ? 14.680 5.223 -20.326 1.00 93.06 268 ASN A C 1
ATOM 2094 O O . ASN A 1 268 ? 14.212 4.240 -20.894 1.00 93.06 268 ASN A O 1
ATOM 2098 N N . ARG A 1 269 ? 14.568 6.448 -20.866 1.00 93.19 269 ARG A N 1
ATOM 2099 C CA . ARG A 1 269 ? 14.017 6.673 -22.220 1.00 93.19 269 ARG A CA 1
ATOM 2100 C C . ARG A 1 269 ? 14.855 5.979 -23.293 1.00 93.19 269 ARG A C 1
ATOM 2102 O O . ARG A 1 269 ? 14.296 5.344 -24.187 1.00 93.19 269 ARG A O 1
ATOM 2109 N N . ASN A 1 270 ? 16.183 6.060 -23.196 1.00 89.94 270 ASN A N 1
ATOM 2110 C CA . ASN A 1 270 ? 17.074 5.372 -24.132 1.00 89.94 270 ASN A CA 1
ATOM 2111 C C . ASN A 1 270 ? 16.954 3.848 -23.990 1.00 89.94 270 ASN A C 1
ATOM 2113 O O . ASN A 1 270 ? 16.849 3.155 -25.000 1.00 89.94 270 ASN A O 1
ATOM 2117 N N . ASN A 1 271 ? 16.891 3.332 -22.760 1.00 89.38 271 ASN A N 1
ATOM 2118 C CA . ASN A 1 271 ? 16.703 1.899 -22.509 1.00 89.38 271 ASN A CA 1
ATOM 2119 C C . ASN A 1 271 ? 15.335 1.389 -23.001 1.00 89.38 271 ASN A C 1
ATOM 2121 O O . ASN A 1 271 ? 15.236 0.314 -23.590 1.00 89.38 271 ASN A O 1
ATOM 2125 N N . ALA A 1 272 ? 14.268 2.174 -22.831 1.00 89.62 272 ALA A N 1
ATOM 2126 C CA . ALA A 1 272 ? 12.962 1.852 -23.398 1.00 89.62 272 ALA A CA 1
ATOM 2127 C C . ALA A 1 272 ? 13.025 1.800 -24.936 1.00 89.62 272 ALA A C 1
ATOM 2129 O O . ALA A 1 272 ? 12.466 0.892 -25.550 1.00 89.62 272 ALA A O 1
ATOM 2130 N N . ALA A 1 273 ? 13.748 2.729 -25.569 1.00 86.31 273 ALA A N 1
ATOM 2131 C CA . ALA A 1 273 ? 13.914 2.748 -27.020 1.00 86.31 273 ALA A CA 1
ATOM 2132 C C . ALA A 1 273 ? 14.682 1.521 -27.552 1.00 86.31 273 ALA A C 1
ATOM 2134 O O . ALA A 1 273 ? 14.347 1.017 -28.627 1.00 86.31 273 ALA A O 1
ATOM 2135 N N . THR A 1 274 ? 15.671 1.004 -26.810 1.00 85.19 274 THR A N 1
ATOM 2136 C CA . THR A 1 274 ? 16.445 -0.187 -27.211 1.00 85.19 274 THR A CA 1
ATOM 2137 C C . THR A 1 274 ? 15.685 -1.500 -27.033 1.00 85.19 274 THR A C 1
ATOM 2139 O O . THR A 1 274 ? 15.939 -2.441 -27.784 1.00 85.19 274 THR A O 1
ATOM 2142 N N . CYS A 1 275 ? 14.703 -1.564 -26.125 1.00 80.88 275 CYS A N 1
ATOM 2143 C CA . CYS A 1 275 ? 13.820 -2.730 -25.983 1.00 80.88 275 CYS A CA 1
ATOM 2144 C C . CYS A 1 275 ? 12.947 -2.975 -27.232 1.00 80.88 275 CYS A C 1
ATOM 2146 O O . CYS A 1 275 ? 12.385 -4.057 -27.398 1.00 80.88 275 CYS A O 1
ATOM 2148 N N . GLY A 1 276 ? 12.886 -2.012 -28.157 1.00 62.88 276 GLY A N 1
ATOM 2149 C CA . GLY A 1 276 ? 12.075 -2.090 -29.363 1.00 62.88 276 GLY A CA 1
ATOM 2150 C C . GLY A 1 276 ? 10.607 -1.822 -29.047 1.00 62.88 276 GLY A C 1
ATOM 2151 O O . GLY A 1 276 ? 10.048 -2.334 -28.085 1.00 62.88 276 GLY A O 1
ATOM 2152 N N . ILE A 1 277 ? 9.978 -0.989 -29.870 1.00 55.50 277 ILE A N 1
ATOM 2153 C CA . ILE A 1 277 ? 8.570 -0.610 -29.740 1.00 55.50 277 ILE A CA 1
ATOM 2154 C C . ILE A 1 277 ? 7.719 -1.892 -29.829 1.00 55.50 277 ILE A C 1
ATOM 2156 O O . ILE A 1 277 ? 7.682 -2.498 -30.907 1.00 55.50 277 ILE A O 1
ATOM 2160 N N . PRO A 1 278 ? 7.017 -2.333 -28.764 1.00 49.38 278 PRO A N 1
ATOM 2161 C CA . PRO A 1 278 ? 5.999 -3.353 -28.944 1.00 49.38 278 PRO A CA 1
ATOM 2162 C C . PRO A 1 278 ? 4.959 -2.784 -29.917 1.00 49.38 278 PRO A C 1
ATOM 2164 O O . PRO A 1 278 ? 4.494 -1.661 -29.737 1.00 49.38 278 PRO A O 1
ATOM 2167 N N . LEU A 1 279 ? 4.578 -3.549 -30.947 1.00 44.72 279 LEU A N 1
ATOM 2168 C CA . LEU A 1 279 ? 3.594 -3.191 -31.994 1.00 44.72 279 LEU A CA 1
ATOM 2169 C C . LEU A 1 279 ? 2.251 -2.610 -31.471 1.00 44.72 279 LEU A C 1
ATOM 2171 O O . LEU A 1 279 ? 1.430 -2.134 -32.251 1.00 44.72 279 LEU A O 1
ATOM 2175 N N . TYR A 1 280 ? 2.022 -2.625 -30.158 1.00 42.09 280 TYR A N 1
ATOM 2176 C CA . TYR A 1 280 ? 0.883 -2.021 -29.476 1.00 42.09 280 TYR A CA 1
ATOM 2177 C C . TYR A 1 280 ? 0.980 -0.495 -29.286 1.00 42.09 280 TYR A C 1
ATOM 2179 O O . TYR A 1 280 ? -0.045 0.172 -29.380 1.00 42.09 280 TYR A O 1
ATOM 2187 N N . THR A 1 281 ? 2.161 0.113 -29.117 1.00 43.69 281 THR A N 1
ATOM 2188 C CA . THR A 1 281 ? 2.274 1.592 -29.016 1.00 43.69 281 THR A CA 1
ATOM 2189 C C . THR A 1 281 ? 2.207 2.285 -30.381 1.00 43.69 281 THR A C 1
ATOM 2191 O O . THR A 1 281 ? 1.828 3.456 -30.491 1.00 43.69 281 THR A O 1
ATOM 2194 N N . THR A 1 282 ? 2.436 1.537 -31.466 1.00 47.34 282 THR A N 1
ATOM 2195 C CA . THR A 1 282 ? 2.016 1.973 -32.804 1.00 47.34 282 THR A CA 1
ATOM 2196 C C . THR A 1 282 ? 0.492 2.039 -32.908 1.00 47.34 282 THR A C 1
ATOM 2198 O O . THR A 1 282 ? -0.009 2.913 -33.602 1.00 47.34 282 THR A O 1
ATOM 2201 N N . PHE A 1 283 ? -0.264 1.220 -32.171 1.00 40.28 283 PHE A N 1
ATOM 2202 C CA . PHE A 1 283 ? -1.732 1.241 -32.183 1.00 40.28 283 PHE A CA 1
ATOM 2203 C C . PHE A 1 283 ? -2.314 2.535 -31.582 1.00 40.28 283 PHE A C 1
ATOM 2205 O O . PHE A 1 283 ? -3.211 3.134 -32.174 1.00 40.28 283 PHE A O 1
ATOM 2212 N N . GLU A 1 284 ? -1.749 3.034 -30.477 1.00 38.94 284 GLU A N 1
ATOM 2213 C CA . GLU A 1 284 ? -2.108 4.344 -29.900 1.00 38.94 284 GLU A CA 1
ATOM 2214 C C . GLU A 1 284 ? -1.774 5.513 -30.836 1.00 38.94 284 GLU A C 1
ATOM 2216 O O . GLU A 1 284 ? -2.553 6.457 -30.978 1.00 38.94 284 GLU A O 1
ATOM 2221 N N . SER A 1 285 ? -0.641 5.426 -31.536 1.00 42.06 285 SER A N 1
ATOM 2222 C CA . SER A 1 285 ? -0.247 6.419 -32.542 1.00 42.06 285 SER A CA 1
ATOM 2223 C C . SER A 1 285 ? -1.136 6.351 -33.798 1.00 42.06 285 SER A C 1
ATOM 2225 O O . SER A 1 285 ? -1.412 7.375 -34.421 1.00 42.06 285 SER A O 1
ATOM 2227 N N . PHE A 1 286 ? -1.647 5.164 -34.145 1.00 39.69 286 PHE A N 1
ATOM 2228 C CA . PHE A 1 286 ? -2.575 4.929 -35.259 1.00 39.69 286 PHE A CA 1
ATOM 2229 C C . PHE A 1 286 ? -4.007 5.404 -34.968 1.00 39.69 286 PHE A C 1
ATOM 2231 O O . PHE A 1 286 ? -4.700 5.836 -35.891 1.00 39.69 286 PHE A O 1
ATOM 2238 N N . LEU A 1 287 ? -4.449 5.386 -33.706 1.00 42.56 287 LEU A N 1
ATOM 2239 C CA . LEU A 1 287 ? -5.754 5.917 -33.280 1.00 42.56 287 LEU A CA 1
ATOM 2240 C C . LEU A 1 287 ? -5.867 7.445 -33.427 1.00 42.56 287 LEU A C 1
ATOM 2242 O O . LEU A 1 287 ? -6.970 7.986 -33.391 1.00 42.56 287 LEU A O 1
ATOM 2246 N N . ARG A 1 288 ? -4.744 8.139 -33.650 1.00 42.34 288 ARG A N 1
ATOM 2247 C CA . ARG A 1 288 ? -4.693 9.586 -33.915 1.00 42.34 288 ARG A CA 1
ATOM 2248 C C . ARG A 1 288 ? -4.807 9.953 -35.405 1.00 42.34 288 ARG A C 1
ATOM 2250 O O . ARG A 1 288 ? -4.800 11.136 -35.736 1.00 42.34 288 ARG A O 1
ATOM 2257 N N . LEU A 1 289 ? -4.929 8.978 -36.317 1.00 39.06 289 LEU A N 1
ATOM 2258 C CA . LEU A 1 289 ? -5.158 9.235 -37.747 1.00 39.06 289 LEU A CA 1
ATOM 2259 C C . LEU A 1 289 ? -6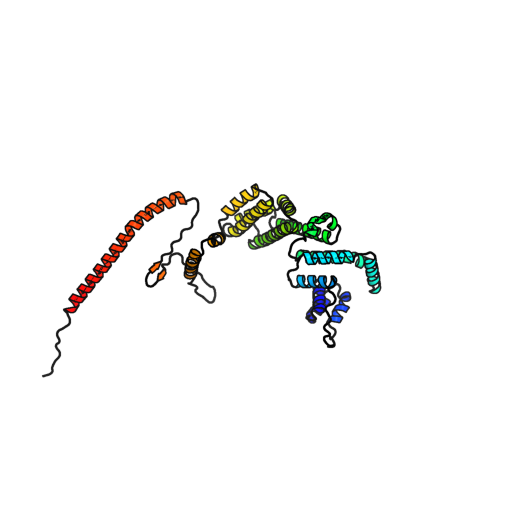.625 9.618 -38.030 1.00 39.06 289 LEU A C 1
ATOM 2261 O O . LEU A 1 289 ? -7.542 9.080 -37.407 1.00 39.06 289 LEU A O 1
ATOM 2265 N N . PRO A 1 290 ? -6.893 10.501 -39.011 1.00 39.91 290 PRO A N 1
ATOM 2266 C CA . PRO A 1 290 ? -8.249 10.944 -39.321 1.00 39.91 290 PRO A CA 1
ATOM 2267 C C . PRO A 1 290 ? -9.174 9.768 -39.693 1.00 39.91 290 PRO A C 1
ATOM 2269 O O . PRO A 1 290 ? -8.838 8.926 -40.530 1.00 39.91 290 PRO A O 1
ATOM 2272 N N . LEU A 1 291 ? -10.382 9.756 -39.110 1.00 40.44 291 LEU A N 1
ATOM 2273 C CA . LEU A 1 291 ? -11.423 8.704 -39.151 1.00 40.44 291 LEU A CA 1
ATOM 2274 C C . LEU A 1 291 ? -11.711 8.057 -40.526 1.00 40.44 291 LEU A C 1
ATOM 2276 O O . LEU A 1 291 ? -12.181 6.917 -40.590 1.00 40.44 291 LEU A O 1
ATOM 2280 N N . ARG A 1 292 ? -11.439 8.750 -41.640 1.00 42.44 292 ARG A N 1
ATOM 2281 C CA . ARG A 1 292 ? -11.601 8.206 -43.003 1.00 42.44 292 ARG A CA 1
ATOM 2282 C C . ARG A 1 292 ? -10.555 7.143 -43.358 1.00 42.44 292 ARG A C 1
ATOM 2284 O O . ARG A 1 292 ? -10.895 6.193 -44.057 1.00 42.44 292 ARG A O 1
ATOM 2291 N N . ILE A 1 293 ? -9.329 7.269 -42.852 1.00 47.59 293 ILE A N 1
ATOM 2292 C CA . ILE A 1 293 ? -8.248 6.291 -43.060 1.00 47.59 293 ILE A CA 1
ATOM 2293 C C . ILE A 1 293 ? -8.484 5.065 -42.170 1.00 47.59 293 ILE A C 1
ATOM 2295 O O . ILE A 1 293 ? -8.326 3.932 -42.620 1.00 47.59 293 ILE A O 1
ATOM 2299 N N . TYR A 1 294 ? -8.986 5.287 -40.951 1.00 40.34 294 TYR A N 1
ATOM 2300 C CA . TYR A 1 294 ? -9.321 4.240 -39.987 1.00 40.34 294 TYR A CA 1
ATOM 2301 C C . TYR A 1 294 ? -10.356 3.236 -40.525 1.00 40.34 294 TYR A C 1
ATOM 2303 O O . TYR A 1 294 ? -10.113 2.034 -40.489 1.00 40.34 294 TYR A O 1
ATOM 2311 N N . LYS A 1 295 ? -11.474 3.694 -41.116 1.00 40.81 295 LYS A N 1
ATOM 2312 C CA . LYS A 1 295 ? -12.492 2.789 -41.698 1.00 40.81 295 LYS A CA 1
ATOM 2313 C C . LYS A 1 295 ? -11.970 1.963 -42.878 1.00 40.81 295 LYS A C 1
ATOM 2315 O O . LYS A 1 295 ? -12.359 0.807 -43.032 1.00 40.81 295 LYS A O 1
ATOM 2320 N N . TRP A 1 296 ? -11.099 2.542 -43.704 1.00 45.91 296 TRP A N 1
ATOM 2321 C CA . TRP A 1 296 ? -10.504 1.844 -44.846 1.00 45.91 296 TRP A CA 1
ATOM 2322 C C . TRP A 1 296 ? -9.484 0.796 -44.382 1.00 45.91 296 TRP A C 1
ATOM 2324 O O . TRP A 1 296 ? -9.517 -0.345 -44.835 1.00 45.91 296 TRP A O 1
ATOM 2334 N N . PHE A 1 297 ? -8.651 1.145 -43.399 1.00 41.50 297 PHE A N 1
ATOM 2335 C CA . PHE A 1 297 ? -7.634 0.258 -42.841 1.00 41.50 297 PHE A CA 1
ATOM 2336 C C . PHE A 1 297 ? -8.234 -0.880 -42.004 1.00 41.50 297 PHE A C 1
ATOM 2338 O O . PHE A 1 297 ? -7.854 -2.028 -42.205 1.00 41.50 297 PHE A O 1
ATOM 2345 N N . LEU A 1 298 ? -9.230 -0.611 -41.148 1.00 44.12 298 LEU A N 1
ATOM 2346 C CA . LEU A 1 298 ? -9.943 -1.644 -40.381 1.00 44.12 298 LEU A CA 1
ATOM 2347 C C . LEU A 1 298 ? -10.713 -2.600 -41.311 1.00 44.12 298 LEU A C 1
ATOM 2349 O O . LEU A 1 298 ? -10.750 -3.806 -41.075 1.00 44.12 298 LEU A O 1
ATOM 2353 N N . GLY A 1 299 ? -11.269 -2.073 -42.410 1.00 46.22 299 GLY A N 1
ATOM 2354 C CA . GLY A 1 299 ? -11.898 -2.866 -43.469 1.00 46.22 299 GLY A CA 1
ATOM 2355 C C . GLY A 1 299 ? -10.913 -3.764 -44.227 1.00 46.22 299 GLY A C 1
ATOM 2356 O O . GLY A 1 299 ? -11.276 -4.877 -44.606 1.00 46.22 299 GLY A O 1
ATOM 2357 N N . CYS A 1 300 ? -9.666 -3.324 -44.407 1.00 40.97 300 CYS A N 1
ATOM 2358 C CA . CYS A 1 300 ? -8.587 -4.139 -44.967 1.00 40.97 300 CYS A CA 1
ATOM 2359 C C . CYS A 1 300 ? -8.055 -5.164 -43.950 1.00 40.97 300 CYS A C 1
ATOM 2361 O O . CYS A 1 300 ? -7.901 -6.330 -44.298 1.00 40.97 300 CYS A O 1
ATOM 2363 N N . LEU A 1 301 ? -7.852 -4.774 -42.689 1.00 41.56 301 LEU A N 1
ATOM 2364 C CA . LEU A 1 301 ? -7.319 -5.627 -41.621 1.00 41.56 301 LEU A CA 1
ATOM 2365 C C . LEU A 1 301 ? -8.273 -6.786 -41.285 1.00 41.56 301 LEU A C 1
ATOM 2367 O O . LEU A 1 301 ? -7.859 -7.941 -41.251 1.00 41.56 301 LEU A O 1
ATOM 2371 N N . MET A 1 302 ? -9.572 -6.504 -41.143 1.00 40.47 302 MET A N 1
ATOM 2372 C CA . MET A 1 302 ? -10.595 -7.532 -40.898 1.00 40.47 302 MET A CA 1
ATOM 2373 C C . MET A 1 302 ? -10.718 -8.519 -42.070 1.00 40.47 302 MET A C 1
ATOM 2375 O O . MET A 1 302 ? -10.968 -9.705 -41.858 1.00 40.47 302 MET A O 1
ATOM 2379 N N . ARG A 1 303 ? -10.485 -8.065 -43.312 1.00 41.34 303 ARG A N 1
ATOM 2380 C CA . ARG A 1 303 ? -10.490 -8.930 -44.507 1.00 41.34 303 ARG A CA 1
ATOM 2381 C C . ARG A 1 303 ? -9.208 -9.751 -44.662 1.00 41.34 303 ARG A C 1
ATOM 2383 O O . ARG A 1 303 ? -9.275 -10.865 -45.170 1.00 41.34 303 ARG A O 1
ATOM 2390 N N . VAL A 1 304 ? -8.064 -9.249 -44.192 1.00 40.75 304 VAL A N 1
ATOM 2391 C CA . VAL A 1 304 ? -6.789 -9.991 -44.155 1.00 40.75 304 VAL A CA 1
ATOM 2392 C C . VAL A 1 304 ? -6.819 -11.111 -43.103 1.00 40.75 304 VAL A C 1
ATOM 2394 O O . VAL A 1 304 ? -6.209 -12.156 -43.313 1.00 40.75 304 VAL A O 1
ATOM 2397 N N . CYS A 1 305 ? -7.600 -10.958 -42.029 1.00 37.69 305 CYS A N 1
ATOM 2398 C CA . CYS A 1 305 ? -7.726 -11.951 -40.954 1.00 37.69 305 CYS A CA 1
ATOM 2399 C C . CYS A 1 305 ? -8.799 -13.043 -41.178 1.00 37.69 305 CYS A C 1
ATOM 2401 O O . CYS A 1 305 ? -9.063 -13.828 -40.273 1.00 37.69 305 CYS A O 1
ATOM 2403 N N . SER A 1 306 ? -9.441 -13.126 -42.350 1.00 39.09 306 SER A N 1
ATOM 2404 C CA . SER A 1 306 ? -10.652 -13.953 -42.531 1.00 39.09 306 SER A CA 1
ATOM 2405 C C . SER A 1 306 ? -10.433 -15.450 -42.840 1.00 39.09 306 SER A C 1
ATOM 2407 O O . SER A 1 306 ? -11.415 -16.168 -43.005 1.00 39.09 306 SER A O 1
ATOM 2409 N N . PHE A 1 307 ? -9.199 -15.968 -42.894 1.00 39.81 307 PHE A N 1
ATOM 2410 C CA . PHE A 1 307 ? -8.971 -17.420 -43.007 1.00 39.81 307 PHE A CA 1
ATOM 2411 C C . PHE A 1 307 ? -8.684 -18.035 -41.634 1.00 39.81 307 PHE A C 1
ATOM 2413 O O . PHE A 1 307 ? -7.536 -18.253 -41.253 1.00 39.81 307 PHE A O 1
ATOM 2420 N N . ALA A 1 308 ? -9.754 -18.321 -40.896 1.00 40.00 308 ALA A N 1
ATOM 2421 C CA . ALA A 1 308 ? -9.709 -19.171 -39.713 1.00 40.00 308 ALA A CA 1
ATOM 2422 C C . ALA A 1 308 ? -10.183 -20.579 -40.100 1.00 40.00 308 ALA A C 1
ATOM 2424 O O . ALA A 1 308 ? -11.345 -20.774 -40.456 1.00 40.00 308 ALA A O 1
ATOM 2425 N N . TRP A 1 309 ? -9.287 -21.567 -40.04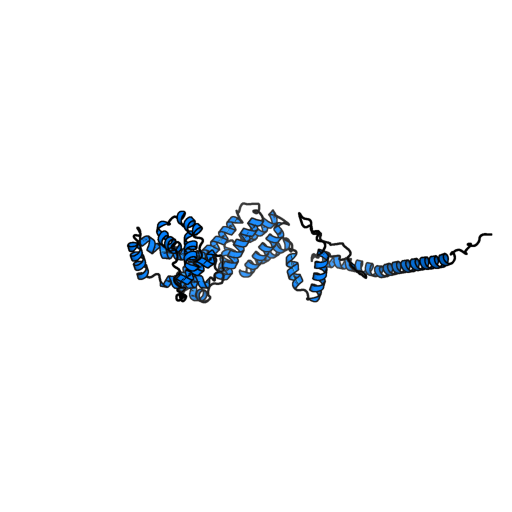3 1.00 37.97 309 TRP A N 1
ATOM 2426 C CA . TRP A 1 309 ? -9.681 -22.974 -40.104 1.00 37.97 309 TRP A CA 1
ATOM 2427 C C . TRP A 1 309 ? -9.963 -23.446 -38.680 1.00 37.97 309 TRP A C 1
ATOM 2429 O O . TRP A 1 309 ? -9.049 -23.554 -37.861 1.00 37.97 309 TRP A O 1
ATOM 2439 N N . TRP A 1 310 ? -11.225 -23.740 -38.374 1.00 34.56 310 TRP A N 1
ATOM 2440 C CA . TRP A 1 310 ? -11.617 -24.241 -37.058 1.00 34.56 310 TRP A CA 1
ATOM 2441 C C . TRP A 1 310 ? -11.513 -25.772 -37.027 1.00 34.56 310 TRP A C 1
ATOM 2443 O O . TRP A 1 310 ? -12.433 -26.488 -37.414 1.00 34.56 310 TRP A O 1
ATOM 2453 N N . GLY A 1 311 ? -10.351 -26.287 -36.621 1.00 36.88 311 GLY A N 1
ATOM 2454 C CA . GLY A 1 311 ? -10.166 -27.701 -36.282 1.00 36.88 311 GLY A CA 1
ATOM 2455 C C . GLY A 1 311 ? -10.477 -27.949 -34.803 1.00 36.88 311 GLY A C 1
ATOM 2456 O O . GLY A 1 311 ? -10.304 -27.050 -33.984 1.00 36.88 311 GLY A O 1
ATOM 2457 N N . ARG A 1 312 ? -10.927 -29.162 -34.450 1.00 38.38 312 ARG A N 1
ATOM 2458 C CA . ARG A 1 312 ? -11.398 -29.509 -33.092 1.00 38.38 312 ARG A CA 1
ATOM 2459 C C . ARG A 1 312 ? -10.344 -29.429 -31.979 1.00 38.38 312 ARG A C 1
ATOM 2461 O O . ARG A 1 312 ? -10.743 -29.461 -30.824 1.00 38.38 312 ARG A O 1
ATOM 2468 N N . GLU A 1 313 ? -9.052 -29.301 -32.288 1.00 38.88 313 GLU A N 1
ATOM 2469 C CA . GLU A 1 313 ? -8.005 -29.389 -31.253 1.00 38.88 313 GLU A CA 1
ATOM 2470 C C . GLU A 1 313 ? -7.032 -28.201 -31.182 1.00 38.88 313 GLU A C 1
ATOM 2472 O O . GLU A 1 313 ? -6.395 -28.036 -30.154 1.00 38.88 313 GLU A O 1
ATOM 2477 N N . THR A 1 314 ? -6.954 -27.306 -32.176 1.00 31.70 314 THR A N 1
ATOM 2478 C CA . THR A 1 314 ? -6.315 -25.974 -32.034 1.00 31.70 314 THR A CA 1
ATOM 2479 C C . THR A 1 314 ? -6.716 -25.049 -33.194 1.00 31.70 314 THR A C 1
ATOM 2481 O O . THR A 1 314 ? -6.686 -25.484 -34.349 1.00 31.70 314 THR A O 1
ATOM 2484 N N . PRO A 1 315 ? -7.053 -23.766 -32.952 1.00 34.12 315 PRO A N 1
ATOM 2485 C CA . PRO A 1 315 ? -7.170 -22.795 -34.033 1.00 34.12 315 PRO A CA 1
ATOM 2486 C C . PRO A 1 315 ? -5.773 -22.442 -34.564 1.00 34.12 315 PRO A C 1
ATOM 2488 O O . PRO A 1 315 ? -4.870 -22.103 -33.798 1.00 34.12 315 PRO A O 1
ATOM 2491 N N . ARG A 1 316 ? -5.588 -22.510 -35.886 1.00 34.56 316 ARG A N 1
ATOM 2492 C CA . ARG A 1 316 ? -4.381 -22.013 -36.561 1.00 34.56 316 ARG A CA 1
ATOM 2493 C C . ARG A 1 316 ? -4.726 -20.757 -37.346 1.00 34.56 316 ARG A C 1
ATOM 2495 O O . ARG A 1 316 ? -5.594 -20.789 -38.215 1.00 34.56 316 ARG A O 1
ATOM 2502 N N . PHE A 1 317 ? -4.013 -19.674 -37.054 1.00 36.69 317 PHE A N 1
ATOM 2503 C CA . PHE A 1 317 ? -4.109 -18.412 -37.778 1.00 36.69 317 PHE A CA 1
ATOM 2504 C C . PHE A 1 317 ? -2.867 -18.245 -38.653 1.00 36.69 317 PHE A C 1
ATOM 2506 O O . PHE A 1 317 ? -1.742 -18.364 -38.169 1.00 36.69 317 PHE A O 1
ATOM 2513 N N . LEU A 1 318 ? -3.066 -17.977 -39.942 1.00 36.88 318 LEU A N 1
ATOM 2514 C CA . LEU A 1 318 ? -1.994 -17.611 -40.866 1.00 36.88 318 LEU A CA 1
ATOM 2515 C C . LEU A 1 318 ? -2.088 -16.115 -41.153 1.00 36.88 318 LEU A C 1
ATOM 2517 O O . LEU A 1 318 ? -3.124 -15.632 -41.610 1.00 36.88 318 LEU A O 1
ATOM 2521 N N . LEU A 1 319 ? -1.001 -15.384 -40.900 1.00 37.50 319 LEU A N 1
ATOM 2522 C CA . LEU A 1 319 ? -0.911 -13.981 -41.291 1.00 37.50 319 LEU A CA 1
ATOM 2523 C C . LEU A 1 319 ? -0.745 -13.903 -42.810 1.00 37.50 319 LEU A C 1
ATOM 2525 O O . LEU A 1 319 ? 0.271 -14.337 -43.356 1.00 37.50 319 LEU A O 1
ATOM 2529 N N . ASN A 1 320 ? -1.742 -13.353 -43.499 1.00 42.88 320 ASN A N 1
ATOM 2530 C CA . ASN A 1 320 ? -1.741 -13.309 -44.953 1.00 42.88 320 ASN A CA 1
ATOM 2531 C C . ASN A 1 320 ? -1.080 -12.031 -45.496 1.00 42.88 320 ASN A C 1
ATOM 2533 O O . ASN A 1 320 ? -1.742 -11.094 -45.939 1.00 42.88 320 ASN A O 1
ATOM 2537 N N . ILE A 1 321 ? 0.249 -11.999 -45.449 1.00 37.91 321 ILE A N 1
ATOM 2538 C CA . ILE A 1 321 ? 1.089 -10.945 -46.028 1.00 37.91 321 ILE A CA 1
ATOM 2539 C C . ILE A 1 321 ? 1.783 -11.575 -47.241 1.00 37.91 321 ILE A C 1
ATOM 2541 O O . ILE A 1 321 ? 2.619 -12.450 -47.040 1.00 37.91 321 ILE A O 1
ATOM 2545 N N . ARG A 1 322 ? 1.433 -11.148 -48.471 1.00 36.47 322 ARG A N 1
ATOM 2546 C CA . ARG A 1 322 ? 1.811 -11.696 -49.813 1.00 36.47 322 ARG A CA 1
ATOM 2547 C C . ARG A 1 322 ? 0.730 -12.474 -50.590 1.00 36.47 322 ARG A C 1
ATOM 2549 O O . ARG A 1 322 ? 1.068 -13.186 -51.532 1.00 36.47 322 ARG A O 1
ATOM 2556 N N . SER A 1 323 ? -0.555 -12.287 -50.293 1.00 40.62 323 SER A N 1
ATOM 2557 C CA . SER A 1 323 ? -1.631 -12.732 -51.202 1.00 40.62 323 SER A CA 1
ATOM 2558 C C . SER A 1 323 ? -2.206 -11.592 -52.031 1.00 40.62 323 SER A C 1
ATOM 2560 O O . SER A 1 323 ? -2.340 -10.470 -51.550 1.00 40.62 323 SER A O 1
ATOM 2562 N N . ALA A 1 324 ? -2.597 -11.898 -53.268 1.00 40.97 324 ALA A N 1
ATOM 2563 C CA . ALA A 1 324 ? -3.370 -10.996 -54.111 1.00 40.97 324 ALA A CA 1
ATOM 2564 C C . ALA A 1 324 ? -4.865 -11.134 -53.787 1.00 40.97 324 ALA A C 1
ATOM 2566 O O . ALA A 1 324 ? -5.424 -12.228 -53.854 1.00 40.97 324 ALA A O 1
ATOM 2567 N N . LEU A 1 325 ? -5.525 -10.026 -53.458 1.00 39.88 325 LEU A N 1
ATOM 2568 C CA . LEU A 1 325 ? -6.977 -9.975 -53.313 1.00 39.88 325 LEU A CA 1
ATOM 2569 C C . LEU A 1 325 ? -7.593 -9.682 -54.680 1.00 39.88 325 LEU A C 1
ATOM 2571 O O . LEU A 1 325 ? -7.497 -8.563 -55.181 1.00 39.88 325 LEU A O 1
ATOM 2575 N N . VAL A 1 326 ? -8.218 -10.692 -55.285 1.00 39.31 326 VAL A N 1
ATOM 2576 C CA . VAL A 1 326 ? -8.924 -10.564 -56.566 1.00 39.31 326 VAL A CA 1
ATOM 2577 C C . VAL A 1 326 ? -10.414 -10.365 -56.293 1.00 39.31 326 VAL A C 1
ATOM 2579 O O . VAL A 1 326 ? -11.093 -11.269 -55.813 1.00 39.31 326 VAL A O 1
ATOM 2582 N N . ASN A 1 327 ? -10.934 -9.182 -56.607 1.00 35.72 327 ASN A N 1
ATOM 2583 C CA . ASN A 1 327 ? -12.369 -8.933 -56.739 1.00 35.72 327 ASN A CA 1
ATOM 2584 C C . ASN A 1 327 ? -12.731 -8.906 -58.236 1.00 35.72 327 ASN A C 1
ATOM 2586 O O . ASN A 1 327 ? -11.853 -8.678 -59.064 1.00 35.72 327 ASN A O 1
ATOM 2590 N N . ARG A 1 328 ? -14.009 -9.096 -58.601 1.00 36.22 328 ARG A N 1
ATOM 2591 C CA . ARG A 1 328 ? -14.497 -9.282 -59.990 1.00 36.22 328 ARG A CA 1
ATOM 2592 C C . ARG A 1 328 ? -14.015 -8.242 -61.022 1.00 36.22 328 ARG A C 1
ATOM 2594 O O . ARG A 1 328 ? -14.167 -8.489 -62.211 1.00 36.22 328 ARG A O 1
ATOM 2601 N N . ILE A 1 329 ? -13.466 -7.102 -60.595 1.00 34.03 329 ILE A N 1
ATOM 2602 C CA . ILE A 1 329 ? -13.012 -6.004 -61.463 1.00 34.03 329 ILE A CA 1
ATOM 2603 C C . ILE A 1 329 ? -11.640 -5.436 -61.021 1.00 34.03 329 ILE A C 1
ATOM 2605 O O . ILE A 1 329 ? -11.142 -4.487 -61.616 1.00 34.03 329 ILE A O 1
ATOM 2609 N N . THR A 1 330 ? -11.003 -5.945 -59.956 1.00 30.25 330 THR A N 1
ATOM 2610 C CA . THR A 1 330 ? -9.762 -5.333 -59.431 1.00 30.25 330 THR A CA 1
ATOM 2611 C C . THR A 1 330 ? -8.910 -6.326 -58.650 1.00 30.25 330 THR A C 1
ATOM 2613 O O . THR A 1 330 ? -9.429 -7.068 -57.818 1.00 30.25 330 THR A O 1
ATOM 2616 N N . ILE A 1 331 ? -7.596 -6.297 -58.883 1.00 35.56 331 ILE A N 1
ATOM 2617 C CA . ILE A 1 331 ? -6.604 -7.060 -58.118 1.00 35.56 331 ILE A CA 1
ATOM 2618 C C . ILE A 1 331 ? -5.839 -6.085 -57.224 1.00 35.56 331 ILE A C 1
ATOM 2620 O O . ILE A 1 331 ? -5.264 -5.118 -57.719 1.00 35.56 331 ILE A O 1
ATOM 2624 N N . VAL A 1 332 ? -5.832 -6.337 -55.915 1.00 37.31 332 VAL A N 1
ATOM 2625 C CA . VAL A 1 332 ? -5.091 -5.546 -54.924 1.00 37.31 332 VAL A CA 1
ATOM 2626 C C . VAL A 1 332 ? -3.963 -6.398 -54.349 1.00 37.31 332 VAL A C 1
ATOM 2628 O O . VAL A 1 332 ? -4.205 -7.473 -53.802 1.00 37.31 332 VAL A O 1
ATOM 2631 N N . LEU A 1 333 ? -2.730 -5.903 -54.467 1.00 36.28 333 LEU A N 1
ATOM 2632 C CA . LEU A 1 333 ? -1.518 -6.514 -53.919 1.00 36.28 333 LEU A CA 1
ATOM 2633 C C . LEU A 1 333 ? -1.023 -5.666 -52.735 1.00 36.28 333 LEU A C 1
ATOM 2635 O O . LEU A 1 333 ? -0.384 -4.637 -52.956 1.00 36.28 333 LEU A O 1
ATOM 2639 N N . PRO A 1 334 ? -1.323 -6.040 -51.481 1.00 40.34 334 PRO A N 1
ATOM 2640 C CA . PRO A 1 334 ? -0.787 -5.336 -50.326 1.00 40.34 334 PRO A CA 1
ATOM 2641 C C . PRO A 1 334 ? 0.697 -5.687 -50.132 1.00 40.34 334 PRO A C 1
ATOM 2643 O O . PRO A 1 334 ? 1.043 -6.831 -49.837 1.00 40.34 334 PRO A O 1
ATOM 2646 N N . ALA A 1 335 ? 1.573 -4.689 -50.267 1.00 37.81 335 ALA A N 1
ATOM 2647 C CA . ALA A 1 335 ? 2.974 -4.755 -49.861 1.00 37.81 335 ALA A CA 1
ATOM 2648 C C . ALA A 1 335 ? 3.221 -3.705 -48.767 1.00 37.81 335 ALA A C 1
ATOM 2650 O O . ALA A 1 335 ? 2.986 -2.519 -48.985 1.00 37.81 335 ALA A O 1
ATOM 2651 N N . GLY A 1 336 ? 3.660 -4.141 -47.585 1.00 39.94 336 GLY A N 1
ATOM 2652 C CA . GLY A 1 336 ? 4.034 -3.265 -46.473 1.00 39.94 336 GLY A CA 1
ATOM 2653 C C . GLY A 1 336 ? 5.474 -3.539 -46.048 1.00 39.94 336 GLY A C 1
ATOM 2654 O O . GLY A 1 336 ? 5.841 -4.697 -45.854 1.00 39.94 336 GLY A O 1
ATOM 2655 N N . GLY A 1 337 ? 6.285 -2.486 -45.934 1.00 32.47 337 GLY A N 1
ATOM 2656 C CA . GLY A 1 337 ? 7.641 -2.534 -45.381 1.00 32.47 337 GLY A CA 1
ATOM 2657 C C . GLY A 1 337 ? 7.686 -1.922 -43.980 1.00 32.47 337 GLY A C 1
ATOM 2658 O O . GLY A 1 337 ? 6.960 -0.969 -43.700 1.00 32.47 337 GLY A O 1
ATOM 2659 N N . ALA A 1 338 ? 8.527 -2.469 -43.100 1.00 35.06 338 ALA A N 1
ATOM 2660 C CA . ALA A 1 338 ? 8.787 -1.908 -41.775 1.00 35.06 338 ALA A CA 1
ATOM 2661 C C . ALA A 1 338 ? 9.634 -0.627 -41.893 1.00 35.06 338 ALA A C 1
ATOM 2663 O O . ALA A 1 338 ? 10.627 -0.597 -42.618 1.00 35.06 338 ALA A O 1
ATOM 2664 N N . VAL A 1 339 ? 9.236 0.432 -41.187 1.00 36.69 339 VAL A N 1
ATOM 2665 C CA . VAL A 1 339 ? 9.845 1.768 -41.268 1.00 36.69 339 VAL A CA 1
ATOM 2666 C C . VAL A 1 339 ? 10.728 1.984 -40.033 1.00 36.69 339 VAL A C 1
ATOM 2668 O O . VAL A 1 339 ? 10.211 2.119 -38.929 1.00 36.69 339 VAL A O 1
ATOM 2671 N N . VAL A 1 340 ? 12.055 2.017 -40.212 1.00 33.22 340 VAL A N 1
ATOM 2672 C CA . VAL A 1 340 ? 13.040 2.383 -39.172 1.00 33.22 340 VAL A CA 1
ATOM 2673 C C . VAL A 1 340 ? 13.628 3.755 -39.517 1.00 33.22 340 VAL A C 1
ATOM 2675 O O . VAL A 1 340 ? 14.152 3.960 -40.612 1.00 33.22 340 VAL A O 1
ATOM 2678 N N . ALA A 1 341 ? 13.523 4.705 -38.586 1.00 33.00 341 ALA A N 1
ATOM 2679 C CA . ALA A 1 341 ? 13.624 6.147 -38.837 1.00 33.00 341 ALA A CA 1
ATOM 2680 C C . ALA A 1 341 ? 15.013 6.704 -39.228 1.00 33.00 341 ALA A C 1
ATOM 2682 O O . ALA A 1 341 ? 15.106 7.890 -39.522 1.00 33.00 341 ALA A O 1
ATOM 2683 N N . VAL A 1 342 ? 16.084 5.905 -39.298 1.00 31.48 342 VAL A N 1
ATOM 2684 C CA . VAL A 1 342 ? 17.441 6.426 -39.599 1.00 31.48 342 VAL A CA 1
ATOM 2685 C C . VAL A 1 342 ? 17.986 5.990 -40.970 1.00 31.48 342 VAL A C 1
ATOM 2687 O O . VAL A 1 342 ? 18.936 6.578 -41.473 1.00 31.48 342 VAL A O 1
ATOM 2690 N N . SER A 1 343 ? 17.332 5.068 -41.681 1.00 33.38 343 SER A N 1
ATOM 2691 C CA . SER A 1 343 ? 17.783 4.639 -43.025 1.00 33.38 343 SER A CA 1
ATOM 2692 C C . SER A 1 343 ? 17.059 5.336 -44.185 1.00 33.38 343 SER A C 1
ATOM 2694 O O . SER A 1 343 ? 17.267 4.998 -45.350 1.00 33.38 343 SER A O 1
ATOM 2696 N N . ILE A 1 344 ? 16.190 6.303 -43.894 1.00 42.19 344 ILE A N 1
ATOM 2697 C CA . ILE A 1 344 ? 15.123 6.716 -44.812 1.00 42.19 344 ILE A CA 1
ATOM 2698 C C . ILE A 1 344 ? 15.514 7.839 -45.770 1.00 42.19 344 ILE A C 1
ATOM 2700 O O . ILE A 1 344 ? 15.008 7.844 -46.886 1.00 42.19 344 ILE A O 1
ATOM 2704 N N . PHE A 1 345 ? 16.461 8.722 -45.449 1.00 34.53 345 PHE A N 1
ATOM 2705 C CA . PHE A 1 345 ? 16.762 9.818 -46.382 1.00 34.53 345 PHE A CA 1
ATOM 2706 C C . PHE A 1 345 ? 17.567 9.386 -47.619 1.00 34.53 345 PHE A C 1
ATOM 2708 O O . PHE A 1 345 ? 17.351 9.921 -48.701 1.00 34.53 345 PHE A O 1
ATOM 2715 N N . LEU A 1 346 ? 18.427 8.367 -47.503 1.00 36.53 346 LEU A N 1
ATOM 2716 C CA . LEU A 1 346 ? 19.197 7.838 -48.641 1.00 36.53 346 LEU A CA 1
ATOM 2717 C C . LEU A 1 346 ? 18.485 6.672 -49.349 1.00 36.53 346 LEU A C 1
ATOM 2719 O O . LEU A 1 346 ? 18.560 6.545 -50.573 1.00 36.53 346 LEU A O 1
ATOM 2723 N N . SER A 1 347 ? 17.726 5.858 -48.607 1.00 41.00 347 SER A N 1
ATOM 2724 C CA . SER A 1 347 ? 17.002 4.722 -49.192 1.00 41.00 347 SER A CA 1
ATOM 2725 C C . SER A 1 347 ? 15.720 5.141 -49.913 1.00 41.00 347 SER A C 1
ATOM 2727 O O . SER A 1 347 ? 15.411 4.545 -50.939 1.00 41.00 347 SER A O 1
ATOM 2729 N N . LEU A 1 348 ? 14.996 6.178 -49.453 1.00 39.56 348 LEU A N 1
ATOM 2730 C CA . LEU A 1 348 ? 13.829 6.695 -50.188 1.00 39.56 348 LEU A CA 1
ATOM 2731 C C . LEU A 1 348 ? 14.216 7.481 -51.441 1.00 39.56 348 LEU A C 1
ATOM 2733 O O . LEU A 1 348 ? 13.464 7.425 -52.407 1.00 39.56 348 LEU A O 1
ATOM 2737 N N . TRP A 1 349 ? 15.380 8.139 -51.469 1.00 39.41 349 TRP A N 1
ATOM 2738 C CA . TRP A 1 349 ? 15.881 8.782 -52.691 1.00 39.41 349 TRP A CA 1
ATOM 2739 C C . TRP A 1 349 ? 16.249 7.738 -53.756 1.00 39.41 349 TRP A C 1
ATOM 2741 O O . TRP A 1 349 ? 15.901 7.859 -54.927 1.00 39.41 349 TRP A O 1
ATOM 2751 N N . SER A 1 350 ? 16.857 6.631 -53.325 1.00 42.31 350 SER A N 1
ATOM 2752 C CA . SER A 1 350 ? 17.180 5.507 -54.212 1.00 42.31 350 SER A CA 1
ATOM 2753 C C . S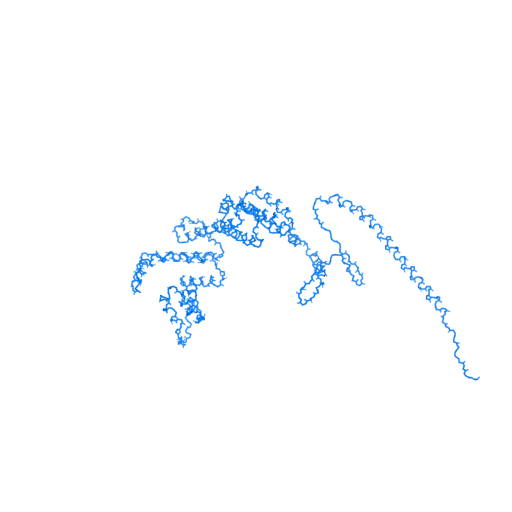ER A 1 350 ? 15.917 4.763 -54.686 1.00 42.31 350 SER A C 1
ATOM 2755 O O . SER A 1 350 ? 15.865 4.248 -55.802 1.00 42.31 350 SER A O 1
ATOM 2757 N N . PHE A 1 351 ? 14.863 4.732 -53.859 1.00 42.94 351 PHE A N 1
ATOM 2758 C CA . PHE A 1 351 ? 13.563 4.160 -54.220 1.00 42.94 351 PHE A CA 1
ATOM 2759 C C . PHE A 1 351 ? 12.721 5.088 -55.106 1.00 42.94 351 PHE A C 1
ATOM 2761 O O . PHE A 1 351 ? 11.951 4.583 -55.922 1.00 42.94 351 PHE A O 1
ATOM 2768 N N . SER A 1 352 ? 12.859 6.417 -55.006 1.00 43.09 352 SER A N 1
ATOM 2769 C CA . SER A 1 352 ? 12.159 7.348 -55.900 1.00 43.09 352 SER A CA 1
ATOM 2770 C C . SER A 1 352 ? 12.665 7.248 -57.335 1.00 43.09 352 SER A C 1
ATOM 2772 O O . SER A 1 352 ? 11.846 7.239 -58.251 1.00 43.09 352 SER A O 1
ATOM 2774 N N . ASP A 1 353 ? 13.968 7.048 -57.545 1.00 39.94 353 ASP A N 1
ATOM 2775 C CA . ASP A 1 353 ? 14.518 6.835 -58.891 1.00 39.94 353 ASP A CA 1
ATOM 2776 C C . ASP A 1 353 ? 14.086 5.479 -59.479 1.00 39.94 353 ASP A C 1
ATOM 2778 O O . ASP A 1 353 ? 13.749 5.378 -60.664 1.00 39.94 353 ASP A O 1
ATOM 2782 N N . LEU A 1 354 ? 13.975 4.442 -58.640 1.00 42.72 354 LEU A N 1
ATOM 2783 C CA . LEU A 1 354 ? 13.476 3.130 -59.057 1.00 42.72 354 LEU A CA 1
ATOM 2784 C C . LEU A 1 354 ? 11.964 3.144 -59.351 1.00 42.72 354 LEU A C 1
ATOM 2786 O O . LEU A 1 354 ? 11.514 2.496 -60.296 1.00 42.72 354 LEU A O 1
ATOM 2790 N N . ILE A 1 355 ? 11.171 3.904 -58.588 1.00 47.56 355 ILE A N 1
ATOM 2791 C CA . ILE A 1 355 ? 9.725 4.062 -58.800 1.00 47.56 355 ILE A CA 1
ATOM 2792 C C . ILE A 1 355 ? 9.438 4.923 -60.034 1.00 47.56 355 ILE A C 1
ATOM 2794 O O . ILE A 1 355 ? 8.536 4.579 -60.793 1.00 47.56 355 ILE A O 1
ATOM 2798 N N . VAL A 1 356 ? 10.214 5.977 -60.306 1.00 47.00 356 VAL A N 1
ATOM 2799 C CA . VAL A 1 356 ? 10.060 6.783 -61.531 1.00 47.00 356 VAL A CA 1
ATOM 2800 C C . VAL A 1 356 ? 10.454 5.976 -62.777 1.00 47.00 356 VAL A C 1
ATOM 2802 O O . VAL A 1 356 ? 9.752 6.035 -63.786 1.00 47.00 356 VAL A O 1
ATOM 2805 N N . SER A 1 357 ? 11.489 5.131 -62.696 1.00 44.78 357 SER A N 1
ATOM 2806 C CA . SER A 1 357 ? 11.856 4.214 -63.788 1.00 44.78 357 SER A CA 1
ATOM 2807 C C . SER A 1 357 ? 10.821 3.089 -63.993 1.00 44.78 357 SER A C 1
ATOM 2809 O O . SER A 1 357 ? 10.477 2.743 -65.124 1.00 44.78 357 SER A O 1
ATOM 2811 N N . SER A 1 358 ? 10.222 2.579 -62.911 1.00 46.69 358 SER A N 1
ATOM 2812 C CA . SER A 1 358 ? 9.210 1.509 -62.966 1.00 46.69 358 SER A CA 1
ATOM 2813 C C . SER A 1 358 ? 7.808 2.009 -63.359 1.00 46.69 358 SER A C 1
ATOM 2815 O O . SER A 1 358 ? 7.061 1.293 -64.029 1.00 46.69 358 SER A O 1
ATOM 2817 N N . LEU A 1 359 ? 7.444 3.249 -63.009 1.00 44.53 359 LEU A N 1
ATOM 2818 C CA . LEU A 1 359 ? 6.177 3.878 -63.408 1.00 44.53 359 LEU A CA 1
ATOM 2819 C C . LEU A 1 359 ? 6.167 4.318 -64.878 1.00 44.53 359 LEU A C 1
ATOM 2821 O O . LEU A 1 359 ? 5.092 4.394 -65.464 1.00 44.53 359 LEU A O 1
ATOM 2825 N N . MET A 1 360 ? 7.329 4.532 -65.503 1.00 45.12 360 MET A N 1
ATOM 2826 C CA . MET A 1 360 ? 7.440 4.735 -66.958 1.00 45.12 360 MET A CA 1
ATOM 2827 C C . MET A 1 360 ? 7.267 3.422 -67.750 1.00 45.12 360 MET A C 1
ATOM 2829 O O . MET A 1 360 ? 6.827 3.445 -68.899 1.00 45.12 360 MET A O 1
ATOM 2833 N N . GLY A 1 361 ? 7.560 2.264 -67.142 1.00 44.88 361 GLY A N 1
ATOM 2834 C CA . GLY A 1 361 ? 7.401 0.942 -67.766 1.00 44.88 361 GLY A CA 1
ATOM 2835 C C . GLY A 1 361 ? 5.991 0.349 -67.658 1.00 44.88 361 GLY A C 1
ATOM 2836 O O . GLY A 1 361 ? 5.587 -0.442 -68.511 1.00 44.88 361 GLY A O 1
ATOM 2837 N N . LEU A 1 362 ? 5.210 0.749 -66.650 1.00 48.00 362 LEU A N 1
ATOM 2838 C CA . LEU A 1 362 ? 3.856 0.228 -66.421 1.00 48.00 362 LEU A CA 1
ATOM 2839 C C . LEU A 1 362 ? 2.873 0.533 -67.578 1.00 48.00 362 LEU A C 1
ATOM 2841 O O . LEU A 1 362 ? 2.159 -0.382 -67.991 1.00 48.00 362 LEU A O 1
ATOM 2845 N N . PRO A 1 363 ? 2.851 1.745 -68.176 1.00 50.19 363 PRO A N 1
ATOM 2846 C CA . PRO A 1 363 ? 2.022 2.034 -69.346 1.00 50.19 363 PRO A CA 1
ATOM 2847 C C . PRO A 1 363 ? 2.434 1.215 -70.574 1.00 50.19 363 PRO A C 1
ATOM 2849 O O . PRO A 1 363 ? 1.573 0.789 -71.337 1.00 50.19 363 PRO A O 1
ATOM 2852 N N . ILE A 1 364 ? 3.735 0.949 -70.746 1.00 57.00 364 ILE A N 1
ATOM 2853 C CA . ILE A 1 364 ? 4.280 0.169 -71.869 1.00 57.00 364 ILE A CA 1
ATOM 2854 C C . ILE A 1 364 ? 3.916 -1.313 -71.720 1.00 57.00 364 ILE A C 1
ATOM 2856 O O . ILE A 1 364 ? 3.508 -1.949 -72.690 1.00 57.00 364 ILE A O 1
ATOM 2860 N N . LEU A 1 365 ? 3.989 -1.854 -70.502 1.00 54.53 365 LEU A N 1
ATOM 2861 C CA . LEU A 1 365 ? 3.589 -3.229 -70.208 1.00 54.53 365 LEU A CA 1
ATOM 2862 C C . LEU A 1 365 ? 2.074 -3.422 -70.390 1.00 54.53 365 LEU A C 1
ATOM 2864 O O . LEU A 1 365 ? 1.644 -4.389 -71.017 1.00 54.53 365 LEU A O 1
ATOM 2868 N N . VAL A 1 366 ? 1.261 -2.480 -69.900 1.00 63.06 366 VAL A N 1
ATOM 2869 C CA . VAL A 1 366 ? -0.202 -2.507 -70.062 1.00 63.06 366 VAL A CA 1
ATOM 2870 C C . VAL A 1 366 ? -0.594 -2.349 -71.534 1.00 63.06 366 VAL A C 1
ATOM 2872 O O . VAL A 1 366 ? -1.460 -3.082 -72.012 1.00 63.06 366 VAL A O 1
ATOM 2875 N N . ALA A 1 367 ? 0.080 -1.473 -72.286 1.00 62.03 367 ALA A N 1
ATOM 2876 C CA . ALA A 1 367 ? -0.115 -1.343 -73.728 1.00 62.03 367 ALA A CA 1
ATOM 2877 C C . ALA A 1 367 ? 0.302 -2.616 -74.485 1.00 62.03 367 ALA A C 1
ATOM 2879 O O . ALA A 1 367 ? -0.419 -3.049 -75.380 1.00 62.03 367 ALA A O 1
ATOM 2880 N N . GLY A 1 368 ? 1.410 -3.258 -74.100 1.00 70.25 368 GLY A N 1
ATOM 2881 C CA . GLY A 1 368 ? 1.869 -4.519 -74.689 1.00 70.25 368 GLY A CA 1
ATOM 2882 C C . GLY A 1 368 ? 0.894 -5.675 -74.455 1.00 70.25 368 GLY A C 1
ATOM 2883 O O . GLY A 1 368 ? 0.560 -6.402 -75.390 1.00 70.25 368 GLY A O 1
ATOM 2884 N N . ILE A 1 369 ? 0.364 -5.805 -73.235 1.00 68.12 369 ILE A N 1
ATOM 2885 C CA . ILE A 1 369 ? -0.643 -6.821 -72.894 1.00 68.12 369 ILE A CA 1
ATOM 2886 C C . ILE A 1 369 ? -1.963 -6.548 -73.630 1.00 68.12 369 ILE A C 1
ATOM 2888 O O . ILE A 1 369 ? -2.557 -7.474 -74.183 1.00 68.12 369 ILE A O 1
ATOM 2892 N N . ALA A 1 370 ? -2.399 -5.287 -73.715 1.00 65.50 370 ALA A N 1
ATOM 2893 C CA . ALA A 1 370 ? -3.589 -4.911 -74.478 1.00 65.50 370 ALA A CA 1
ATOM 2894 C C . ALA A 1 370 ? -3.425 -5.197 -75.983 1.00 65.50 370 ALA A C 1
ATOM 2896 O O . ALA A 1 370 ? -4.353 -5.695 -76.621 1.00 65.50 370 ALA A O 1
ATOM 2897 N N . LEU A 1 371 ? -2.239 -4.949 -76.548 1.00 71.56 371 LEU A N 1
ATOM 2898 C CA . LEU A 1 371 ? -1.939 -5.235 -77.951 1.00 71.56 371 LEU A CA 1
ATOM 2899 C C . LEU A 1 371 ? -1.963 -6.744 -78.236 1.00 71.56 371 LEU A C 1
ATOM 2901 O O . LEU A 1 371 ? -2.558 -7.170 -79.227 1.00 71.56 371 LEU A O 1
ATOM 2905 N N . LEU A 1 372 ? -1.372 -7.553 -77.350 1.00 71.81 372 LEU A N 1
ATOM 2906 C CA . LEU A 1 372 ? -1.396 -9.016 -77.443 1.00 71.81 372 LEU A CA 1
ATOM 2907 C C . LEU A 1 372 ? -2.820 -9.571 -77.322 1.00 71.81 372 LEU A C 1
ATOM 2909 O O . LEU A 1 372 ? -3.192 -10.468 -78.077 1.00 71.81 372 LEU A O 1
ATOM 2913 N N . TYR A 1 373 ? -3.641 -8.997 -76.442 1.00 73.06 373 TYR A N 1
ATOM 2914 C CA . TYR A 1 373 ? -5.047 -9.372 -76.299 1.00 73.06 373 TYR A CA 1
ATOM 2915 C C . TYR A 1 373 ? -5.871 -9.032 -77.554 1.00 73.06 373 TYR A C 1
ATOM 2917 O O . TYR A 1 373 ? -6.641 -9.858 -78.043 1.00 73.06 373 TYR A O 1
ATOM 2925 N N . ILE A 1 374 ? -5.661 -7.852 -78.151 1.00 78.44 374 ILE A N 1
ATOM 2926 C CA . ILE A 1 374 ? -6.312 -7.460 -79.414 1.00 78.44 374 ILE A CA 1
ATOM 2927 C C . ILE A 1 374 ? -5.865 -8.363 -80.576 1.00 78.44 374 ILE A C 1
ATOM 2929 O O . ILE A 1 374 ? -6.684 -8.732 -81.423 1.00 78.44 374 ILE A O 1
ATOM 2933 N N . LEU A 1 375 ? -4.585 -8.740 -80.623 1.00 74.38 375 LEU A N 1
ATOM 2934 C CA . LEU A 1 375 ? -4.049 -9.681 -81.610 1.00 74.38 375 LEU A CA 1
ATOM 2935 C C . LEU A 1 375 ? -4.666 -11.073 -81.459 1.00 74.38 375 LEU A C 1
ATOM 2937 O O . LEU A 1 375 ? -5.106 -11.641 -82.459 1.00 74.38 375 LEU A O 1
ATOM 2941 N N . ALA A 1 376 ? -4.779 -11.584 -80.231 1.00 77.44 376 ALA A N 1
ATOM 2942 C CA . ALA A 1 376 ? -5.438 -12.857 -79.949 1.00 77.44 376 ALA A CA 1
ATOM 2943 C C . ALA A 1 376 ? -6.905 -12.846 -80.416 1.00 77.44 376 ALA A C 1
ATOM 2945 O O . ALA A 1 376 ? -7.319 -13.729 -81.167 1.00 77.44 376 ALA A O 1
ATOM 2946 N N . LEU A 1 377 ? -7.655 -11.783 -80.100 1.00 79.12 377 LEU A N 1
ATOM 2947 C CA . LEU A 1 377 ? -9.042 -11.622 -80.551 1.00 79.12 377 LEU A CA 1
ATOM 2948 C C . LEU A 1 377 ? -9.169 -11.522 -82.078 1.00 79.12 377 LEU A C 1
ATOM 2950 O O . LEU A 1 377 ? -10.130 -12.032 -82.657 1.00 79.12 377 LEU A O 1
ATOM 2954 N N . ARG A 1 378 ? -8.212 -10.885 -82.768 1.00 79.25 378 ARG A N 1
ATOM 2955 C CA . ARG A 1 378 ? -8.200 -10.841 -84.241 1.00 79.25 378 ARG A CA 1
ATOM 2956 C C . ARG A 1 378 ? -7.913 -12.206 -84.858 1.00 79.25 378 ARG A C 1
ATOM 2958 O O . ARG A 1 378 ? -8.542 -12.540 -85.861 1.00 79.25 378 ARG A O 1
ATOM 2965 N N . ILE A 1 379 ? -6.999 -12.983 -84.277 1.00 79.62 379 ILE A N 1
ATOM 2966 C CA . ILE A 1 379 ? -6.691 -14.347 -84.727 1.00 79.62 379 ILE A CA 1
ATOM 2967 C C . ILE A 1 379 ? -7.914 -15.248 -84.544 1.00 79.62 379 ILE A C 1
ATOM 2969 O O . ILE A 1 379 ? -8.276 -15.987 -85.458 1.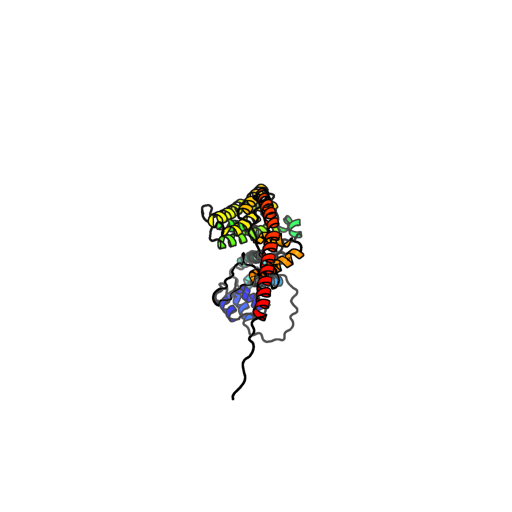00 79.62 379 ILE A O 1
ATOM 2973 N N . GLU A 1 380 ? -8.604 -15.136 -83.413 1.00 79.00 380 GLU A N 1
ATOM 2974 C CA . GLU A 1 380 ? -9.804 -15.921 -83.133 1.00 79.00 380 GLU A CA 1
ATOM 2975 C C . GLU A 1 380 ? -10.972 -15.543 -84.052 1.00 79.00 380 GLU A C 1
ATOM 2977 O O . GLU A 1 380 ? -11.616 -16.414 -84.636 1.00 79.00 380 GLU A O 1
ATOM 2982 N N . LYS A 1 381 ? -11.172 -14.247 -84.314 1.00 78.06 381 LYS A N 1
ATOM 2983 C CA . LYS A 1 381 ? -12.180 -13.773 -85.275 1.00 78.06 381 LYS A CA 1
ATOM 2984 C C . LYS A 1 381 ? -11.855 -14.177 -86.719 1.00 78.06 381 LYS A C 1
ATOM 2986 O O . LYS A 1 381 ? -12.771 -14.415 -87.505 1.00 78.06 381 LYS A O 1
ATOM 2991 N N . LYS A 1 382 ? -10.569 -14.275 -87.080 1.00 79.56 382 LYS A N 1
ATOM 2992 C CA . LYS A 1 382 ? -10.126 -14.817 -88.375 1.00 79.56 382 LYS A CA 1
ATOM 2993 C C . LYS A 1 382 ? -10.406 -16.321 -88.465 1.00 79.56 382 LYS A C 1
ATOM 2995 O O . LYS A 1 382 ? -11.015 -16.741 -89.442 1.00 79.56 382 LYS A O 1
ATOM 3000 N N . ARG A 1 383 ? -10.102 -17.095 -87.415 1.00 73.00 383 ARG A N 1
ATOM 3001 C CA . ARG A 1 383 ? -10.468 -18.521 -87.322 1.00 73.00 383 ARG A CA 1
ATOM 3002 C C . ARG A 1 383 ? -11.975 -18.755 -87.403 1.00 73.00 383 ARG A C 1
ATOM 3004 O O . ARG A 1 383 ? -12.389 -19.705 -88.048 1.00 73.00 383 ARG A O 1
ATOM 3011 N N . GLN A 1 384 ? -12.798 -17.894 -86.808 1.00 74.44 384 GLN A N 1
ATOM 3012 C CA . GLN A 1 384 ? -14.259 -17.999 -86.915 1.00 74.44 384 GLN A CA 1
ATOM 3013 C C . GLN A 1 384 ? -14.772 -17.693 -88.331 1.00 74.44 384 GLN A C 1
ATOM 3015 O O . GLN A 1 384 ? -15.721 -18.324 -88.785 1.00 74.44 384 GLN A O 1
ATOM 3020 N N . ARG A 1 385 ? -14.132 -16.768 -89.060 1.00 72.38 385 ARG A N 1
ATOM 3021 C CA . ARG A 1 385 ? -14.459 -16.498 -90.472 1.00 72.38 385 ARG A CA 1
ATOM 3022 C C . ARG A 1 385 ? -14.025 -17.635 -91.395 1.00 72.38 385 ARG A C 1
ATOM 3024 O O . ARG A 1 385 ? -14.768 -17.988 -92.299 1.00 72.38 385 ARG A O 1
ATOM 3031 N N . GLU A 1 386 ? -12.859 -18.221 -91.145 1.00 70.88 386 GLU A N 1
ATOM 3032 C CA . GLU A 1 386 ? -12.338 -19.355 -91.920 1.00 70.88 386 GLU A CA 1
ATOM 3033 C C . GLU A 1 386 ? -13.078 -20.665 -91.581 1.00 70.88 386 GLU A C 1
ATOM 3035 O O . GLU A 1 386 ? -13.347 -21.466 -92.470 1.00 70.88 386 GLU A O 1
ATOM 3040 N N . GLY A 1 387 ? -13.518 -20.842 -90.330 1.00 61.19 387 GLY A N 1
ATOM 3041 C CA . GLY A 1 387 ? -14.360 -21.962 -89.890 1.00 61.19 387 GLY A CA 1
ATOM 3042 C C . GLY A 1 387 ? -15.830 -21.867 -90.323 1.00 61.19 387 GLY A C 1
ATOM 3043 O O . GLY A 1 387 ? -16.508 -22.884 -90.386 1.00 61.19 387 GLY A O 1
ATOM 3044 N N . SER A 1 388 ? -16.318 -20.674 -90.684 1.00 54.09 388 SER A N 1
ATOM 3045 C CA . SER A 1 388 ? -17.666 -20.461 -91.240 1.00 54.09 388 SER A CA 1
ATOM 3046 C C . SER A 1 388 ? -17.770 -20.761 -92.744 1.00 54.09 388 SER A C 1
ATOM 3048 O O . SER A 1 388 ? -18.878 -20.739 -93.275 1.00 54.09 388 SER A O 1
ATOM 3050 N N . HIS A 1 389 ? -16.656 -21.043 -93.431 1.00 57.69 389 HIS A N 1
ATOM 3051 C CA . HIS A 1 389 ? -16.648 -21.490 -94.832 1.00 57.69 389 HIS A CA 1
ATOM 3052 C C . HIS A 1 389 ? -16.493 -23.009 -94.993 1.00 57.69 389 HIS A C 1
ATOM 3054 O O . HIS A 1 389 ? -16.462 -23.502 -96.115 1.00 57.69 389 HIS A O 1
ATOM 3060 N N . MET A 1 390 ? -16.443 -23.754 -93.887 1.00 57.00 390 MET A N 1
ATOM 3061 C CA . MET A 1 390 ? -16.388 -25.215 -93.877 1.00 57.00 390 MET A CA 1
ATOM 3062 C C . MET A 1 390 ? -17.484 -25.752 -92.951 1.00 57.00 390 MET A C 1
ATOM 3064 O O . MET A 1 390 ? -17.213 -26.294 -91.883 1.00 57.00 390 MET A O 1
ATOM 3068 N N . ALA A 1 391 ? -18.741 -25.572 -93.361 1.00 47.94 391 ALA A N 1
ATOM 3069 C CA . ALA A 1 391 ? -19.838 -26.430 -92.931 1.00 47.94 391 ALA A CA 1
ATOM 3070 C C . ALA A 1 391 ? -20.408 -27.128 -94.179 1.00 47.94 391 ALA A C 1
ATOM 3072 O O . ALA A 1 391 ? -20.562 -26.478 -95.214 1.00 47.94 391 ALA A O 1
ATOM 3073 N N . PRO A 1 392 ? -20.637 -28.447 -94.095 1.00 48.72 392 PRO A N 1
ATOM 3074 C CA . PRO A 1 392 ? -20.714 -29.350 -95.233 1.00 48.72 392 PRO A CA 1
ATOM 3075 C C . PRO A 1 392 ? -22.018 -29.183 -96.010 1.00 48.72 392 PRO A C 1
ATOM 3077 O O . PRO A 1 392 ? -23.102 -29.094 -95.427 1.00 48.72 392 PRO A O 1
ATOM 3080 N N . GLU A 1 393 ? -21.899 -29.192 -97.335 1.00 42.91 393 GLU A N 1
ATOM 3081 C CA . GLU A 1 393 ? -23.021 -29.467 -98.219 1.00 42.91 393 GLU A CA 1
ATOM 3082 C C . GLU A 1 393 ? -23.516 -30.895 -97.945 1.00 42.91 393 GLU A C 1
ATOM 3084 O O . GLU A 1 393 ? -22.740 -31.839 -97.794 1.00 42.91 393 GLU A O 1
ATOM 3089 N N . LYS A 1 394 ? -24.831 -30.996 -97.778 1.00 44.91 394 LYS A N 1
ATOM 3090 C CA . LYS A 1 394 ? -25.592 -32.210 -97.506 1.00 44.91 394 LYS A CA 1
ATOM 3091 C C . LYS A 1 394 ? -25.438 -33.218 -98.647 1.00 44.91 394 LYS A C 1
ATOM 3093 O O . LYS A 1 394 ? -25.666 -32.841 -99.787 1.00 44.91 394 LYS A O 1
ATOM 3098 N N . GLU A 1 395 ? -25.285 -34.495 -98.314 1.00 40.97 395 GLU A N 1
ATOM 3099 C CA . GLU A 1 395 ? -25.929 -35.582 -99.064 1.00 40.97 395 GLU A CA 1
ATOM 3100 C C . GLU A 1 395 ? -26.562 -36.574 -98.073 1.00 40.97 395 GLU A C 1
ATOM 3102 O O . GLU A 1 395 ? -25.940 -37.501 -97.563 1.00 40.97 395 GLU A O 1
ATOM 3107 N N . ALA A 1 396 ? -27.823 -36.295 -97.752 1.00 45.09 396 ALA A N 1
ATOM 3108 C CA . ALA A 1 396 ? -28.888 -37.269 -97.528 1.00 45.09 396 ALA A CA 1
ATOM 3109 C C . ALA A 1 396 ? -30.003 -36.761 -98.454 1.00 45.09 396 ALA A C 1
ATOM 3111 O O . ALA A 1 396 ? -30.325 -35.574 -98.399 1.00 45.09 396 ALA A O 1
ATOM 3112 N N . GLU A 1 397 ? -30.367 -37.487 -99.499 1.00 42.09 397 GLU A N 1
ATOM 3113 C CA . GLU A 1 397 ? -31.391 -38.540 -99.563 1.00 42.09 397 GLU A CA 1
ATOM 3114 C C . GLU A 1 397 ? -31.309 -39.085 -101.016 1.00 42.09 397 GLU A C 1
ATOM 3116 O O . GLU A 1 397 ? -30.890 -38.359 -101.909 1.00 42.09 397 GLU A O 1
ATOM 3121 N N . GLU A 1 398 ? -31.637 -40.317 -101.387 1.00 39.09 398 GLU A N 1
ATOM 3122 C CA . GLU A 1 398 ? -32.651 -41.212 -100.858 1.00 39.09 398 GLU A CA 1
ATOM 3123 C C . GLU A 1 398 ? -32.526 -42.585 -101.539 1.00 39.09 398 GLU A C 1
ATOM 3125 O O . GLU A 1 398 ? -31.869 -42.761 -102.564 1.00 39.09 398 GLU A O 1
ATOM 3130 N N . ILE A 1 399 ? -33.211 -43.544 -100.933 1.00 44.62 399 ILE A N 1
ATOM 3131 C CA . ILE A 1 399 ? -33.496 -44.902 -101.387 1.00 44.62 399 ILE A CA 1
ATOM 3132 C C . ILE A 1 399 ? -34.132 -44.911 -102.791 1.00 44.62 399 ILE A C 1
ATOM 3134 O O . ILE A 1 399 ? -35.080 -44.170 -103.047 1.00 44.62 399 ILE A O 1
ATOM 3138 N N . GLY A 1 400 ? -33.661 -45.823 -103.650 1.00 39.03 400 GLY A N 1
ATOM 3139 C CA . GLY A 1 400 ? -34.230 -46.144 -104.964 1.00 39.03 400 GLY A CA 1
ATOM 3140 C C . GLY A 1 400 ? -33.361 -47.115 -105.743 1.00 39.03 400 GLY A C 1
ATOM 3141 O O . GLY A 1 400 ? -32.523 -46.620 -106.524 1.00 39.03 400 GLY A O 1
#

Secondary structure (DSSP, 8-state):
-HHHHHHHHHHHHS---HHHHHHHHHT-TTHHHHHHHHHHHHS----------------HHHHHHHHHHHHHTT---BHHHHHHHHHHHHTT-SHHHHHHHHHHHHHTT-TTHHHHHHHHHHHHHHHHHHHHHH-BSPPPHHHHHTHHHHTTSHHHHHHHHHHHHHHHHHHHHHHHH--TT-SS---HHHHHHHHHHHHHHHHHHHHHH-HHHHHHHIIIIIHHHHHHHHHHHHHHHGGGTHHHHHHHHHHHHHHHHHTT-HHHHHHHHHHHHHT---TTHHHHHHTTS-HHHHHHHHHHHHHHT--EE--SS--EE----S--EEETTEEE--------TTSHHHHHHHHHHHHHHHHHHHHHHHHHHHHHHHHHHHHHHHHHHHHTT--PPP------

pLDDT: mean 72.9, std 21.72, range [30.25, 97.06]